Protein AF-A0A3M1R1E9-F1 (afdb_monomer)

Sequence (583 aa):
MGTKLLGGFIVMILFMGIIGLAGYQSTRYIQENLEDIFAIRLPSIDLVLQIDRDLQQMVVAERSMIFANAKSELFQKLVRDYETHWTQAEERWQRYKALAKTPQEQALIARYEQAKQEWQSLSRQVVDGRKADTRAGRRLALDLSVGPELEKFETMRSYLGQLEEINQEMARKAHATAEKRYRQAVYSLLGIVSLGLLVGISLAYLIGKGISKPLGSMAMAATQIAHGNIDQQITYRARDEIGVLAEAFRQLIAYVKDMAGAAEALSRGDLSVQIVSRSAQDLLSQNFTRMQETLHAVVAEIKTLIAAARAGQLEKRGHAESFAGVYRTLVQDINELLNAIVVPIGEAATVLERVATRDLSARMQGEYQGDFAKIKTALNRAVENLDQGFTQVAVAATQVAAAAREISSSSQAVAQGASEQASTLQEVSSSLQEMSSMSRQNAANAQEARALADGARMTTEQGRESMQRLSAAIDQIKASADETTQIVKTIDEIAFQTNLLALNAAVEAARAGDAGKGFAVVAEEVRNLAMRSAEAAKNTAHLLEESVQSAEASLKGSLLAQLIEGDAGREAVLTDQALRYGV

Solvent-accessible surface area (backbone atoms only — not comparable to full-atom values): 30405 Å² total; per-residue (Å²): 100,67,70,70,53,50,54,55,52,52,53,51,52,50,52,53,51,53,52,51,51,56,50,51,55,46,55,53,53,39,50,55,40,50,44,46,32,66,72,34,27,51,55,39,37,53,32,44,55,49,26,54,50,25,49,50,52,18,52,52,26,54,56,50,42,74,78,39,55,73,88,38,69,68,28,55,48,28,54,49,47,25,55,50,22,49,50,51,25,50,56,35,48,56,56,35,58,73,58,52,76,47,74,69,47,48,59,42,50,56,53,29,53,53,32,43,54,61,23,48,59,43,51,50,48,29,52,50,18,35,73,68,66,38,75,67,25,45,49,50,18,52,58,35,63,78,38,69,31,44,57,32,44,54,55,24,48,50,39,48,53,52,52,34,50,50,32,52,52,49,38,51,52,38,51,55,51,38,53,52,49,51,53,53,46,53,53,53,50,52,53,52,52,54,51,50,51,54,52,48,54,52,49,52,52,51,46,44,64,74,45,53,47,58,52,49,52,51,52,50,42,53,52,36,40,76,73,69,47,58,91,60,82,79,83,66,78,53,98,46,64,65,21,53,50,39,49,54,49,49,54,49,43,51,49,54,46,53,52,49,51,51,53,52,38,46,74,74,67,44,78,78,75,83,72,78,60,88,47,101,80,37,59,66,42,48,51,51,48,52,49,44,52,50,52,51,51,52,54,50,49,52,51,51,50,51,52,30,46,75,70,68,44,57,83,68,72,64,72,30,85,84,45,63,70,69,60,16,50,53,34,46,52,52,40,51,54,42,48,69,52,42,54,60,52,51,46,49,50,52,32,52,54,34,42,74,74,68,39,57,84,52,58,66,77,77,94,55,63,73,70,56,30,50,51,39,54,52,52,38,48,53,35,49,54,50,45,52,50,54,50,51,51,53,52,52,53,52,50,52,56,49,51,54,52,51,52,52,52,51,50,51,52,49,54,51,50,51,53,51,50,53,53,52,52,52,50,51,52,51,53,50,52,52,50,52,51,50,53,53,51,51,52,50,53,52,51,49,53,48,52,52,52,54,52,50,52,54,53,51,52,54,49,52,53,53,51,52,55,50,51,56,51,49,55,51,51,41,56,53,42,53,54,49,41,54,52,34,52,52,47,26,52,50,16,52,53,41,27,53,53,16,49,55,44,24,54,55,16,63,72,50,47,94,83,12,62,73,50,24,57,56,16,52,50,47,22,53,52,14,54,55,42,28,54,52,25,55,54,50,42,54,55,44,55,54,51,45,53,54,52,51,51,55,50,52,61,51,52,55,52,52,57,57,52,55,53,56,54,53,55,53,56,54,51,56,54,50,68,74,66,71,124

Secondary structure (DSSP, 8-state):
-HHHHHHHHHHHHHHHHHHHHHHHHHHHHHHHHHHIIIIIIHHHHHHHHHHHHHHHHHHHHHHHHHHS-TTSHHHHHHHHHHHHHHHHHHHHHHHHHHH--SHHHHHHHHHHHHHHHHHHHHHHHHHHHHHT--HHHHHHHHHHHTTHHHHHHHHHHHHHHHHHHHHHHHHHHHHHHHHHHHHHHHHHHHHHHHHHHHHHHHHHHHHIIIIIHHHHHHHHHHHHHHTT----------SSHHHHHHHHHHHHHHHHHHHHHHHHHHHTT--------SSTT-HHHHHHHHHHHHHHHHHHHHHHHHHHHHTT-TT----GGGS-THHHHHHHHHHHHHHHHHHHHHHHHHHHHHHHTT-TT----S---HHHHHHHHHHHHHHHHHHHHHHHHHHHHHHHHHHHHHHHHHHHHHHHHHHHHHHHHHHHHHHHHHHHHHHHHHHHHHHHHHHHHHHHHHHHHHHHHHHHHHHHHHHHHHHHHHHHHHHHHHHHHHHHHHHHHHHHHHHHHHHTGGGTHHHHHHHHHHHHHHHHHHHHHHHHHHHHHHHHHHHHHHHHHHHHHHHHHHHHHHHHHHHHHHHHS--

Radius of gyration: 118.18 Å; Cα contacts (8 Å, |Δi|>4): 381; chains: 1; bounding box: 239×54×313 Å

Foldseek 3Di:
DCVLVVVLVVVVVVLVVVLVVLVVVLVVLLVVLVCCLPVFLVLLLVLLVLLLVLVVQLLVLLVVLLVDDLPDPSNVVSVVSNVVSVVSSVVSLVVNVVRDDDPVLVVLNVVLVVLCVVLVVLSVLLSVLSNVVDPVSSVSNVCSSVPVNVVSSVSSSVSSVVSSVVSVVSNVVSVVVSVVSVVVSVVVSVVSVVVSVVVVVVSVVCCCVPPVVLVVLLVVQVVCVVVVNLPRDRPDADPDPSNVVSVVSVVVSVLVVLLVVLVVCVVVVNLPDDQDQPDPPRVSSVVSVVVSVQVVVLVVQVVVCVVCVVVVVLVDAGDLVVDDDPSSVVSVVVNVVSVLVCVLVVLLVVLVVCVVVVNLVRARDDDDDDVSVVSRVVSNVVSVVVVVVVVVVVVVVVVVVVVVVVVVVVVVVVVVVVVVVVVVVVVVVVVVVVVVVVVVVVVVVVVVVVVVVVVVVVVVVVVVVVLVVLVVVLVVLLVVLVVVLVVLVVQLVVLVVQLVVLVVQLVVLVVVPPVRPVRNVVSVVSNVVSVVSNVVSVVSNVVSVVVSVVSVVVSVVVVVVVVVVVVVVVVVVVVVVVVVPDD

Structure (mmCIF, N/CA/C/O backbone):
data_AF-A0A3M1R1E9-F1
#
_entry.id   AF-A0A3M1R1E9-F1
#
loop_
_atom_site.group_PDB
_atom_site.id
_atom_site.type_symbol
_atom_site.label_atom_id
_atom_site.label_alt_id
_atom_site.label_comp_id
_atom_site.label_asym_id
_atom_site.label_entity_id
_atom_site.label_seq_id
_atom_site.pdbx_PDB_ins_code
_atom_site.Cartn_x
_atom_site.Cartn_y
_atom_site.Cartn_z
_atom_site.occupancy
_atom_site.B_iso_or_equiv
_atom_site.auth_seq_id
_atom_site.auth_comp_id
_atom_site.auth_asym_id
_atom_site.auth_atom_id
_atom_site.pdbx_PDB_model_num
ATOM 1 N N . MET A 1 1 ? 24.003 -3.789 -43.294 1.00 57.56 1 MET A N 1
ATOM 2 C CA . MET A 1 1 ? 24.626 -2.449 -43.436 1.00 57.56 1 MET A CA 1
ATOM 3 C C . MET A 1 1 ? 25.898 -2.516 -44.280 1.00 57.56 1 MET A C 1
ATOM 5 O O . MET A 1 1 ? 26.066 -1.677 -45.160 1.00 57.56 1 MET A O 1
ATOM 9 N N . GLY A 1 2 ? 26.752 -3.527 -44.070 1.00 61.28 2 GLY A N 1
ATOM 10 C CA . GLY A 1 2 ? 28.030 -3.665 -44.779 1.00 61.28 2 GLY A CA 1
ATOM 11 C C . GLY A 1 2 ? 27.904 -3.832 -46.296 1.00 61.28 2 GLY A C 1
ATOM 12 O O . GLY A 1 2 ? 28.615 -3.165 -47.033 1.00 61.28 2 GLY A O 1
ATOM 13 N N . THR A 1 3 ? 26.956 -4.633 -46.788 1.00 67.31 3 THR A N 1
ATOM 14 C CA . THR A 1 3 ? 26.836 -4.943 -48.229 1.00 67.31 3 THR A CA 1
ATOM 15 C C . THR A 1 3 ? 26.457 -3.735 -49.093 1.00 67.31 3 THR A C 1
ATOM 17 O O . THR A 1 3 ? 27.027 -3.537 -50.163 1.00 67.31 3 THR A O 1
ATOM 20 N N . LYS A 1 4 ? 25.539 -2.881 -48.617 1.00 70.06 4 LYS A N 1
ATOM 21 C CA . LYS A 1 4 ? 25.091 -1.675 -49.340 1.00 70.06 4 LYS A CA 1
ATOM 22 C C . LYS A 1 4 ? 26.161 -0.570 -49.361 1.00 70.06 4 LYS A C 1
ATOM 24 O O . LYS A 1 4 ? 26.324 0.086 -50.384 1.00 70.06 4 LYS A O 1
ATOM 29 N N . LEU A 1 5 ? 26.899 -0.379 -48.261 1.00 71.81 5 LEU A N 1
ATOM 30 C CA . LEU A 1 5 ? 27.998 0.597 -48.190 1.00 71.81 5 LEU A CA 1
ATOM 31 C C . LEU A 1 5 ? 29.223 0.131 -48.986 1.00 71.81 5 LEU A C 1
ATOM 33 O O . LEU A 1 5 ? 29.784 0.910 -49.753 1.00 71.81 5 LEU A O 1
ATOM 37 N N . LEU A 1 6 ? 29.590 -1.149 -48.870 1.00 75.81 6 LEU A N 1
ATOM 38 C CA . LEU A 1 6 ? 30.700 -1.745 -49.615 1.00 75.81 6 LEU A CA 1
ATOM 39 C C . LEU A 1 6 ? 30.491 -1.630 -51.132 1.00 75.81 6 LEU A C 1
ATOM 41 O O . LEU A 1 6 ? 31.422 -1.271 -51.848 1.00 75.81 6 LEU A O 1
ATOM 45 N N . GLY A 1 7 ? 29.261 -1.846 -51.615 1.00 75.44 7 GLY A N 1
ATOM 46 C CA . GLY A 1 7 ? 28.917 -1.653 -53.026 1.00 75.44 7 GLY A CA 1
ATOM 47 C C . GLY A 1 7 ? 29.195 -0.230 -53.530 1.00 75.44 7 GLY A C 1
ATOM 48 O O . GLY A 1 7 ? 29.751 -0.066 -54.613 1.00 75.44 7 GLY A O 1
ATOM 49 N N . GLY A 1 8 ? 28.888 0.799 -52.731 1.00 76.88 8 GLY A N 1
ATOM 50 C CA . GLY A 1 8 ? 29.193 2.194 -53.074 1.00 76.88 8 GLY A CA 1
ATOM 51 C C . GLY A 1 8 ? 30.695 2.486 -53.146 1.00 76.88 8 GLY A C 1
ATOM 52 O O . GLY A 1 8 ? 31.154 3.137 -54.086 1.00 76.88 8 GLY A O 1
ATOM 53 N N . PHE A 1 9 ? 31.476 1.956 -52.199 1.00 79.31 9 PHE A N 1
ATOM 54 C CA . PHE A 1 9 ? 32.935 2.115 -52.200 1.00 79.31 9 PHE A CA 1
ATOM 55 C C . PHE A 1 9 ? 33.609 1.412 -53.386 1.00 79.31 9 PHE A C 1
ATOM 57 O O . PHE A 1 9 ? 34.499 1.996 -54.002 1.00 79.31 9 PHE A O 1
ATOM 64 N N . ILE A 1 10 ? 33.161 0.207 -53.758 1.00 82.06 10 ILE A N 1
ATOM 65 C CA . ILE A 1 10 ? 33.689 -0.526 -54.923 1.00 82.06 10 ILE A CA 1
ATOM 66 C C . ILE A 1 10 ? 33.498 0.283 -56.212 1.00 82.06 10 ILE A C 1
ATOM 68 O O . ILE A 1 10 ? 34.422 0.394 -57.019 1.00 82.06 10 ILE A O 1
ATOM 72 N N . VAL A 1 11 ? 32.324 0.895 -56.389 1.00 81.06 11 VAL A N 1
ATOM 73 C CA . VAL A 1 11 ? 32.026 1.723 -57.565 1.00 81.06 11 VAL A CA 1
ATOM 74 C C . VAL A 1 11 ? 32.940 2.950 -57.626 1.00 81.06 11 VAL A C 1
ATOM 76 O O . VAL A 1 11 ? 33.501 3.227 -58.684 1.00 81.06 11 VAL A O 1
ATOM 79 N N . MET A 1 12 ? 33.170 3.650 -56.509 1.00 78.94 12 MET A N 1
ATOM 80 C CA . MET A 1 12 ? 34.103 4.789 -56.488 1.00 78.94 12 MET A CA 1
ATOM 81 C C . MET A 1 12 ? 35.537 4.387 -56.854 1.00 78.94 12 MET A C 1
ATOM 83 O O . MET A 1 12 ? 36.179 5.075 -57.647 1.00 78.94 12 MET A O 1
ATOM 87 N N . ILE A 1 13 ? 36.033 3.270 -56.313 1.00 83.00 13 ILE A N 1
ATOM 88 C CA . ILE A 1 13 ? 37.389 2.775 -56.601 1.00 83.00 13 ILE A CA 1
ATOM 89 C C . ILE A 1 13 ? 37.535 2.436 -58.092 1.00 83.00 13 ILE A C 1
ATOM 91 O O . ILE A 1 13 ? 38.541 2.797 -58.705 1.00 83.00 13 ILE A O 1
ATOM 95 N N . LEU A 1 14 ? 36.518 1.812 -58.695 1.00 82.56 14 LEU A N 1
ATOM 96 C CA . LEU A 1 14 ? 36.476 1.534 -60.135 1.00 82.56 14 LEU A CA 1
ATOM 97 C C . LEU A 1 14 ? 36.590 2.814 -60.973 1.00 82.56 14 LEU A C 1
ATOM 99 O O . LEU A 1 14 ? 37.424 2.878 -61.875 1.00 82.56 14 LEU A O 1
ATOM 103 N N . PHE A 1 15 ? 35.808 3.850 -60.653 1.00 82.56 15 PHE A N 1
ATOM 104 C CA . PHE A 1 15 ? 35.890 5.141 -61.345 1.00 82.56 15 PHE A CA 1
ATOM 105 C C . PHE A 1 15 ? 37.278 5.779 -61.211 1.00 82.56 15 PHE A C 1
ATOM 107 O O . PHE A 1 15 ? 37.831 6.259 -62.201 1.00 82.56 15 PHE A O 1
ATOM 114 N N . MET A 1 16 ? 37.874 5.729 -60.017 1.00 80.75 16 MET A N 1
ATOM 115 C CA . MET A 1 16 ? 39.203 6.291 -59.769 1.00 80.75 16 MET A CA 1
ATOM 116 C C . MET A 1 16 ? 40.294 5.558 -60.568 1.00 80.75 16 MET A C 1
ATOM 118 O O . MET A 1 16 ? 41.173 6.199 -61.146 1.00 80.75 16 MET A O 1
ATOM 122 N N . GLY A 1 17 ? 40.192 4.229 -60.685 1.00 83.38 17 GLY A N 1
ATOM 123 C CA . GLY A 1 17 ? 41.086 3.416 -61.513 1.00 83.38 17 GLY A CA 1
ATOM 124 C C . GLY A 1 17 ? 40.969 3.714 -63.012 1.00 83.38 17 GLY A C 1
ATOM 125 O O . GLY A 1 17 ? 41.987 3.858 -63.689 1.00 83.38 17 GLY A O 1
ATOM 126 N N . ILE A 1 18 ? 39.745 3.869 -63.531 1.00 83.06 18 ILE A N 1
ATOM 127 C CA . ILE A 1 18 ? 39.505 4.184 -64.951 1.00 83.06 18 ILE A CA 1
ATOM 128 C C . ILE A 1 18 ? 40.058 5.571 -65.306 1.00 83.06 18 ILE A C 1
ATOM 130 O O . ILE A 1 18 ? 40.729 5.716 -66.330 1.00 83.06 18 ILE A O 1
ATOM 134 N N . ILE A 1 19 ? 39.827 6.577 -64.452 1.00 82.31 19 ILE A N 1
ATOM 135 C CA . ILE A 1 19 ? 40.360 7.936 -64.643 1.00 82.31 19 ILE A CA 1
ATOM 136 C C . ILE A 1 19 ? 41.893 7.911 -64.668 1.00 82.31 19 ILE A C 1
ATOM 138 O O . ILE A 1 19 ? 42.501 8.475 -65.580 1.00 82.31 19 ILE A O 1
ATOM 142 N N . GLY A 1 20 ? 42.514 7.224 -63.703 1.00 82.06 20 GLY A N 1
ATOM 143 C CA . GLY A 1 20 ? 43.970 7.100 -63.627 1.00 82.06 20 GLY A CA 1
ATOM 144 C C . GLY A 1 20 ? 44.571 6.439 -64.869 1.00 82.06 20 GLY A C 1
ATOM 145 O O . GLY A 1 20 ? 45.536 6.953 -65.437 1.00 82.06 20 GLY A O 1
ATOM 146 N N . LEU A 1 21 ? 43.970 5.342 -65.342 1.00 84.69 21 LEU A N 1
ATOM 147 C CA . LEU A 1 21 ? 44.443 4.618 -66.523 1.00 84.69 21 LEU A CA 1
ATOM 148 C C . LEU A 1 21 ? 44.311 5.450 -67.809 1.00 84.69 21 LEU A C 1
ATOM 150 O O . LEU A 1 21 ? 45.258 5.515 -68.594 1.00 84.69 21 LEU A O 1
ATOM 154 N N . ALA A 1 22 ? 43.166 6.107 -68.020 1.00 81.56 22 ALA A N 1
ATOM 155 C CA . ALA A 1 22 ? 42.930 6.943 -69.198 1.00 81.56 22 ALA A CA 1
ATOM 156 C C . ALA A 1 22 ? 43.878 8.154 -69.243 1.00 81.56 22 ALA A C 1
ATOM 158 O O . ALA A 1 22 ? 44.444 8.461 -70.297 1.00 81.56 22 ALA A O 1
ATOM 159 N N . GLY A 1 23 ? 44.097 8.801 -68.092 1.00 82.25 23 GLY A N 1
ATOM 160 C CA . GLY A 1 23 ? 45.061 9.891 -67.956 1.00 82.25 23 GLY A CA 1
ATOM 161 C C . GLY A 1 23 ? 46.483 9.436 -68.280 1.00 82.25 23 GLY A C 1
ATOM 162 O O . GLY A 1 23 ? 47.145 10.039 -69.124 1.00 82.25 23 GLY A O 1
ATOM 163 N N . TYR A 1 24 ? 46.927 8.324 -67.687 1.00 85.94 24 TYR A N 1
ATOM 164 C CA . TYR A 1 24 ? 48.263 7.775 -67.925 1.00 85.94 24 TYR A CA 1
ATOM 165 C C . TYR A 1 24 ? 48.506 7.427 -69.402 1.00 85.94 24 TYR A C 1
ATOM 167 O O . TYR A 1 24 ? 49.527 7.816 -69.971 1.00 85.94 24 TYR A O 1
ATOM 175 N N . GLN A 1 25 ? 47.551 6.752 -70.054 1.00 83.81 25 GLN A N 1
ATOM 176 C CA . GLN A 1 25 ? 47.657 6.400 -71.474 1.00 83.81 25 GLN A CA 1
ATOM 177 C C . GLN A 1 25 ? 47.738 7.632 -72.382 1.00 83.81 25 GLN A C 1
ATOM 179 O O . GLN A 1 25 ? 48.517 7.641 -73.335 1.00 83.81 25 GLN A O 1
ATOM 184 N N . SER A 1 26 ? 46.950 8.675 -72.104 1.00 83.56 26 SER A N 1
ATOM 185 C CA . SER A 1 26 ? 46.994 9.906 -72.896 1.00 83.56 26 SER A CA 1
ATOM 186 C C . SER A 1 26 ? 48.322 10.638 -72.734 1.00 83.56 26 SER A C 1
ATOM 188 O O . SER A 1 26 ? 48.913 11.046 -73.731 1.00 83.56 26 SER A O 1
ATOM 190 N N . THR A 1 27 ? 48.800 10.794 -71.497 1.00 84.69 27 THR A N 1
ATOM 191 C CA . THR A 1 27 ? 50.065 11.487 -71.219 1.00 84.69 27 THR A CA 1
ATOM 192 C C . THR A 1 27 ? 51.241 10.763 -71.861 1.00 84.69 27 THR A C 1
ATOM 194 O O . THR A 1 27 ? 52.061 11.403 -72.511 1.00 84.69 27 THR A O 1
ATOM 197 N N . ARG A 1 28 ? 51.290 9.428 -71.764 1.00 85.81 28 ARG A N 1
ATOM 198 C CA . ARG A 1 28 ? 52.329 8.624 -72.418 1.00 85.81 28 ARG A CA 1
ATOM 199 C C . ARG A 1 28 ? 52.326 8.804 -73.940 1.00 85.81 28 ARG A C 1
ATOM 201 O O . ARG A 1 28 ? 53.380 9.010 -74.526 1.00 85.81 28 ARG A O 1
ATOM 208 N N . TYR A 1 29 ? 51.152 8.791 -74.568 1.00 84.06 29 TYR A N 1
ATOM 209 C CA . TYR A 1 29 ? 51.033 8.973 -76.017 1.00 84.06 29 TYR A CA 1
ATOM 210 C C . TYR A 1 29 ? 51.476 10.371 -76.480 1.00 84.06 29 TYR A C 1
ATOM 212 O O . TYR A 1 29 ? 52.120 10.514 -77.519 1.00 84.06 29 TYR A O 1
ATOM 220 N N . ILE A 1 30 ? 51.137 11.413 -75.713 1.00 85.12 30 ILE A N 1
ATOM 221 C CA . ILE A 1 30 ? 51.592 12.785 -75.984 1.00 85.12 30 ILE A CA 1
ATOM 222 C C . ILE A 1 30 ? 53.116 12.869 -75.845 1.00 85.12 30 ILE A C 1
ATOM 224 O O . ILE A 1 30 ? 53.765 13.439 -76.718 1.00 85.12 30 ILE A O 1
ATOM 228 N N . GLN A 1 31 ? 53.684 12.260 -74.799 1.00 86.12 31 GLN A N 1
ATOM 229 C CA . GLN A 1 31 ? 55.128 12.229 -74.570 1.00 86.12 31 GLN A CA 1
ATOM 230 C C . GLN A 1 31 ? 55.883 11.569 -75.734 1.00 86.12 31 GLN A C 1
ATOM 232 O O . GLN A 1 31 ? 56.845 12.151 -76.224 1.00 86.12 31 GLN A O 1
ATOM 237 N N . GLU A 1 32 ? 55.421 10.413 -76.224 1.00 85.94 32 GLU A N 1
ATOM 238 C CA . GLU A 1 32 ? 56.043 9.698 -77.354 1.00 85.94 32 GLU A CA 1
ATOM 239 C C . GLU A 1 32 ? 56.034 10.539 -78.653 1.00 85.94 32 GLU A C 1
ATOM 241 O O . GLU A 1 32 ? 57.019 10.563 -79.389 1.00 85.94 32 GLU A O 1
ATOM 246 N N . ASN A 1 33 ? 54.957 11.290 -78.927 1.00 86.31 33 ASN A N 1
ATOM 247 C CA . ASN A 1 33 ? 54.887 12.172 -80.104 1.00 86.31 33 ASN A CA 1
ATOM 248 C C . ASN A 1 33 ? 55.745 13.438 -79.951 1.00 86.31 33 ASN A C 1
ATOM 250 O O . ASN A 1 33 ? 56.321 13.912 -80.929 1.00 86.31 33 ASN A O 1
ATOM 254 N N . LEU A 1 34 ? 55.834 13.999 -78.740 1.00 85.06 34 LEU A N 1
ATOM 255 C CA . LEU A 1 34 ? 56.731 15.122 -78.460 1.00 85.06 34 LEU A CA 1
ATOM 256 C C . LEU A 1 34 ? 58.197 14.708 -78.617 1.00 85.06 34 LEU A C 1
ATOM 258 O O . LEU A 1 34 ? 58.991 15.479 -79.153 1.00 85.06 34 LEU A O 1
ATOM 262 N N . GLU A 1 35 ? 58.545 13.491 -78.200 1.00 87.62 35 GLU A N 1
ATOM 263 C CA . GLU A 1 35 ? 59.887 12.939 -78.373 1.00 87.62 35 GLU A CA 1
ATOM 264 C C . GLU A 1 35 ? 60.251 12.781 -79.859 1.00 87.62 35 GLU A C 1
ATOM 266 O O . GLU A 1 35 ? 61.328 13.224 -80.253 1.00 87.62 35 GLU A O 1
ATOM 271 N N . ASP A 1 36 ? 59.348 12.281 -80.717 1.00 86.31 36 ASP A N 1
ATOM 272 C CA . ASP A 1 36 ? 59.590 12.229 -82.174 1.00 86.31 36 ASP A CA 1
ATOM 273 C C . ASP A 1 36 ? 59.855 13.632 -82.754 1.00 86.31 36 ASP A C 1
ATOM 275 O O . ASP A 1 36 ? 60.828 13.831 -83.483 1.00 86.31 36 ASP A O 1
ATOM 279 N N . ILE A 1 37 ? 59.063 14.643 -82.376 1.00 87.94 37 ILE A N 1
ATOM 280 C CA . ILE A 1 37 ? 59.237 16.019 -82.874 1.00 87.94 37 ILE A CA 1
ATOM 281 C C . ILE A 1 37 ? 60.585 16.610 -82.437 1.00 87.94 37 ILE A C 1
ATOM 283 O O . ILE A 1 37 ? 61.335 17.112 -83.278 1.00 87.94 37 ILE A O 1
ATOM 287 N N . PHE A 1 38 ? 60.890 16.581 -81.137 1.00 88.50 38 PHE A N 1
ATOM 288 C CA . PHE A 1 38 ? 62.040 17.297 -80.578 1.00 88.50 38 PHE A CA 1
ATOM 289 C C . PHE A 1 38 ? 63.363 16.538 -80.698 1.00 88.50 38 PHE A C 1
ATOM 291 O O . PHE A 1 38 ? 64.397 17.176 -80.879 1.00 88.50 38 PHE A O 1
ATOM 298 N N . ALA A 1 39 ? 63.354 15.206 -80.610 1.00 89.62 39 ALA A N 1
ATOM 299 C CA . ALA A 1 39 ? 64.576 14.404 -80.658 1.00 89.62 39 ALA A CA 1
ATOM 300 C C . ALA A 1 39 ? 64.925 13.925 -82.074 1.00 89.62 39 ALA A C 1
ATOM 302 O O . ALA A 1 39 ? 66.094 13.655 -82.347 1.00 89.62 39 ALA A O 1
ATOM 303 N N . ILE A 1 40 ? 63.938 13.822 -82.975 1.00 89.88 40 ILE A N 1
ATOM 304 C CA . ILE A 1 40 ? 64.140 13.279 -84.326 1.00 89.88 40 ILE A CA 1
ATOM 305 C C . ILE A 1 40 ? 63.882 14.346 -85.390 1.00 89.88 40 ILE A C 1
ATOM 307 O O . ILE A 1 40 ? 64.810 14.703 -86.115 1.00 89.88 40 ILE A O 1
ATOM 311 N N . ARG A 1 41 ? 62.661 14.886 -85.498 1.00 90.44 41 ARG A N 1
ATOM 312 C CA . ARG A 1 41 ? 62.266 15.726 -86.649 1.00 90.44 41 ARG A CA 1
ATOM 313 C C . ARG A 1 41 ? 62.952 17.086 -86.685 1.00 90.44 41 ARG A C 1
ATOM 315 O O . ARG A 1 41 ? 63.489 17.453 -87.725 1.00 90.44 41 ARG A O 1
ATOM 322 N N . LEU A 1 42 ? 62.967 17.825 -85.575 1.00 89.50 42 LEU A N 1
ATOM 323 C CA . LEU A 1 42 ? 63.606 19.146 -85.518 1.00 89.50 42 LEU A CA 1
ATOM 324 C C . LEU A 1 42 ? 65.122 19.079 -85.786 1.00 89.50 42 LEU A C 1
ATOM 326 O O . LEU A 1 42 ? 65.581 19.813 -86.663 1.00 89.50 42 LEU A O 1
ATOM 330 N N . PRO A 1 43 ? 65.896 18.178 -85.143 1.00 93.75 43 PRO A N 1
ATOM 331 C CA . PRO A 1 43 ? 67.303 17.988 -85.491 1.00 93.75 43 PRO A CA 1
ATOM 332 C C . PRO A 1 43 ? 67.508 17.529 -86.940 1.00 93.75 43 PRO A C 1
ATOM 334 O O . PRO A 1 43 ? 68.470 17.943 -87.576 1.00 93.75 43 PRO A O 1
ATOM 337 N N . SER A 1 44 ? 66.605 16.707 -87.485 1.00 92.94 44 SER A N 1
ATOM 338 C CA . SER A 1 44 ? 66.680 16.253 -88.881 1.00 92.94 44 SER A CA 1
ATOM 339 C C . SER A 1 44 ? 66.530 17.407 -89.876 1.00 92.94 44 SER A C 1
ATOM 341 O O . SER A 1 44 ? 67.315 17.496 -90.816 1.00 92.94 44 SER A O 1
ATOM 343 N N . ILE A 1 45 ? 65.576 18.317 -89.649 1.00 92.94 45 ILE A N 1
ATOM 344 C CA . ILE A 1 45 ? 65.389 19.529 -90.467 1.00 92.94 45 ILE A CA 1
ATOM 345 C C . ILE A 1 45 ? 66.630 20.424 -90.385 1.00 92.94 45 ILE A C 1
ATOM 347 O O . ILE A 1 45 ? 67.162 20.833 -91.415 1.00 92.94 45 ILE A O 1
ATOM 351 N N . ASP A 1 46 ? 67.114 20.694 -89.170 1.00 94.31 46 ASP A N 1
ATOM 352 C CA . ASP A 1 46 ? 68.305 21.522 -88.947 1.00 94.31 46 ASP A CA 1
ATOM 353 C C . ASP A 1 46 ? 69.547 20.938 -89.642 1.00 94.31 46 ASP A C 1
ATOM 355 O O . ASP A 1 46 ? 70.275 21.656 -90.327 1.00 94.31 46 ASP A O 1
ATOM 359 N N . LEU A 1 47 ? 69.758 19.621 -89.554 1.00 95.06 47 LEU A N 1
ATOM 360 C CA . LEU A 1 47 ? 70.865 18.944 -90.231 1.00 95.06 47 LEU A CA 1
ATOM 361 C C . LEU A 1 47 ? 70.772 19.064 -91.754 1.00 95.06 47 LEU A C 1
ATOM 363 O O . LEU A 1 47 ? 71.772 19.409 -92.378 1.00 95.06 47 LEU A O 1
ATOM 367 N N . VAL A 1 48 ? 69.602 18.821 -92.354 1.00 95.00 48 VAL A N 1
ATOM 368 C CA . VAL A 1 48 ? 69.413 18.940 -93.813 1.00 95.00 48 VAL A CA 1
ATOM 369 C C . VAL A 1 48 ? 69.691 20.364 -94.295 1.00 95.00 48 VAL A C 1
ATOM 371 O O . VAL A 1 48 ? 70.422 20.542 -95.269 1.00 95.00 48 VAL A O 1
ATOM 374 N N . LEU A 1 49 ? 69.190 21.377 -93.581 1.00 94.12 49 LEU A N 1
ATOM 375 C CA . LEU A 1 49 ? 69.444 22.786 -93.898 1.00 94.12 49 LEU A CA 1
ATOM 376 C C . LEU A 1 49 ? 70.930 23.151 -93.786 1.00 94.12 49 LEU A C 1
ATOM 378 O O . LEU A 1 49 ? 71.459 23.888 -94.621 1.00 94.12 49 LEU A O 1
ATOM 382 N N . GLN A 1 50 ? 71.626 22.639 -92.767 1.00 95.06 50 GLN A N 1
ATOM 383 C CA . GLN A 1 50 ? 73.063 22.870 -92.623 1.00 95.06 50 GLN A CA 1
ATOM 384 C C . GLN A 1 50 ? 73.868 22.187 -93.732 1.00 95.06 50 GLN A C 1
ATOM 386 O O . GLN A 1 50 ? 74.805 22.799 -94.236 1.00 95.06 50 GLN A O 1
ATOM 391 N N . ILE A 1 51 ? 73.484 20.974 -94.144 1.00 96.75 51 ILE A N 1
ATOM 392 C CA . ILE A 1 51 ? 74.112 20.261 -95.265 1.00 96.75 51 ILE A CA 1
ATOM 393 C C . ILE A 1 51 ? 73.934 21.053 -96.558 1.00 96.75 51 ILE A C 1
ATOM 395 O O . ILE A 1 51 ? 74.923 21.310 -97.236 1.00 96.75 51 ILE A O 1
ATOM 399 N N . ASP A 1 52 ? 72.710 21.491 -96.879 1.00 95.31 52 ASP A N 1
ATOM 400 C CA . ASP A 1 52 ? 72.462 22.321 -98.067 1.00 95.31 52 ASP A CA 1
ATOM 401 C C . ASP A 1 52 ? 73.349 23.572 -98.062 1.00 95.31 52 ASP A C 1
ATOM 403 O O . ASP A 1 52 ? 74.021 23.879 -99.048 1.00 95.31 52 ASP A O 1
ATOM 407 N N . ARG A 1 53 ? 73.427 24.258 -96.914 1.00 95.62 53 ARG A N 1
ATOM 408 C CA . ARG A 1 53 ? 74.272 25.444 -96.742 1.00 95.62 53 ARG A CA 1
ATOM 409 C C . ARG A 1 53 ? 75.755 25.143 -96.967 1.00 95.62 53 ARG A C 1
ATOM 411 O O . ARG A 1 53 ? 76.414 25.917 -97.658 1.00 95.62 53 ARG A O 1
ATOM 418 N N . ASP A 1 54 ? 76.287 24.071 -96.384 1.00 96.19 54 ASP A N 1
ATOM 419 C CA . ASP A 1 54 ? 77.701 23.713 -96.537 1.00 96.19 54 ASP A CA 1
ATOM 420 C C . ASP A 1 54 ? 78.019 23.360 -97.992 1.00 96.19 54 ASP A C 1
ATOM 422 O O . ASP A 1 54 ? 79.010 23.832 -98.540 1.00 96.19 54 ASP A O 1
ATOM 426 N N . LEU A 1 55 ? 77.149 22.594 -98.652 1.00 95.12 55 LEU A N 1
ATOM 427 C CA . LEU A 1 55 ? 77.319 22.221 -100.054 1.00 95.12 55 LEU A CA 1
ATOM 428 C C . LEU A 1 55 ? 77.258 23.444 -100.979 1.00 95.12 55 LEU A C 1
ATOM 430 O O . LEU A 1 55 ? 78.072 23.569 -101.891 1.00 95.12 55 LEU A O 1
ATOM 434 N N . GLN A 1 56 ? 76.363 24.396 -100.711 1.00 94.25 56 GLN A N 1
ATOM 435 C CA . GLN A 1 56 ? 76.337 25.682 -101.413 1.00 94.25 56 GLN A CA 1
ATOM 436 C C . GLN A 1 56 ? 77.635 26.472 -101.203 1.00 94.25 56 GLN A C 1
ATOM 438 O O . GLN A 1 56 ? 78.216 26.969 -102.167 1.00 94.25 56 GLN A O 1
ATOM 443 N N . GLN A 1 57 ? 78.131 26.568 -99.964 1.00 94.75 57 GLN A N 1
ATOM 444 C CA . GLN A 1 57 ? 79.404 27.239 -99.671 1.00 94.75 57 GLN A CA 1
ATOM 445 C C . GLN A 1 57 ? 80.589 26.550 -100.358 1.00 94.75 57 GLN A C 1
ATOM 447 O O . GLN A 1 57 ? 81.487 27.226 -100.864 1.00 94.75 57 GLN A O 1
ATOM 452 N N . MET A 1 58 ? 80.555 25.221 -100.448 1.00 94.50 58 MET A N 1
ATOM 453 C CA . MET A 1 58 ? 81.534 24.427 -101.179 1.00 94.50 58 MET A CA 1
ATOM 454 C C . MET A 1 58 ? 81.525 24.753 -102.678 1.00 94.50 58 MET A C 1
ATOM 456 O O . MET A 1 58 ? 82.580 25.059 -103.231 1.00 94.50 58 MET A O 1
ATOM 460 N N . VAL A 1 59 ? 80.354 24.763 -103.325 1.00 93.50 59 VAL A N 1
ATOM 461 C CA . VAL A 1 59 ? 80.217 25.117 -104.753 1.00 93.50 59 VAL A CA 1
ATOM 462 C C . VAL A 1 59 ? 80.621 26.570 -105.009 1.00 93.50 59 VAL A C 1
ATOM 464 O O . VAL A 1 59 ? 81.244 26.879 -106.025 1.00 93.50 59 VAL A O 1
ATOM 467 N N . VAL A 1 60 ? 80.327 27.488 -104.083 1.00 94.25 60 VAL A N 1
ATOM 468 C CA . VAL A 1 60 ? 80.804 28.878 -104.164 1.00 94.25 60 VAL A CA 1
ATOM 469 C C . VAL A 1 60 ? 82.332 28.933 -104.123 1.00 94.25 60 VAL A C 1
ATOM 471 O O . VAL A 1 60 ? 82.934 29.657 -104.925 1.00 94.25 60 VAL A O 1
ATOM 474 N N . ALA A 1 61 ? 82.973 28.163 -103.239 1.00 93.81 61 ALA A N 1
ATOM 475 C CA . ALA A 1 61 ? 84.429 28.065 -103.190 1.00 93.81 61 ALA A CA 1
ATOM 476 C C . ALA A 1 61 ? 84.993 27.468 -104.492 1.00 93.81 61 ALA A C 1
ATOM 478 O O . ALA A 1 61 ? 85.917 28.036 -105.076 1.00 93.81 61 ALA A O 1
ATOM 479 N N . GLU A 1 62 ? 84.378 26.394 -104.993 1.00 92.94 62 GLU A N 1
ATOM 480 C CA . GLU A 1 62 ? 84.712 25.736 -106.259 1.00 92.94 62 GLU A CA 1
ATOM 481 C C . GLU A 1 62 ? 84.668 26.692 -107.450 1.00 92.94 62 GLU A C 1
ATOM 483 O O . GLU A 1 62 ? 85.655 26.862 -108.168 1.00 92.94 62 GLU A O 1
ATOM 488 N N . ARG A 1 63 ? 83.554 27.399 -107.629 1.00 91.44 63 ARG A N 1
ATOM 489 C CA . ARG A 1 63 ? 83.388 28.348 -108.735 1.00 91.44 63 ARG A CA 1
ATOM 490 C C . ARG A 1 63 ? 84.313 29.548 -108.608 1.00 91.44 63 ARG A C 1
ATOM 492 O O . ARG A 1 63 ? 84.834 30.035 -109.609 1.00 91.44 63 ARG A O 1
ATOM 499 N N . SER A 1 64 ? 84.592 29.997 -107.387 1.00 93.69 64 SER A N 1
ATOM 500 C CA . SER A 1 64 ? 85.560 31.073 -107.148 1.00 93.69 64 SER A CA 1
ATOM 501 C C . SER A 1 64 ? 86.984 30.674 -107.571 1.00 93.69 64 SER A C 1
ATOM 503 O O . SER A 1 64 ? 87.753 31.527 -108.024 1.00 93.69 64 SER A O 1
ATOM 505 N N . MET A 1 65 ? 87.337 29.380 -107.516 1.00 92.31 65 MET A N 1
ATOM 506 C CA . MET A 1 65 ? 88.638 28.874 -107.986 1.00 92.31 65 MET A CA 1
ATOM 507 C C . MET A 1 65 ? 88.837 29.018 -109.501 1.00 92.31 65 MET A C 1
ATOM 509 O O . MET A 1 65 ? 89.977 29.065 -109.975 1.00 92.31 65 MET A O 1
ATOM 513 N N . ILE A 1 66 ? 87.757 29.122 -110.279 1.00 89.75 66 ILE A N 1
ATOM 514 C CA . ILE A 1 66 ? 87.820 29.342 -111.732 1.00 89.75 66 ILE A CA 1
ATOM 515 C C . ILE A 1 66 ? 88.471 30.692 -112.037 1.00 89.75 66 ILE A C 1
ATOM 517 O O . ILE A 1 66 ? 89.314 30.782 -112.930 1.00 89.75 66 ILE A O 1
ATOM 521 N N . PHE A 1 67 ? 88.129 31.717 -111.256 1.00 89.62 67 PHE A N 1
ATOM 522 C CA . PHE A 1 67 ? 88.586 33.092 -111.459 1.00 89.62 67 PHE A CA 1
ATOM 523 C C . PHE A 1 67 ? 89.871 33.429 -110.689 1.00 89.62 67 PHE A C 1
ATOM 525 O O . PHE A 1 67 ? 90.562 34.388 -111.029 1.00 89.62 67 PHE A O 1
ATOM 532 N N . ALA A 1 68 ? 90.221 32.646 -109.666 1.00 90.69 68 ALA A N 1
ATOM 533 C CA . ALA A 1 68 ? 91.433 32.855 -108.882 1.00 90.69 68 ALA A CA 1
ATOM 534 C C . ALA A 1 68 ? 92.696 32.326 -109.589 1.00 90.69 68 ALA A C 1
ATOM 536 O O . ALA A 1 68 ? 92.689 31.295 -110.268 1.00 90.69 68 ALA A O 1
ATOM 537 N N . ASN A 1 69 ? 93.825 33.009 -109.378 1.00 89.19 69 ASN A N 1
ATOM 538 C CA . ASN A 1 69 ? 95.134 32.540 -109.835 1.00 89.19 69 ASN A CA 1
ATOM 539 C C . ASN A 1 69 ? 95.568 31.314 -109.010 1.00 89.19 69 ASN A C 1
ATOM 541 O O . ASN A 1 69 ? 95.637 31.409 -107.786 1.00 89.19 69 ASN A O 1
ATOM 545 N N . ALA A 1 70 ? 95.915 30.198 -109.661 1.00 89.38 70 ALA A N 1
ATOM 546 C CA . ALA A 1 70 ? 96.217 28.918 -109.005 1.00 89.38 70 ALA A CA 1
ATOM 547 C C . ALA A 1 70 ? 97.393 28.971 -108.010 1.00 89.38 70 ALA A C 1
ATOM 549 O O . ALA A 1 70 ? 97.463 28.166 -107.084 1.00 89.38 70 ALA A O 1
ATOM 550 N N . LYS A 1 71 ? 98.311 29.933 -108.170 1.00 88.62 71 LYS A N 1
ATOM 551 C CA . LYS A 1 71 ? 99.455 30.132 -107.264 1.00 88.62 71 LYS A CA 1
ATOM 552 C C . LYS A 1 71 ? 99.173 31.119 -106.128 1.00 88.62 71 LYS A C 1
ATOM 554 O O . LYS A 1 71 ? 100.041 31.338 -105.291 1.00 88.62 71 LYS A O 1
ATOM 559 N N . SER A 1 72 ? 97.997 31.748 -106.112 1.00 93.06 72 SER A N 1
ATOM 560 C CA . SER A 1 72 ? 97.640 32.735 -105.092 1.00 93.06 72 SER A CA 1
ATOM 561 C C . SER A 1 72 ? 97.253 32.084 -103.764 1.00 93.06 72 SER A C 1
ATOM 563 O O . SER A 1 72 ? 96.710 30.979 -103.724 1.00 93.06 72 SER A O 1
ATOM 565 N N . GLU A 1 73 ? 97.464 32.814 -102.670 1.00 92.19 73 GLU A N 1
ATOM 566 C CA . GLU A 1 73 ? 96.980 32.422 -101.344 1.00 92.19 73 GLU A CA 1
ATOM 567 C C . GLU A 1 73 ? 95.449 32.286 -101.313 1.00 92.19 73 GLU A C 1
ATOM 569 O O . GLU A 1 73 ? 94.922 31.364 -100.689 1.00 92.19 73 GLU A O 1
ATOM 574 N N . LEU A 1 74 ? 94.740 33.141 -102.063 1.00 92.88 74 LEU A N 1
ATOM 575 C CA . LEU A 1 74 ? 93.289 33.062 -102.231 1.00 92.88 74 LEU A CA 1
ATOM 576 C C . LEU A 1 74 ? 92.862 31.703 -102.799 1.00 92.88 74 LEU A C 1
ATOM 578 O O . LEU A 1 74 ? 91.947 31.088 -102.265 1.00 92.88 74 LEU A O 1
ATOM 582 N N . PHE A 1 75 ? 93.540 31.201 -103.833 1.00 93.62 75 PHE A N 1
ATOM 583 C CA . PHE A 1 75 ? 93.229 29.889 -104.403 1.00 93.62 75 PHE A CA 1
ATOM 584 C C . PHE A 1 75 ? 93.452 28.760 -103.392 1.00 93.62 75 PHE A C 1
ATOM 586 O O . PHE A 1 75 ? 92.590 27.903 -103.231 1.00 93.62 75 PHE A O 1
ATOM 593 N N . GLN A 1 76 ? 94.559 28.792 -102.644 1.00 92.88 76 GLN A N 1
ATOM 594 C CA . GLN A 1 76 ? 94.824 27.802 -101.592 1.00 92.88 76 GLN A CA 1
ATOM 595 C C . GLN A 1 76 ? 93.784 27.851 -100.465 1.00 92.88 76 GLN A C 1
ATOM 597 O O . GLN A 1 76 ? 93.405 26.810 -99.930 1.00 92.88 76 GLN A O 1
ATOM 602 N N . LYS A 1 77 ? 93.295 29.047 -100.110 1.00 94.56 77 LYS A N 1
ATOM 603 C CA . LYS A 1 77 ? 92.179 29.205 -99.172 1.00 94.56 77 LYS A CA 1
ATOM 604 C C . LYS A 1 77 ? 90.900 28.579 -99.729 1.00 94.56 77 LYS A C 1
ATOM 606 O O . LYS A 1 77 ? 90.275 27.813 -99.015 1.00 94.56 77 LYS A O 1
ATOM 611 N N . LEU A 1 78 ? 90.553 28.839 -100.988 1.00 94.94 78 LEU A N 1
ATOM 612 C CA . LEU A 1 78 ? 89.351 28.281 -101.617 1.00 94.94 78 LEU A CA 1
ATOM 613 C C . LEU A 1 78 ? 89.391 26.748 -101.717 1.00 94.94 78 LEU A C 1
ATOM 615 O O . LEU A 1 78 ? 88.375 26.106 -101.478 1.00 94.94 78 LEU A O 1
ATOM 619 N N . VAL A 1 79 ? 90.561 26.155 -101.986 1.00 93.25 79 VAL A N 1
ATOM 620 C CA . VAL A 1 79 ? 90.743 24.693 -101.924 1.00 93.25 79 VAL A CA 1
ATOM 621 C C . VAL A 1 79 ? 90.485 24.173 -100.504 1.00 93.25 79 VAL A C 1
ATOM 623 O O . VAL A 1 79 ? 89.804 23.166 -100.337 1.00 93.25 79 VAL A O 1
ATOM 626 N N . ARG A 1 80 ? 90.994 24.852 -99.464 1.00 94.94 80 ARG A N 1
ATOM 627 C CA . ARG A 1 80 ? 90.727 24.467 -98.066 1.00 94.94 80 ARG A CA 1
ATOM 628 C C . ARG A 1 80 ? 89.260 24.633 -97.682 1.00 94.94 80 ARG A C 1
ATOM 630 O O . ARG A 1 80 ? 88.726 23.759 -97.007 1.00 94.94 80 ARG A O 1
ATOM 637 N N . ASP A 1 81 ? 88.628 25.730 -98.091 1.00 94.50 81 ASP A N 1
ATOM 638 C CA . ASP A 1 81 ? 87.214 26.005 -97.823 1.00 94.50 81 ASP A CA 1
ATOM 639 C C . ASP A 1 81 ? 86.341 24.926 -98.486 1.00 94.50 81 ASP A C 1
ATOM 641 O O . ASP A 1 81 ? 85.471 24.362 -97.830 1.00 94.50 81 ASP A O 1
ATOM 645 N N . TYR A 1 82 ? 86.644 24.552 -99.735 1.00 95.25 82 TYR A N 1
ATOM 646 C CA . TYR A 1 82 ? 86.005 23.436 -100.437 1.00 95.25 82 TYR A CA 1
ATOM 647 C C . TYR A 1 82 ? 86.093 22.123 -99.636 1.00 95.25 82 TYR A C 1
ATOM 649 O O . TYR A 1 82 ? 85.067 21.528 -99.311 1.00 95.25 82 TYR A O 1
ATOM 657 N N . GLU A 1 83 ? 87.297 21.700 -99.237 1.00 94.31 83 GLU A N 1
ATOM 658 C CA . GLU A 1 83 ? 87.481 20.451 -98.475 1.00 94.31 83 GLU A CA 1
ATOM 659 C C . GLU A 1 83 ? 86.813 20.510 -97.090 1.00 94.31 83 GLU A C 1
ATOM 661 O O . GLU A 1 83 ? 86.256 19.520 -96.605 1.00 94.31 83 GLU A O 1
ATOM 666 N N . THR A 1 84 ? 86.837 21.681 -96.450 1.00 95.50 84 THR A N 1
ATOM 667 C CA . THR A 1 84 ? 86.231 21.895 -95.130 1.00 95.50 84 THR A CA 1
ATOM 668 C C . THR A 1 84 ? 84.717 21.768 -95.205 1.00 95.50 84 THR A C 1
ATOM 670 O O . THR A 1 84 ? 84.126 21.026 -94.420 1.00 95.50 84 THR A O 1
ATOM 673 N N . HIS A 1 85 ? 84.086 22.459 -96.154 1.00 96.25 85 HIS A N 1
ATOM 674 C CA . HIS A 1 85 ? 82.640 22.406 -96.338 1.00 96.25 85 HIS A CA 1
ATOM 675 C C . HIS A 1 85 ? 82.176 21.025 -96.809 1.00 96.25 85 HIS A C 1
ATOM 677 O O . HIS A 1 85 ? 81.161 20.541 -96.316 1.00 96.25 85 HIS A O 1
ATOM 683 N N . TRP A 1 86 ? 82.954 20.340 -97.654 1.00 94.88 86 TRP A N 1
ATOM 684 C CA . TRP A 1 86 ? 82.697 18.941 -98.001 1.00 94.88 86 TRP A CA 1
ATOM 685 C C . TRP A 1 86 ? 82.691 18.035 -96.761 1.00 94.88 86 TRP A C 1
ATOM 687 O O . TRP A 1 86 ? 81.746 17.280 -96.535 1.00 94.88 86 TRP A O 1
ATOM 697 N N . THR A 1 87 ? 83.733 18.131 -95.932 1.00 95.38 87 THR A N 1
ATOM 698 C CA . THR A 1 87 ? 83.872 17.308 -94.719 1.00 95.38 87 THR A CA 1
ATOM 699 C C . THR A 1 87 ? 82.719 17.561 -93.750 1.00 95.38 87 THR A C 1
ATOM 701 O O . THR A 1 87 ? 82.113 16.624 -93.235 1.00 95.38 87 THR A O 1
ATOM 704 N N . GLN A 1 88 ? 82.369 18.829 -93.550 1.00 95.62 88 GLN A N 1
ATOM 705 C CA . GLN A 1 88 ? 81.258 19.237 -92.699 1.00 95.62 88 GLN A CA 1
ATOM 706 C C . GLN A 1 88 ? 79.896 18.741 -93.205 1.00 95.62 88 GLN A C 1
ATOM 708 O O . GLN A 1 88 ? 79.102 18.221 -92.414 1.00 95.62 88 GLN A O 1
ATOM 713 N N . ALA A 1 89 ? 79.642 18.854 -94.511 1.00 95.19 89 ALA A N 1
ATOM 714 C CA . ALA A 1 89 ? 78.430 18.335 -95.131 1.00 95.19 89 ALA A CA 1
ATOM 715 C C . ALA A 1 89 ? 78.329 16.812 -94.958 1.00 95.19 89 ALA A C 1
ATOM 717 O O . ALA A 1 89 ? 77.261 16.297 -94.628 1.00 95.19 89 ALA A O 1
ATOM 718 N N . GLU A 1 90 ? 79.439 16.083 -95.114 1.00 94.94 90 GLU A N 1
ATOM 719 C CA . GLU A 1 90 ? 79.464 14.629 -94.945 1.00 94.94 90 GLU A CA 1
ATOM 720 C C . GLU A 1 90 ? 79.219 14.211 -93.489 1.00 94.94 90 GLU A C 1
ATOM 722 O O . GLU A 1 90 ? 78.400 13.330 -93.230 1.00 94.94 90 GLU A O 1
ATOM 727 N N . GLU A 1 91 ? 79.860 14.864 -92.516 1.00 95.56 91 GLU A N 1
ATOM 728 C CA . GLU A 1 91 ? 79.628 14.583 -91.094 1.00 95.56 91 GLU A CA 1
ATOM 729 C C . GLU A 1 91 ? 78.163 14.805 -90.698 1.00 95.56 91 GLU A C 1
ATOM 731 O O . GLU A 1 91 ? 77.558 13.974 -90.011 1.00 95.56 91 GLU A O 1
ATOM 736 N N . ARG A 1 92 ? 77.570 15.918 -91.147 1.00 96.88 92 ARG A N 1
ATOM 737 C CA . ARG A 1 92 ? 76.157 16.229 -90.897 1.00 96.88 92 ARG A CA 1
ATOM 738 C C . ARG A 1 92 ? 75.234 15.250 -91.617 1.00 96.88 92 ARG A C 1
ATOM 740 O O . ARG A 1 92 ? 74.238 14.828 -91.029 1.00 96.88 92 ARG A O 1
ATOM 747 N N . TRP A 1 93 ? 75.589 14.819 -92.826 1.00 96.06 93 TRP A N 1
ATOM 748 C CA . TRP A 1 93 ? 74.853 13.794 -93.565 1.00 96.06 93 TRP A CA 1
ATOM 749 C C . TRP A 1 93 ? 74.808 12.460 -92.814 1.00 96.06 93 TRP A C 1
ATOM 751 O O . TRP A 1 93 ? 73.739 11.861 -92.689 1.00 96.06 93 TRP A O 1
ATOM 761 N N . GLN A 1 94 ? 75.925 12.019 -92.227 1.00 95.31 94 GLN A N 1
ATOM 762 C CA . GLN A 1 94 ? 75.939 10.797 -91.415 1.00 95.31 94 GLN A CA 1
ATOM 763 C C . GLN A 1 94 ? 75.059 10.921 -90.163 1.00 95.31 94 GLN A C 1
ATOM 765 O O . GLN A 1 94 ? 74.346 9.979 -89.810 1.00 95.31 94 GLN A O 1
ATOM 770 N N . ARG A 1 95 ? 75.044 12.095 -89.516 1.00 94.88 95 ARG A N 1
ATOM 771 C CA . ARG A 1 95 ? 74.142 12.360 -88.380 1.00 94.88 95 ARG A CA 1
ATOM 772 C C . ARG A 1 95 ? 72.676 12.346 -88.805 1.00 94.88 95 ARG A C 1
ATOM 774 O O . ARG A 1 95 ? 71.860 11.751 -88.107 1.00 94.88 95 ARG A O 1
ATOM 781 N N . TYR A 1 96 ? 72.351 12.930 -89.957 1.00 95.00 96 TYR A N 1
ATOM 782 C CA . TYR A 1 96 ? 70.996 12.902 -90.505 1.00 95.00 96 TYR A CA 1
ATOM 783 C C . TYR A 1 96 ? 70.529 11.464 -90.772 1.00 95.00 96 TYR A C 1
ATOM 785 O O . TYR A 1 96 ? 69.462 11.061 -90.308 1.00 95.00 96 TYR A O 1
ATOM 793 N N . LYS A 1 97 ? 71.363 10.645 -91.427 1.00 93.56 97 LYS A N 1
ATOM 794 C CA . LYS A 1 97 ? 71.058 9.229 -91.702 1.00 93.56 97 LYS A CA 1
ATOM 795 C C . LYS A 1 97 ? 70.762 8.409 -90.446 1.00 93.56 97 LYS A C 1
ATOM 797 O O . LYS A 1 97 ? 69.969 7.475 -90.512 1.00 93.56 97 LYS A O 1
ATOM 802 N N . ALA A 1 98 ? 71.382 8.736 -89.312 1.00 92.88 98 ALA A N 1
ATOM 803 C CA . ALA A 1 98 ? 71.124 8.046 -88.048 1.00 92.88 98 ALA A CA 1
ATOM 804 C C . ALA A 1 98 ? 69.720 8.339 -87.476 1.00 92.88 98 ALA A C 1
ATOM 806 O O . ALA A 1 98 ? 69.150 7.496 -86.774 1.00 92.88 98 ALA A O 1
ATOM 807 N N . LEU A 1 99 ? 69.161 9.515 -87.782 1.00 91.50 99 LEU A N 1
ATOM 808 C CA . LEU A 1 99 ? 67.833 9.952 -87.338 1.00 91.50 99 LEU A CA 1
ATOM 809 C C . LEU A 1 99 ? 66.723 9.529 -88.309 1.00 91.50 99 LEU A C 1
ATOM 811 O O . LEU A 1 99 ? 65.636 9.137 -87.881 1.00 91.50 99 LEU A O 1
ATOM 815 N N . ALA A 1 100 ? 67.007 9.571 -89.608 1.00 89.06 100 ALA A N 1
ATOM 816 C CA . ALA A 1 100 ? 66.053 9.315 -90.676 1.00 89.06 100 ALA A CA 1
ATOM 817 C C . ALA A 1 100 ? 65.741 7.815 -90.828 1.00 89.06 100 ALA A C 1
ATOM 819 O O . ALA A 1 100 ? 66.459 7.067 -91.490 1.00 89.06 100 ALA A O 1
ATOM 820 N N . LYS A 1 101 ? 64.659 7.345 -90.201 1.00 83.62 101 LYS A N 1
ATOM 821 C CA . LYS A 1 101 ? 64.301 5.912 -90.137 1.00 83.62 101 LYS A CA 1
ATOM 822 C C . LYS A 1 101 ? 63.066 5.530 -90.948 1.00 83.62 101 LYS A C 1
ATOM 824 O O . LYS A 1 101 ? 62.732 4.348 -91.010 1.00 83.62 101 LYS A O 1
ATOM 829 N N . THR A 1 102 ? 62.357 6.488 -91.542 1.00 89.44 102 THR A N 1
ATOM 830 C CA . THR A 1 102 ? 61.123 6.159 -92.263 1.00 89.44 102 THR A CA 1
ATOM 831 C C . THR A 1 102 ? 61.411 5.573 -93.649 1.00 89.44 102 THR A C 1
ATOM 833 O O . THR A 1 102 ? 62.413 5.927 -94.273 1.00 89.44 102 THR A O 1
ATOM 836 N N . PRO A 1 103 ? 60.526 4.709 -94.188 1.00 89.81 103 PRO A N 1
ATOM 837 C CA . PRO A 1 103 ? 60.702 4.151 -95.531 1.00 89.81 103 PRO A CA 1
ATOM 838 C C . PRO A 1 103 ? 60.817 5.221 -96.628 1.00 89.81 103 PRO A C 1
ATOM 840 O O . PRO A 1 103 ? 61.543 5.032 -97.600 1.00 89.81 103 PRO A O 1
ATOM 843 N N . GLN A 1 104 ? 60.117 6.350 -96.463 1.00 88.81 104 GLN A N 1
ATOM 844 C CA . GLN A 1 104 ? 60.145 7.470 -97.407 1.00 88.81 104 GLN A CA 1
ATOM 845 C C . GLN A 1 104 ? 61.489 8.206 -97.375 1.00 88.81 104 GLN A C 1
ATOM 847 O O . GLN A 1 104 ? 62.077 8.441 -98.429 1.00 88.81 104 GLN A O 1
ATOM 852 N N . GLU A 1 105 ? 62.013 8.501 -96.181 1.00 91.62 105 GLU A N 1
ATOM 853 C CA . GLU A 1 105 ? 63.346 9.094 -96.029 1.00 91.62 105 GLU A CA 1
ATOM 854 C C . GLU A 1 105 ? 64.430 8.169 -96.592 1.00 91.62 105 GLU A C 1
ATOM 856 O O . GLU A 1 105 ? 65.290 8.621 -97.337 1.00 91.62 105 GLU A O 1
ATOM 861 N N . GLN A 1 106 ? 64.361 6.865 -96.307 1.00 92.06 106 GLN A N 1
ATOM 862 C CA . GLN A 1 106 ? 65.347 5.885 -96.778 1.00 92.06 106 GLN A CA 1
ATOM 863 C C . GLN A 1 106 ? 65.400 5.786 -98.309 1.00 92.06 106 GLN A C 1
ATOM 865 O O . GLN A 1 106 ? 66.483 5.710 -98.893 1.00 92.06 106 GLN A O 1
ATOM 870 N N . ALA A 1 107 ? 64.246 5.856 -98.979 1.00 91.25 107 ALA A N 1
ATOM 871 C CA . ALA A 1 107 ? 64.191 5.882 -100.438 1.00 91.25 107 ALA A CA 1
ATOM 872 C C . ALA A 1 107 ? 64.867 7.135 -101.029 1.00 91.25 107 ALA A C 1
ATOM 874 O O . ALA A 1 107 ? 65.552 7.045 -102.050 1.00 9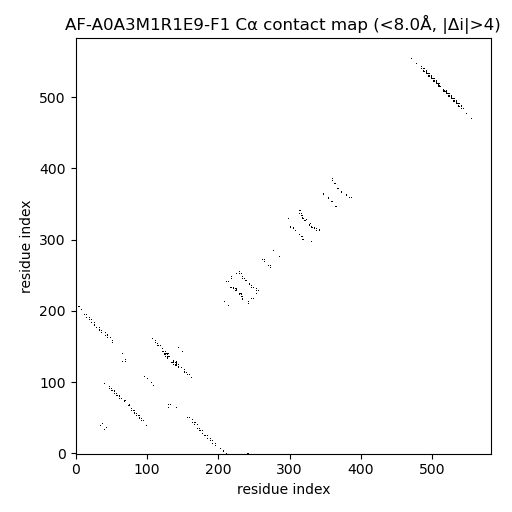1.25 107 ALA A O 1
ATOM 875 N N . LEU A 1 108 ? 64.701 8.297 -100.391 1.00 93.75 108 LEU A N 1
ATOM 876 C CA . LEU A 1 108 ? 65.327 9.551 -100.820 1.00 93.75 108 LEU A CA 1
ATOM 877 C C . LEU A 1 108 ? 66.812 9.630 -100.461 1.00 93.75 108 LEU A C 1
ATOM 879 O O . LEU A 1 108 ? 67.589 10.126 -101.269 1.00 93.75 108 LEU A O 1
ATOM 883 N N . ILE A 1 109 ? 67.221 9.087 -99.314 1.00 94.50 109 ILE A N 1
ATOM 884 C CA . ILE A 1 109 ? 68.627 8.946 -98.911 1.00 94.50 109 ILE A CA 1
ATOM 885 C C . ILE A 1 109 ? 69.405 8.191 -99.986 1.00 94.50 109 ILE A C 1
ATOM 887 O O . ILE A 1 109 ? 70.444 8.671 -100.427 1.00 94.50 109 ILE A O 1
ATOM 891 N N . ALA A 1 110 ? 68.880 7.060 -100.468 1.00 93.62 110 ALA A N 1
ATOM 892 C CA . ALA A 1 110 ? 69.534 6.284 -101.520 1.00 93.62 110 ALA A CA 1
ATOM 893 C C . ALA A 1 110 ? 69.708 7.093 -102.821 1.00 93.62 110 ALA A C 1
ATOM 895 O O . ALA A 1 110 ? 70.776 7.069 -103.434 1.00 93.62 110 ALA A O 1
ATOM 896 N N . ARG A 1 111 ? 68.680 7.858 -103.220 1.00 94.56 111 ARG A N 1
ATOM 897 C CA . ARG A 1 111 ? 68.729 8.723 -104.412 1.00 94.56 111 ARG A CA 1
ATOM 898 C C . ARG A 1 111 ? 69.703 9.886 -104.250 1.00 94.56 111 ARG A C 1
ATOM 900 O O . ARG A 1 111 ? 70.458 10.176 -105.175 1.00 94.56 111 ARG A O 1
ATOM 907 N N . TYR A 1 112 ? 69.707 10.524 -103.082 1.00 95.75 112 TYR A N 1
ATOM 908 C CA . TYR A 1 112 ? 70.654 11.579 -102.751 1.00 95.75 112 TYR A CA 1
ATOM 909 C C . TYR A 1 112 ? 72.088 11.056 -102.768 1.00 95.75 112 TYR A C 1
ATOM 911 O O . TYR A 1 112 ? 72.945 11.698 -103.357 1.00 95.75 112 TYR A O 1
ATOM 919 N N . GLU A 1 113 ? 72.372 9.893 -102.175 1.00 94.94 113 GLU A N 1
ATOM 920 C CA . GLU A 1 113 ? 73.733 9.345 -102.146 1.00 94.94 113 GLU A CA 1
ATOM 921 C C . GLU A 1 113 ? 74.252 9.015 -103.542 1.00 94.94 113 GLU A C 1
ATOM 923 O O . GLU A 1 113 ? 75.405 9.327 -103.843 1.00 94.94 113 GLU A O 1
ATOM 928 N N . GLN A 1 114 ? 73.400 8.462 -104.407 1.00 94.56 114 GLN A N 1
ATOM 929 C CA . GLN A 1 114 ? 73.746 8.247 -105.808 1.00 94.56 114 GLN A CA 1
ATOM 930 C C . GLN A 1 114 ? 74.030 9.580 -106.521 1.00 94.56 114 GLN A C 1
ATOM 932 O O . GLN A 1 114 ? 75.092 9.743 -107.121 1.00 94.56 114 GLN A O 1
ATOM 937 N N . ALA A 1 115 ? 73.122 10.555 -106.413 1.00 94.94 115 ALA A N 1
ATOM 938 C CA . ALA A 1 115 ? 73.292 11.867 -107.038 1.00 94.94 115 ALA A CA 1
ATOM 939 C C . ALA A 1 115 ? 74.530 12.608 -106.504 1.00 94.94 115 ALA A C 1
ATOM 941 O O . ALA A 1 115 ? 75.262 13.222 -107.277 1.00 94.94 115 ALA A O 1
ATOM 942 N N . LYS A 1 116 ? 74.809 12.488 -105.200 1.00 95.38 116 LYS A N 1
ATOM 943 C CA . LYS A 1 116 ? 75.992 13.035 -104.533 1.00 95.38 116 LYS A CA 1
ATOM 944 C C . LYS A 1 116 ? 77.272 12.430 -105.093 1.00 95.38 116 LYS A C 1
ATOM 946 O O . LYS A 1 116 ? 78.208 13.173 -105.345 1.00 95.38 116 LYS A O 1
ATOM 951 N N . GLN A 1 117 ? 77.333 11.114 -105.303 1.00 94.25 117 GLN A N 1
ATOM 952 C CA . GLN A 1 117 ? 78.514 10.461 -105.883 1.00 94.25 117 GLN A CA 1
ATOM 953 C C . GLN A 1 117 ? 78.763 10.903 -107.331 1.00 94.25 117 GLN A C 1
ATOM 955 O O . GLN A 1 117 ? 79.898 11.223 -107.689 1.00 94.25 117 GLN A O 1
ATOM 960 N N . GLU A 1 118 ? 77.706 10.951 -108.150 1.00 93.12 118 GLU A N 1
ATOM 961 C CA . GLU A 1 118 ? 77.783 11.422 -109.539 1.00 93.12 118 GLU A CA 1
ATOM 962 C C . GLU A 1 118 ? 78.277 12.873 -109.604 1.00 93.12 118 GLU A C 1
ATOM 964 O O . GLU A 1 118 ? 79.209 13.184 -110.346 1.00 93.12 118 GLU A O 1
ATOM 969 N N . TRP A 1 119 ? 77.696 13.747 -108.780 1.00 94.69 119 TRP A N 1
ATOM 970 C CA . TRP A 1 119 ? 78.090 15.147 -108.681 1.00 94.69 119 TRP A CA 1
ATOM 971 C C . TRP A 1 119 ? 79.517 15.323 -108.136 1.00 94.69 119 TRP A C 1
ATOM 973 O O . TRP A 1 119 ? 80.322 16.023 -108.747 1.00 94.69 119 TRP A O 1
ATOM 983 N N . GLN A 1 120 ? 79.874 14.639 -107.046 1.00 93.69 120 GLN A N 1
ATOM 984 C CA . GLN A 1 120 ? 81.198 14.725 -106.420 1.00 93.69 120 GLN A CA 1
ATOM 985 C C . GLN A 1 120 ? 82.316 14.349 -107.400 1.00 93.69 120 GLN A C 1
ATOM 987 O O . GLN A 1 120 ? 83.387 14.956 -107.384 1.00 93.69 120 GLN A O 1
ATOM 992 N N . SER A 1 121 ? 82.085 13.350 -108.258 1.00 93.19 121 SER A N 1
ATOM 993 C CA . SER A 1 121 ? 83.051 12.962 -109.289 1.00 93.19 121 SER A CA 1
ATOM 994 C C . SER A 1 121 ? 83.339 14.105 -110.269 1.00 93.19 121 SER A C 1
ATOM 996 O O . SER A 1 121 ? 84.496 14.311 -110.643 1.00 93.19 121 SER A O 1
ATOM 998 N N . LEU A 1 122 ? 82.313 14.867 -110.661 1.00 93.75 122 LEU A N 1
ATOM 999 C CA . LEU A 1 122 ? 82.457 16.026 -111.546 1.00 93.75 122 LEU A CA 1
ATOM 1000 C C . LEU A 1 122 ? 83.092 17.215 -110.819 1.00 93.75 122 LEU A C 1
ATOM 1002 O O . LEU A 1 122 ? 84.039 17.803 -111.337 1.00 93.75 122 LEU A O 1
ATOM 1006 N N . SER A 1 123 ? 82.638 17.510 -109.602 1.00 93.69 123 SER A N 1
ATOM 1007 C CA . SER A 1 123 ? 83.172 18.594 -108.768 1.00 93.69 123 SER A CA 1
ATOM 1008 C C . SER A 1 123 ? 84.670 18.399 -108.470 1.00 93.69 123 SER A C 1
ATOM 1010 O O . SER A 1 123 ? 85.488 19.301 -108.658 1.00 93.69 123 SER A O 1
ATOM 1012 N N . ARG A 1 124 ? 85.114 17.166 -108.177 1.00 92.44 124 ARG A N 1
ATOM 1013 C CA . ARG A 1 124 ? 86.553 16.858 -108.049 1.00 92.44 124 ARG A CA 1
ATOM 1014 C C . ARG A 1 124 ? 87.337 17.107 -109.337 1.00 92.44 124 ARG A C 1
ATOM 1016 O O . ARG A 1 124 ? 88.440 17.639 -109.266 1.00 92.44 124 ARG A O 1
ATOM 1023 N N . GLN A 1 125 ? 86.783 16.785 -110.508 1.00 92.12 125 GLN A N 1
ATOM 1024 C CA . GLN A 1 125 ? 87.444 17.070 -111.789 1.00 92.12 125 GLN A CA 1
ATOM 1025 C C . GLN A 1 125 ? 87.602 18.574 -112.041 1.00 92.12 125 GLN A C 1
ATOM 1027 O O . GLN A 1 125 ? 88.620 18.990 -112.600 1.00 92.12 125 GLN A O 1
ATOM 1032 N N . VAL A 1 126 ? 86.644 19.396 -111.602 1.00 91.12 126 VAL A N 1
ATOM 1033 C CA . VAL A 1 126 ? 86.758 20.861 -111.650 1.00 91.12 126 VAL A CA 1
ATOM 1034 C C . VAL A 1 126 ? 87.911 21.329 -110.763 1.00 91.12 126 VAL A C 1
ATOM 1036 O O . VAL A 1 126 ? 88.800 22.045 -111.235 1.00 91.12 126 VAL A O 1
ATOM 1039 N N . VAL A 1 127 ? 87.949 20.887 -109.502 1.00 92.56 127 VAL A N 1
ATOM 1040 C CA . VAL A 1 127 ? 88.996 21.270 -108.542 1.00 92.56 127 VAL A CA 1
ATOM 1041 C C . VAL A 1 127 ? 90.380 20.793 -108.995 1.00 92.56 127 VAL A C 1
ATOM 1043 O O . VAL A 1 127 ? 91.322 21.588 -109.032 1.00 92.56 127 VAL A O 1
ATOM 1046 N N . ASP A 1 128 ? 90.521 19.534 -109.405 1.00 91.69 128 ASP A N 1
ATOM 1047 C CA . ASP A 1 128 ? 91.792 18.961 -109.863 1.00 91.69 128 ASP A CA 1
ATOM 1048 C C . ASP A 1 128 ? 92.257 19.589 -111.182 1.00 91.69 128 ASP A C 1
ATOM 1050 O O . ASP A 1 128 ? 93.433 19.941 -111.331 1.00 91.69 128 ASP A O 1
ATOM 1054 N N . GLY A 1 129 ? 91.327 19.833 -112.112 1.00 89.69 129 GLY A N 1
ATOM 1055 C CA . GLY A 1 129 ? 91.584 20.570 -113.348 1.00 89.69 129 GLY A CA 1
ATOM 1056 C C . GLY A 1 129 ? 92.095 21.985 -113.077 1.00 89.69 129 GLY A C 1
ATOM 1057 O O . GLY A 1 129 ? 92.999 22.468 -113.770 1.00 89.69 129 GLY A O 1
ATOM 1058 N N . ARG A 1 130 ? 91.588 22.641 -112.023 1.00 92.62 130 ARG A N 1
ATOM 1059 C CA . ARG A 1 130 ? 92.108 23.936 -111.579 1.00 92.62 130 ARG A CA 1
ATOM 1060 C C . ARG A 1 130 ? 93.460 23.835 -110.877 1.00 92.62 130 ARG A C 1
ATOM 1062 O O . ARG A 1 130 ? 94.322 24.657 -111.186 1.00 92.62 130 ARG A O 1
ATOM 1069 N N . LYS A 1 131 ? 93.677 22.841 -110.011 1.00 89.69 131 LYS A N 1
ATOM 1070 C CA . LYS A 1 131 ? 94.946 22.621 -109.286 1.00 89.69 131 LYS A CA 1
ATOM 1071 C C . LYS A 1 131 ? 96.113 22.294 -110.217 1.00 89.69 131 LYS A C 1
ATOM 1073 O O . LYS A 1 131 ? 97.226 22.739 -109.959 1.00 89.69 131 LYS A O 1
ATOM 1078 N N . ALA A 1 132 ? 95.866 21.575 -111.314 1.00 88.19 132 ALA A N 1
ATOM 1079 C CA . ALA A 1 132 ? 96.885 21.267 -112.321 1.00 88.19 132 ALA A CA 1
ATOM 1080 C C . ALA A 1 132 ? 97.376 22.509 -113.098 1.00 88.19 132 ALA A C 1
ATOM 1082 O O . ALA A 1 132 ? 98.444 22.475 -113.703 1.00 88.19 132 ALA A O 1
ATOM 1083 N N . ASP A 1 133 ? 96.579 23.584 -113.116 1.00 86.38 133 ASP A N 1
ATOM 1084 C CA . ASP A 1 133 ? 96.841 24.868 -113.784 1.00 86.38 133 ASP A CA 1
ATOM 1085 C C . ASP A 1 133 ? 97.233 24.787 -115.280 1.00 86.38 133 ASP A C 1
ATOM 1087 O O . ASP A 1 133 ? 97.846 25.696 -115.846 1.00 86.38 133 ASP A O 1
ATOM 1091 N N . THR A 1 134 ? 96.833 23.711 -115.966 1.00 89.94 134 THR A N 1
ATOM 1092 C CA . THR A 1 134 ? 97.029 23.548 -117.415 1.00 89.94 134 THR A CA 1
ATOM 1093 C C . THR A 1 134 ? 95.903 24.217 -118.209 1.00 89.94 134 THR A C 1
ATOM 1095 O O . THR A 1 134 ? 94.789 24.409 -117.717 1.00 89.94 134 THR A O 1
ATOM 1098 N N . ARG A 1 135 ? 96.151 24.557 -119.484 1.00 87.44 135 ARG A N 1
ATOM 1099 C CA . ARG A 1 135 ? 95.110 25.121 -120.369 1.00 87.44 135 ARG A CA 1
ATOM 1100 C C . ARG A 1 135 ? 93.911 24.175 -120.519 1.00 87.44 135 ARG A C 1
ATOM 1102 O O . ARG A 1 135 ? 92.777 24.644 -120.489 1.00 87.44 135 ARG A O 1
ATOM 1109 N N . ALA A 1 136 ? 94.170 22.873 -120.655 1.00 88.56 136 ALA A N 1
ATOM 1110 C CA . ALA A 1 136 ? 93.133 21.848 -120.749 1.00 88.56 136 ALA A CA 1
ATOM 1111 C C . ALA A 1 136 ? 92.345 21.717 -119.434 1.00 88.56 136 ALA A C 1
ATOM 1113 O O . ALA A 1 136 ? 91.119 21.736 -119.467 1.00 88.56 136 ALA A O 1
ATOM 1114 N N . GLY A 1 137 ? 93.032 21.692 -118.285 1.00 88.31 137 GLY A N 1
ATOM 1115 C CA . GLY A 1 137 ? 92.395 21.621 -116.965 1.00 88.31 137 GLY A CA 1
ATOM 1116 C C . GLY A 1 137 ? 91.522 22.838 -116.645 1.00 88.31 137 GLY A C 1
ATOM 1117 O O . GLY A 1 137 ? 90.404 22.678 -116.167 1.00 88.31 137 GLY A O 1
ATOM 1118 N N . ARG A 1 138 ? 91.971 24.056 -116.992 1.00 88.50 138 ARG A N 1
ATOM 1119 C CA . ARG A 1 138 ? 91.167 25.285 -116.834 1.00 88.50 138 ARG A CA 1
ATOM 1120 C C . ARG A 1 138 ? 89.907 25.293 -117.696 1.00 88.50 138 ARG A C 1
ATOM 1122 O O . ARG A 1 138 ? 88.864 25.737 -117.228 1.00 88.50 138 ARG A O 1
ATOM 1129 N N . ARG A 1 139 ? 90.006 24.820 -118.942 1.00 88.75 139 ARG A N 1
ATOM 1130 C CA . ARG A 1 139 ? 88.861 24.722 -119.857 1.00 88.75 139 ARG A CA 1
ATOM 1131 C C . ARG A 1 139 ? 87.843 23.703 -119.347 1.00 88.75 139 ARG A C 1
ATOM 1133 O O . ARG A 1 139 ? 86.673 24.043 -119.248 1.00 88.75 139 ARG A O 1
ATOM 1140 N N . LEU A 1 140 ? 88.309 22.511 -118.969 1.00 89.06 140 LEU A N 1
ATOM 1141 C CA . LEU A 1 140 ? 87.467 21.453 -118.412 1.00 89.06 140 LEU A CA 1
ATOM 1142 C C . LEU A 1 140 ? 86.737 21.922 -117.148 1.00 89.06 140 LEU A C 1
ATOM 1144 O O . LEU A 1 140 ? 85.532 21.740 -117.042 1.00 89.06 140 LEU A O 1
ATOM 1148 N N . ALA A 1 141 ? 87.450 22.574 -116.226 1.00 89.94 141 ALA A N 1
ATOM 1149 C CA . ALA A 1 141 ? 86.860 23.113 -115.006 1.00 89.94 141 ALA A CA 1
ATOM 1150 C C . ALA A 1 141 ? 85.745 24.131 -115.289 1.00 89.94 141 ALA A C 1
ATOM 1152 O O . ALA A 1 141 ? 84.681 24.055 -114.681 1.00 89.94 141 ALA A O 1
ATOM 1153 N N . LEU A 1 142 ? 85.964 25.051 -116.236 1.00 88.19 142 LEU A N 1
ATOM 1154 C CA . LEU A 1 142 ? 84.941 26.014 -116.639 1.00 88.19 142 LEU A CA 1
ATOM 1155 C C . LEU A 1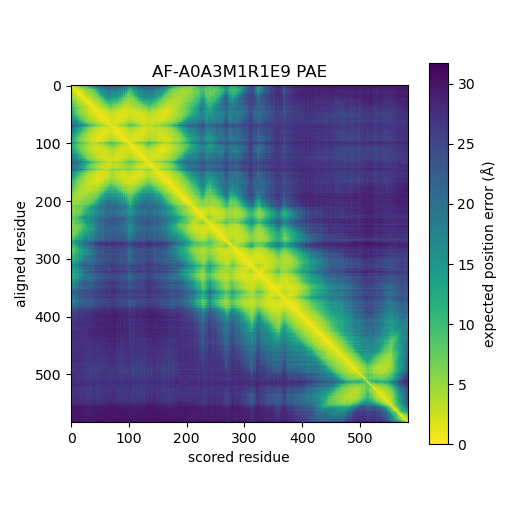 142 ? 83.730 25.303 -117.257 1.00 88.19 142 LEU A C 1
ATOM 1157 O O . LEU A 1 142 ? 82.621 25.499 -116.771 1.00 88.19 142 LEU A O 1
ATOM 1161 N N . ASP A 1 143 ? 83.949 24.458 -118.268 1.00 89.50 143 ASP A N 1
ATOM 1162 C CA . ASP A 1 143 ? 82.881 23.789 -119.021 1.00 89.50 143 ASP A CA 1
ATOM 1163 C C . ASP A 1 143 ? 82.031 22.870 -118.115 1.00 89.50 143 ASP A C 1
ATOM 1165 O O . ASP A 1 143 ? 80.809 22.832 -118.248 1.00 89.50 143 ASP A O 1
ATOM 1169 N N . LEU A 1 144 ? 82.653 22.179 -117.150 1.00 90.12 144 LEU A N 1
ATOM 1170 C CA . LEU A 1 144 ? 81.939 21.365 -116.162 1.00 90.12 144 LEU A CA 1
ATOM 1171 C C . LEU A 1 144 ? 81.118 22.227 -115.191 1.00 90.12 144 LEU A C 1
ATOM 1173 O O . LEU A 1 144 ? 79.925 21.973 -115.038 1.00 90.12 144 LEU A O 1
ATOM 1177 N N . SER A 1 145 ? 81.727 23.258 -114.592 1.00 86.25 145 SER A N 1
ATOM 1178 C CA . SER A 1 145 ? 81.120 24.079 -113.525 1.00 86.25 145 SER A CA 1
ATOM 1179 C C . SER A 1 145 ? 79.871 24.873 -113.929 1.00 86.25 145 SER A C 1
ATOM 1181 O O . SER A 1 145 ? 79.060 25.235 -113.075 1.00 86.25 145 SER A O 1
ATOM 1183 N N . VAL A 1 146 ? 79.734 25.185 -115.223 1.00 84.75 146 VAL A N 1
ATOM 1184 C CA . VAL A 1 146 ? 78.576 25.903 -115.786 1.00 84.75 146 VAL A CA 1
ATOM 1185 C C . VAL A 1 146 ? 77.640 24.982 -116.572 1.00 84.75 146 VAL A C 1
ATOM 1187 O O . VAL A 1 146 ? 76.652 25.455 -117.128 1.00 84.75 146 VAL A O 1
ATOM 1190 N N . GLY A 1 147 ? 77.953 23.685 -116.640 1.00 86.69 147 GLY A N 1
ATOM 1191 C CA . GLY A 1 147 ? 77.213 22.690 -117.407 1.00 86.69 147 GLY A CA 1
ATOM 1192 C C . GLY A 1 147 ? 76.816 21.487 -116.544 1.00 86.69 147 GLY A C 1
ATOM 1193 O O . GLY A 1 147 ? 75.998 21.638 -115.636 1.00 86.69 147 GLY A O 1
ATOM 1194 N N . PRO A 1 148 ? 77.354 20.283 -116.813 1.00 88.50 148 PRO A N 1
ATOM 1195 C CA . PRO A 1 148 ? 76.865 19.041 -116.212 1.00 88.50 148 PRO A CA 1
ATOM 1196 C C . PRO A 1 148 ? 77.062 18.949 -114.690 1.00 88.50 148 PRO A C 1
ATOM 1198 O O . PRO A 1 148 ? 76.300 18.241 -114.037 1.00 88.50 148 PRO A O 1
ATOM 1201 N N . GLU A 1 149 ? 78.045 19.643 -114.101 1.00 91.31 149 GLU A N 1
ATOM 1202 C CA . GLU A 1 149 ? 78.221 19.667 -112.639 1.00 91.31 149 GLU A CA 1
ATOM 1203 C C . GLU A 1 149 ? 77.054 20.391 -111.955 1.00 91.31 149 GLU A C 1
ATOM 1205 O O . GLU A 1 149 ? 76.461 19.833 -111.032 1.00 91.31 149 GLU A O 1
ATOM 1210 N N . LEU A 1 150 ? 76.656 21.564 -112.465 1.00 88.44 150 LEU A N 1
ATOM 1211 C CA . LEU A 1 150 ? 75.557 22.359 -111.911 1.00 88.44 150 LEU A CA 1
ATOM 1212 C C . LEU A 1 150 ? 74.221 21.605 -111.969 1.00 88.44 150 LEU A C 1
ATOM 1214 O O . LEU A 1 150 ? 73.465 21.616 -111.001 1.00 88.44 150 LEU A O 1
ATOM 1218 N N . GLU A 1 151 ? 73.929 20.929 -113.082 1.00 90.62 151 GLU A N 1
ATOM 1219 C CA . GLU A 1 151 ? 72.699 20.137 -113.225 1.00 90.62 151 GLU A CA 1
ATOM 1220 C C . GLU A 1 151 ? 72.641 18.993 -112.198 1.00 90.62 151 GLU A C 1
ATOM 1222 O O . GLU A 1 151 ? 71.609 18.753 -111.558 1.00 90.62 151 GLU A O 1
ATOM 1227 N N . LYS A 1 152 ? 73.769 18.302 -111.994 1.00 93.38 152 LYS A N 1
ATOM 1228 C CA . LYS A 1 152 ? 73.882 17.225 -111.002 1.00 93.38 152 LYS A CA 1
ATOM 1229 C C . LYS A 1 152 ? 73.806 17.755 -109.572 1.00 93.38 152 LYS A C 1
ATOM 1231 O O . LYS A 1 152 ? 73.158 17.119 -108.740 1.00 93.38 152 LYS A O 1
ATOM 1236 N N . PHE A 1 153 ? 74.381 18.927 -109.308 1.00 93.75 153 PHE A N 1
ATOM 1237 C CA . PHE A 1 153 ? 74.283 19.606 -108.021 1.00 93.75 153 PHE A CA 1
ATOM 1238 C C . PHE A 1 153 ? 72.836 19.956 -107.663 1.00 93.75 153 PHE A C 1
ATOM 1240 O O . PHE A 1 153 ? 72.367 19.584 -106.590 1.00 93.75 153 PHE A O 1
ATOM 1247 N N . GLU A 1 154 ? 72.095 20.598 -108.572 1.00 92.56 154 GLU A N 1
ATOM 1248 C CA . GLU A 1 154 ? 70.689 20.956 -108.336 1.00 92.56 154 GLU A CA 1
ATOM 1249 C C . GLU A 1 154 ? 69.797 19.714 -108.195 1.00 92.56 154 GLU A C 1
ATOM 1251 O O . GLU A 1 154 ? 68.893 19.680 -107.357 1.00 92.56 154 GLU A O 1
ATOM 1256 N N . THR A 1 155 ? 70.087 18.644 -108.944 1.00 93.38 155 THR A N 1
ATOM 1257 C CA . THR A 1 155 ? 69.388 17.357 -108.791 1.00 9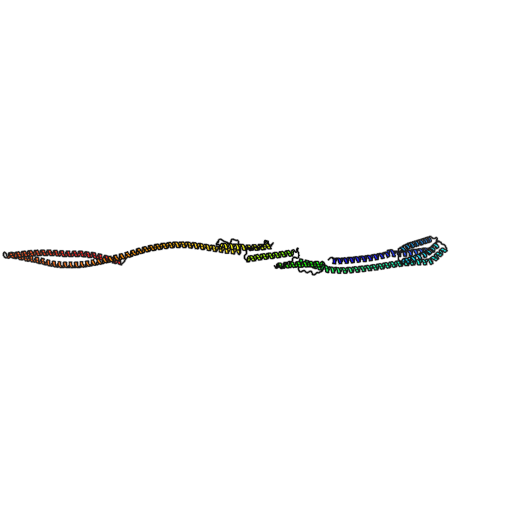3.38 155 THR A CA 1
ATOM 1258 C C . THR A 1 155 ? 69.617 16.759 -107.402 1.00 93.38 155 THR A C 1
ATOM 1260 O O . THR A 1 155 ? 68.665 16.365 -106.729 1.00 93.38 155 THR A O 1
ATOM 1263 N N . MET A 1 156 ? 70.870 16.709 -106.944 1.00 94.81 156 MET A N 1
ATOM 1264 C CA . MET A 1 156 ? 71.211 16.246 -105.599 1.00 94.81 156 MET A CA 1
ATOM 1265 C C . MET A 1 156 ? 70.530 17.118 -104.532 1.00 94.81 156 MET A C 1
ATOM 1267 O O . MET A 1 156 ? 69.914 16.597 -103.601 1.00 94.81 156 MET A O 1
ATOM 1271 N N . ARG A 1 157 ? 70.596 18.441 -104.689 1.00 95.38 157 ARG A N 1
ATOM 1272 C CA . ARG A 1 157 ? 69.992 19.418 -103.783 1.00 95.38 157 ARG A CA 1
ATOM 1273 C C . ARG A 1 157 ? 68.476 19.271 -103.678 1.00 95.38 157 ARG A C 1
ATOM 1275 O O . ARG A 1 157 ? 67.927 19.362 -102.583 1.00 95.38 157 ARG A O 1
ATOM 1282 N N . SER A 1 158 ? 67.795 18.982 -104.786 1.00 95.88 158 SER A N 1
ATOM 1283 C CA . SER A 1 158 ? 66.351 18.725 -104.785 1.00 95.88 158 SER A CA 1
ATOM 1284 C C . SER A 1 158 ? 65.967 17.582 -103.838 1.00 95.88 158 SER A C 1
ATOM 1286 O O . SER A 1 158 ? 64.936 17.663 -103.169 1.00 95.88 158 SER A O 1
ATOM 1288 N N . TYR A 1 159 ? 66.805 16.545 -103.710 1.00 95.38 159 TYR A N 1
ATOM 1289 C CA . TYR A 1 159 ? 66.554 15.470 -102.748 1.00 95.38 159 TYR A CA 1
ATOM 1290 C C . TYR A 1 159 ? 66.710 15.925 -101.292 1.00 95.38 159 TYR A C 1
ATOM 1292 O O . TYR A 1 159 ? 65.925 15.485 -100.456 1.00 95.38 159 TYR A O 1
ATOM 1300 N N . LEU A 1 160 ? 67.643 16.834 -100.979 1.00 94.56 160 LEU A N 1
ATOM 1301 C CA . LEU A 1 160 ? 67.717 17.452 -99.646 1.00 94.56 160 LEU A CA 1
ATOM 1302 C C . LEU A 1 160 ? 66.453 18.262 -99.341 1.00 94.56 160 LEU A C 1
ATOM 1304 O O . LEU A 1 160 ? 65.871 18.088 -98.275 1.00 94.56 160 LEU A O 1
ATOM 1308 N N . GLY A 1 161 ? 65.965 19.059 -100.296 1.00 93.88 161 GLY A N 1
ATOM 1309 C CA . GLY A 1 161 ? 64.704 19.794 -100.137 1.00 93.88 161 GLY A CA 1
ATOM 1310 C C . GLY A 1 161 ? 63.499 18.877 -99.878 1.00 93.88 161 GLY A C 1
ATOM 1311 O O . GLY A 1 161 ? 62.686 19.147 -98.998 1.00 93.88 161 GLY A O 1
ATOM 1312 N N . GLN A 1 162 ? 63.415 17.736 -100.572 1.00 94.62 162 GLN A N 1
ATOM 1313 C CA . GLN A 1 162 ? 62.361 16.738 -100.330 1.00 94.62 162 GLN A CA 1
ATOM 1314 C C . GLN A 1 162 ? 62.478 16.079 -98.942 1.00 94.62 162 GLN A C 1
ATOM 1316 O O . GLN A 1 162 ? 61.465 15.820 -98.290 1.00 94.62 162 GLN A O 1
ATOM 1321 N N . LEU A 1 163 ? 63.700 15.814 -98.467 1.00 93.88 163 LEU A N 1
ATOM 1322 C CA . LEU A 1 163 ? 63.946 15.274 -97.123 1.00 93.88 163 LEU A CA 1
ATOM 1323 C C . LEU A 1 163 ? 63.563 16.274 -96.018 1.00 93.88 163 LEU A C 1
ATOM 1325 O O . LEU A 1 163 ? 63.039 15.865 -94.974 1.00 93.88 163 LEU A O 1
ATOM 1329 N N . GLU A 1 164 ? 63.791 17.570 -96.249 1.00 93.06 164 GLU A N 1
ATOM 1330 C CA . GLU A 1 164 ? 63.329 18.651 -95.376 1.00 93.06 164 GLU A CA 1
ATOM 1331 C C . GLU A 1 164 ? 61.795 18.684 -95.311 1.00 93.06 164 GLU A C 1
ATOM 1333 O O . GLU A 1 164 ? 61.221 18.640 -94.220 1.00 93.06 164 GLU A O 1
ATOM 1338 N N . GLU A 1 165 ? 61.126 18.705 -96.468 1.00 93.50 165 GLU A N 1
ATOM 1339 C CA . GLU A 1 165 ? 59.665 18.782 -96.567 1.00 93.50 165 GLU A CA 1
ATOM 1340 C C . GLU A 1 165 ? 58.981 17.610 -95.851 1.00 93.50 165 GLU A C 1
ATOM 1342 O O . GLU A 1 165 ? 58.058 17.819 -95.058 1.00 93.50 165 GLU A O 1
ATOM 1347 N N . ILE A 1 166 ? 59.487 16.389 -96.041 1.00 92.62 166 ILE A N 1
ATOM 1348 C CA . ILE A 1 166 ? 58.987 15.188 -95.359 1.00 92.62 166 ILE A CA 1
ATOM 1349 C C . ILE A 1 166 ? 59.115 15.321 -93.839 1.00 92.62 166 ILE A C 1
ATOM 1351 O O . ILE A 1 166 ? 58.159 15.041 -93.109 1.00 92.62 166 ILE A O 1
ATOM 1355 N N . ASN A 1 167 ? 60.261 15.788 -93.336 1.00 91.88 167 ASN A N 1
ATOM 1356 C CA . ASN A 1 167 ? 60.449 15.968 -91.897 1.00 91.88 167 ASN A CA 1
ATOM 1357 C C . ASN A 1 167 ? 59.551 17.071 -91.321 1.00 91.88 167 ASN A C 1
ATOM 1359 O O . ASN A 1 167 ? 58.989 16.893 -90.235 1.00 91.88 167 ASN A O 1
ATOM 1363 N N . GLN A 1 168 ? 59.339 18.167 -92.055 1.00 91.12 168 GLN A N 1
ATOM 1364 C CA . GLN A 1 168 ? 58.383 19.203 -91.664 1.00 91.12 168 GLN A CA 1
ATOM 1365 C C . GLN A 1 168 ? 56.937 18.686 -91.649 1.00 91.12 168 GLN A C 1
ATOM 1367 O O . GLN A 1 168 ? 56.179 18.998 -90.726 1.00 91.12 168 GLN A O 1
ATOM 1372 N N . GLU A 1 169 ? 56.525 17.906 -92.651 1.00 91.88 169 GLU A N 1
ATOM 1373 C CA . GLU A 1 169 ? 55.174 17.345 -92.722 1.00 91.88 169 GLU A CA 1
ATOM 1374 C C . GLU A 1 169 ? 54.928 16.342 -91.586 1.00 91.88 169 GLU A C 1
ATOM 1376 O O . GLU A 1 169 ? 53.876 16.376 -90.940 1.00 91.88 169 GLU A O 1
ATOM 1381 N N . MET A 1 170 ? 55.911 15.489 -91.284 1.00 89.25 170 MET A N 1
ATOM 1382 C CA . MET A 1 170 ? 55.837 14.551 -90.162 1.00 89.25 170 MET A CA 1
ATOM 1383 C C . MET A 1 170 ? 55.742 15.270 -88.816 1.00 89.25 170 MET A C 1
ATOM 1385 O O . MET A 1 170 ? 54.874 14.920 -88.016 1.00 89.25 170 MET A O 1
ATOM 1389 N N . ALA A 1 171 ? 56.538 16.320 -88.587 1.00 88.75 171 ALA A N 1
ATOM 1390 C CA . ALA A 1 171 ? 56.437 17.127 -87.370 1.00 88.75 171 ALA A CA 1
ATOM 1391 C C . ALA A 1 171 ? 55.042 17.765 -87.216 1.00 88.75 171 ALA A C 1
ATOM 1393 O O . ALA A 1 171 ? 54.440 17.712 -86.139 1.00 88.75 171 ALA A O 1
ATOM 1394 N N . ARG A 1 172 ? 54.471 18.302 -88.307 1.00 89.31 172 ARG A N 1
ATOM 1395 C CA . ARG A 1 172 ? 53.100 18.849 -88.316 1.00 89.31 172 ARG A CA 1
ATOM 1396 C C . ARG A 1 172 ? 52.046 17.775 -88.022 1.00 89.31 172 ARG A C 1
ATOM 1398 O O . ARG A 1 172 ? 51.127 18.022 -87.238 1.00 89.31 172 ARG A O 1
ATOM 1405 N N . LYS A 1 173 ? 52.171 16.581 -88.614 1.00 88.56 173 LYS A N 1
ATOM 1406 C CA . LYS A 1 173 ? 51.266 15.443 -88.361 1.00 88.56 173 LYS A CA 1
ATOM 1407 C C . LYS A 1 173 ? 51.343 14.962 -86.913 1.00 88.56 173 LYS A C 1
ATOM 1409 O O . LYS A 1 173 ? 50.293 14.734 -86.308 1.00 88.56 173 LYS A O 1
ATOM 1414 N N . ALA A 1 174 ? 52.544 14.848 -86.350 1.00 87.00 174 ALA A N 1
ATOM 1415 C CA . ALA A 1 174 ? 52.752 14.463 -84.957 1.00 87.00 174 ALA A CA 1
ATOM 1416 C C . ALA A 1 174 ? 52.095 15.473 -83.999 1.00 87.00 174 ALA A C 1
ATOM 1418 O O . ALA A 1 174 ? 51.319 15.077 -83.128 1.00 87.00 174 ALA A O 1
ATOM 1419 N N . HIS A 1 175 ? 52.280 16.780 -84.232 1.00 87.38 175 HIS A N 1
ATOM 1420 C CA . HIS A 1 175 ? 51.628 17.830 -83.442 1.00 87.38 175 HIS A CA 1
ATOM 1421 C C . HIS A 1 175 ? 50.094 17.742 -83.513 1.00 87.38 175 HIS A C 1
ATOM 1423 O O . HIS A 1 175 ? 49.417 17.681 -82.486 1.00 87.38 175 HIS A O 1
ATOM 1429 N N . ALA A 1 176 ? 49.525 17.675 -84.722 1.00 87.69 176 ALA A N 1
ATOM 1430 C CA . ALA A 1 176 ? 48.073 17.596 -84.904 1.00 87.69 176 ALA A CA 1
ATOM 1431 C C . ALA A 1 176 ? 47.464 16.329 -84.271 1.00 87.69 176 ALA A C 1
ATOM 1433 O O . ALA A 1 176 ? 46.336 16.353 -83.767 1.00 87.69 176 ALA A O 1
ATOM 1434 N N . THR A 1 177 ? 48.203 15.217 -84.285 1.00 87.00 177 THR A N 1
ATOM 1435 C CA . THR A 1 177 ? 47.779 13.952 -83.669 1.00 87.00 177 THR A CA 1
ATOM 1436 C C . THR A 1 177 ? 47.816 14.042 -82.144 1.00 87.00 177 THR A C 1
ATOM 1438 O O . THR A 1 177 ? 46.841 13.656 -81.490 1.00 87.00 177 THR A O 1
ATOM 1441 N N . ALA A 1 178 ? 48.873 14.627 -81.574 1.00 85.81 178 ALA A N 1
ATOM 1442 C CA . ALA A 1 178 ? 48.977 14.887 -80.139 1.00 85.81 178 ALA A CA 1
ATOM 1443 C C . ALA A 1 178 ? 47.850 15.812 -79.640 1.00 85.81 178 ALA A C 1
ATOM 1445 O O . ALA A 1 178 ? 47.203 15.511 -78.636 1.00 85.81 178 ALA A O 1
ATOM 1446 N N . GLU A 1 179 ? 47.530 16.879 -80.378 1.00 86.38 179 GLU A N 1
ATOM 1447 C CA . GLU A 1 179 ? 46.464 17.824 -80.019 1.00 86.38 179 GLU A CA 1
ATOM 1448 C C . GLU A 1 179 ? 45.063 17.187 -80.071 1.00 86.38 179 GLU A C 1
ATOM 1450 O O . GLU A 1 179 ? 44.228 17.390 -79.181 1.00 86.38 179 GLU A O 1
ATOM 1455 N N . LYS A 1 180 ? 44.782 16.366 -81.096 1.00 86.69 180 LYS A N 1
ATOM 1456 C CA . LYS A 1 180 ? 43.539 15.578 -81.157 1.00 86.69 180 LYS A CA 1
ATOM 1457 C C . LYS A 1 180 ? 43.433 14.621 -79.973 1.00 86.69 180 LYS A C 1
ATOM 1459 O O . LYS A 1 180 ? 42.367 14.543 -79.358 1.00 86.69 180 LYS A O 1
ATOM 1464 N N . ARG A 1 181 ? 44.522 13.925 -79.630 1.00 85.88 181 ARG A N 1
ATOM 1465 C CA . ARG A 1 181 ? 44.535 12.983 -78.506 1.00 85.88 181 ARG A CA 1
ATOM 1466 C C . ARG A 1 181 ? 44.321 13.687 -77.170 1.00 85.88 181 ARG A C 1
ATOM 1468 O O . ARG A 1 181 ? 43.519 13.209 -76.371 1.00 85.88 181 ARG A O 1
ATOM 1475 N N . TYR A 1 182 ? 44.956 14.839 -76.968 1.00 85.12 182 TYR A N 1
ATOM 1476 C CA . TYR A 1 182 ? 44.754 15.675 -75.787 1.00 85.12 182 TYR A CA 1
ATOM 1477 C C . TYR A 1 182 ? 43.279 16.065 -75.612 1.00 85.12 182 TYR A C 1
ATOM 1479 O O . TYR A 1 182 ? 42.689 15.799 -74.565 1.00 85.12 182 TYR A O 1
ATOM 1487 N N . ARG A 1 183 ? 42.635 16.609 -76.656 1.00 86.62 183 ARG A N 1
ATOM 1488 C CA . ARG A 1 183 ? 41.204 16.964 -76.596 1.00 86.62 183 ARG A CA 1
ATOM 1489 C C . ARG A 1 183 ? 40.313 15.754 -76.321 1.00 86.62 183 ARG A C 1
ATOM 1491 O O . ARG A 1 183 ? 39.402 15.838 -75.501 1.00 86.62 183 ARG A O 1
ATOM 1498 N N . GLN A 1 184 ? 40.587 14.620 -76.967 1.00 83.88 184 GLN A N 1
ATOM 1499 C CA . GLN A 1 184 ? 39.848 13.380 -76.720 1.00 83.88 184 GLN A CA 1
ATOM 1500 C C . GLN A 1 184 ? 39.969 12.923 -75.256 1.00 83.88 184 GLN A C 1
ATOM 1502 O O . GLN A 1 184 ? 38.979 12.484 -74.668 1.00 83.88 184 GLN A O 1
ATOM 1507 N N . ALA A 1 185 ? 41.154 13.047 -74.654 1.00 84.56 185 ALA A N 1
ATOM 1508 C CA . ALA A 1 185 ? 41.373 12.708 -73.252 1.00 84.56 185 ALA A CA 1
ATOM 1509 C C . ALA A 1 185 ? 40.591 13.629 -72.306 1.00 84.56 185 ALA A C 1
ATOM 1511 O O . ALA A 1 185 ? 39.945 13.136 -71.382 1.00 84.56 185 ALA A O 1
ATOM 1512 N N . VAL A 1 186 ? 40.562 14.938 -72.579 1.00 85.75 186 VAL A N 1
ATOM 1513 C CA . VAL A 1 186 ? 39.770 15.906 -71.799 1.00 85.75 186 VAL A CA 1
ATOM 1514 C C . VAL A 1 186 ? 38.271 15.588 -71.861 1.00 85.75 186 VAL A C 1
ATOM 1516 O O . VAL A 1 186 ? 37.618 15.541 -70.819 1.00 85.75 186 VAL A O 1
ATOM 1519 N N . TYR A 1 187 ? 37.711 15.302 -73.042 1.00 86.12 187 TYR A N 1
ATOM 1520 C CA . TYR A 1 187 ? 36.292 14.930 -73.148 1.00 86.12 187 TYR A CA 1
ATOM 1521 C C . TYR A 1 187 ? 35.970 13.601 -72.461 1.00 86.12 187 TYR A C 1
ATOM 1523 O O . TYR A 1 187 ? 34.933 13.482 -71.809 1.00 86.12 187 TYR A O 1
ATOM 1531 N N . SER A 1 188 ? 36.870 12.621 -72.560 1.00 83.50 188 SER A N 1
ATOM 1532 C CA . SER A 1 188 ? 36.716 11.342 -71.859 1.00 83.50 188 SER A CA 1
ATOM 1533 C C . SER A 1 188 ? 36.713 11.546 -70.340 1.00 83.50 188 SER A C 1
ATOM 1535 O O . SER A 1 188 ? 35.866 10.984 -69.650 1.00 83.50 188 SER A O 1
ATOM 1537 N N . LEU A 1 189 ? 37.597 12.408 -69.822 1.00 84.38 189 LEU A N 1
ATOM 1538 C CA . LEU A 1 189 ? 37.657 12.759 -68.403 1.00 84.38 189 LEU A CA 1
ATOM 1539 C C . LEU A 1 189 ? 36.352 13.411 -67.925 1.00 84.38 189 LEU A C 1
ATOM 1541 O O . LEU A 1 189 ? 35.776 12.957 -66.938 1.00 84.38 189 LEU A O 1
ATOM 1545 N N . LEU A 1 190 ? 35.858 14.428 -68.640 1.00 86.00 190 LEU A N 1
ATOM 1546 C CA . LEU A 1 190 ? 34.601 15.104 -68.300 1.00 86.00 190 LEU A CA 1
ATOM 1547 C C . LEU A 1 190 ? 33.416 14.129 -68.276 1.00 86.00 190 LEU A C 1
ATOM 1549 O O . LEU A 1 190 ? 32.634 14.146 -67.327 1.00 86.00 190 LEU A O 1
ATOM 1553 N N . GLY A 1 191 ? 33.318 13.233 -69.264 1.00 85.25 191 GLY A N 1
ATOM 1554 C CA . GLY A 1 191 ? 32.260 12.221 -69.314 1.00 85.25 191 GLY A CA 1
ATOM 1555 C C . GLY A 1 191 ? 32.281 11.270 -68.113 1.00 85.25 191 GLY A C 1
ATOM 1556 O O . GLY A 1 191 ? 31.236 11.009 -67.512 1.00 85.25 191 GLY A O 1
ATOM 1557 N N . ILE A 1 192 ? 33.467 10.795 -67.718 1.00 86.12 192 ILE A N 1
ATOM 1558 C CA . ILE A 1 192 ? 33.622 9.900 -66.562 1.00 86.12 192 ILE A CA 1
ATOM 1559 C C . ILE A 1 192 ? 33.258 10.623 -65.256 1.00 86.12 192 ILE A C 1
ATOM 1561 O O . ILE A 1 192 ? 32.547 10.054 -64.426 1.00 86.12 192 ILE A O 1
ATOM 1565 N N . VAL A 1 193 ? 33.686 11.880 -65.080 1.00 84.06 193 VAL A N 1
ATOM 1566 C CA . VAL A 1 193 ? 33.354 12.678 -63.886 1.00 84.06 193 VAL A CA 1
ATOM 1567 C C . VAL A 1 193 ? 31.847 12.926 -63.776 1.00 84.06 193 VAL A C 1
ATOM 1569 O O . VAL A 1 193 ? 31.272 12.712 -62.708 1.00 84.06 193 VAL A O 1
ATOM 1572 N N . SER A 1 194 ? 31.181 13.326 -64.864 1.00 85.44 194 SER A N 1
ATOM 1573 C CA . SER A 1 194 ? 29.728 13.546 -64.860 1.00 85.44 194 SER A CA 1
ATOM 1574 C C . SER A 1 194 ? 28.947 12.270 -64.532 1.00 85.44 194 SER A C 1
ATOM 1576 O O . SER A 1 194 ? 27.998 12.316 -63.748 1.00 85.44 194 SER A O 1
ATOM 1578 N N . LEU A 1 195 ? 29.364 11.122 -65.076 1.00 86.75 195 LEU A N 1
ATOM 1579 C CA . LEU A 1 195 ? 28.748 9.833 -64.762 1.00 86.75 195 LEU A CA 1
ATOM 1580 C C . LEU A 1 195 ? 28.961 9.446 -63.291 1.00 86.75 195 LEU A C 1
ATOM 1582 O O . LEU A 1 195 ? 28.015 9.020 -62.627 1.00 86.75 195 LEU A O 1
ATOM 1586 N N . GLY A 1 196 ? 30.171 9.648 -62.763 1.00 84.19 196 GLY A N 1
ATOM 1587 C CA . GLY A 1 196 ? 30.483 9.412 -61.354 1.00 84.19 196 GLY A CA 1
ATOM 1588 C C . GLY A 1 196 ? 29.611 10.246 -60.410 1.00 84.19 196 GLY A C 1
ATOM 1589 O O . GLY A 1 196 ? 29.103 9.720 -59.419 1.00 84.19 196 GLY A O 1
ATOM 1590 N N . LEU A 1 197 ? 29.360 11.517 -60.746 1.00 85.81 197 LEU A N 1
ATOM 1591 C CA . LEU A 1 197 ? 28.497 12.402 -59.958 1.00 85.81 197 LEU A CA 1
ATOM 1592 C C . LEU A 1 197 ? 27.041 11.909 -59.923 1.00 85.81 197 LEU A C 1
ATOM 1594 O O . LEU A 1 197 ? 26.438 11.843 -58.851 1.00 85.81 197 LEU A O 1
ATOM 1598 N N . LEU A 1 198 ? 26.486 11.522 -61.076 1.00 86.31 198 LEU A N 1
ATOM 1599 C CA . LEU A 1 198 ? 25.122 10.985 -61.168 1.00 86.31 198 LEU A CA 1
ATOM 1600 C C . LEU A 1 198 ? 24.963 9.705 -60.342 1.00 86.31 198 LEU A C 1
ATOM 1602 O O . LEU A 1 198 ? 24.019 9.576 -59.560 1.00 86.31 198 LEU A O 1
ATOM 1606 N N . VAL A 1 199 ? 25.920 8.784 -60.471 1.00 86.38 199 VAL A N 1
ATOM 1607 C CA . VAL A 1 199 ? 25.946 7.536 -59.703 1.00 86.38 199 VAL A CA 1
ATOM 1608 C C . VAL A 1 199 ? 26.056 7.824 -58.203 1.00 86.38 199 VAL A C 1
ATOM 1610 O O . VAL A 1 199 ? 25.323 7.223 -57.415 1.00 86.38 199 VAL A O 1
ATOM 1613 N N . GLY A 1 200 ? 26.888 8.790 -57.804 1.00 83.56 200 GLY A N 1
ATOM 1614 C CA . GLY A 1 200 ? 27.020 9.238 -56.416 1.00 83.56 200 GLY A CA 1
ATOM 1615 C C . GLY A 1 200 ? 25.712 9.776 -55.825 1.00 83.56 200 GLY A C 1
ATOM 1616 O O . GLY A 1 200 ? 25.320 9.364 -54.733 1.00 83.56 200 GLY A O 1
ATOM 1617 N N . ILE A 1 201 ? 24.990 10.631 -56.559 1.00 86.56 201 ILE A N 1
ATOM 1618 C CA . ILE A 1 201 ? 23.686 11.169 -56.132 1.00 86.56 201 ILE A CA 1
ATOM 1619 C C . ILE A 1 201 ? 22.651 10.042 -55.981 1.00 86.56 201 ILE A C 1
ATOM 1621 O O . ILE A 1 201 ? 21.943 9.982 -54.971 1.00 86.56 201 ILE A O 1
ATOM 1625 N N . SER A 1 202 ? 22.579 9.110 -56.939 1.00 82.88 202 SER A N 1
ATOM 1626 C CA . SER A 1 202 ? 21.684 7.949 -56.841 1.00 82.88 202 SER A CA 1
ATOM 1627 C C . SER A 1 202 ? 22.014 7.051 -55.646 1.00 82.88 202 SER A C 1
ATOM 1629 O O . SER A 1 202 ? 21.104 6.647 -54.919 1.00 82.88 202 SER A O 1
ATOM 1631 N N . LEU A 1 203 ? 23.296 6.765 -55.395 1.00 82.69 203 LEU A N 1
ATOM 1632 C CA . LEU A 1 203 ? 23.743 5.999 -54.227 1.00 82.69 203 LEU A CA 1
ATOM 1633 C C . LEU A 1 203 ? 23.374 6.698 -52.914 1.00 82.69 203 LEU A C 1
ATOM 1635 O O . LEU A 1 203 ? 22.838 6.048 -52.016 1.00 82.69 203 LEU A O 1
ATOM 1639 N N . ALA A 1 204 ? 23.585 8.013 -52.817 1.00 80.75 204 ALA A N 1
ATOM 1640 C CA . ALA A 1 204 ? 23.212 8.798 -51.641 1.00 80.75 204 ALA A CA 1
ATOM 1641 C C . ALA A 1 204 ? 21.701 8.717 -51.355 1.00 80.75 204 ALA A C 1
ATOM 1643 O O . ALA A 1 204 ? 21.292 8.485 -50.214 1.00 80.75 204 ALA A O 1
ATOM 1644 N N . TYR A 1 205 ? 20.863 8.818 -52.392 1.00 84.12 205 TYR A N 1
ATOM 1645 C CA . TYR A 1 205 ? 19.412 8.665 -52.263 1.00 84.12 205 TYR A CA 1
ATOM 1646 C C . TYR A 1 205 ? 19.006 7.256 -51.794 1.00 84.12 205 TYR A C 1
ATOM 1648 O O . TYR A 1 205 ? 18.188 7.108 -50.879 1.00 84.12 205 TYR A O 1
ATOM 1656 N N . LEU A 1 206 ? 19.596 6.209 -52.383 1.00 81.19 206 LEU A N 1
ATOM 1657 C CA . LEU A 1 206 ? 19.312 4.815 -52.026 1.00 81.19 206 LEU A CA 1
ATOM 1658 C C . LEU A 1 206 ? 19.748 4.482 -50.592 1.00 81.19 206 LEU A C 1
ATOM 1660 O O . LEU A 1 206 ? 18.997 3.828 -49.865 1.00 81.19 206 LEU A O 1
ATOM 1664 N N . ILE A 1 207 ? 20.915 4.967 -50.159 1.00 81.25 207 ILE A N 1
ATOM 1665 C CA . ILE A 1 207 ? 21.406 4.809 -48.782 1.00 81.25 207 ILE A CA 1
ATOM 1666 C C . ILE A 1 207 ? 20.493 5.558 -47.801 1.00 81.25 207 ILE A C 1
ATOM 1668 O O . ILE A 1 207 ? 20.068 4.979 -46.799 1.00 81.25 207 ILE A O 1
ATOM 1672 N N . GLY A 1 208 ? 20.113 6.802 -48.110 1.00 80.31 208 GLY A N 1
ATOM 1673 C CA . GLY A 1 208 ? 19.217 7.593 -47.265 1.00 80.31 208 GLY A CA 1
ATOM 1674 C C . GLY A 1 208 ? 17.848 6.935 -47.060 1.00 80.31 208 GLY A C 1
ATOM 1675 O O . GLY A 1 208 ? 17.347 6.865 -45.935 1.00 80.31 208 GLY A O 1
ATOM 1676 N N . LYS A 1 209 ? 17.252 6.393 -48.131 1.00 82.75 209 LYS A N 1
ATOM 1677 C CA . LYS A 1 209 ? 15.954 5.701 -48.069 1.00 82.75 209 LYS A CA 1
ATOM 1678 C C . LYS A 1 209 ? 16.048 4.314 -47.423 1.00 82.75 209 LYS A C 1
ATOM 1680 O O . LYS A 1 209 ? 15.128 3.925 -46.710 1.00 82.75 209 LYS A O 1
ATOM 1685 N N . GLY A 1 210 ? 17.124 3.570 -47.680 1.00 80.25 210 GLY A N 1
ATOM 1686 C CA . GLY A 1 210 ? 17.260 2.166 -47.282 1.00 80.25 210 GLY A CA 1
ATOM 1687 C C . GLY A 1 210 ? 17.947 1.916 -45.939 1.00 80.25 210 GLY A C 1
ATOM 1688 O O . GLY A 1 210 ? 17.868 0.796 -45.441 1.00 80.25 210 GLY A O 1
ATOM 1689 N N . ILE A 1 211 ? 18.642 2.906 -45.372 1.00 83.50 211 ILE A N 1
ATOM 1690 C CA . ILE A 1 211 ? 19.364 2.775 -44.096 1.00 83.50 211 ILE A CA 1
ATOM 1691 C C . ILE A 1 211 ? 18.975 3.912 -43.151 1.00 83.50 211 ILE A C 1
ATOM 1693 O O . ILE A 1 211 ? 18.420 3.647 -42.086 1.00 83.50 211 ILE A O 1
ATOM 1697 N N . SER A 1 212 ? 19.215 5.169 -43.538 1.00 82.50 212 SER A N 1
ATOM 1698 C CA . SER A 1 212 ? 19.100 6.303 -42.609 1.00 82.50 212 SER A CA 1
ATOM 1699 C C . SER A 1 212 ? 17.675 6.520 -42.095 1.00 82.50 212 SER A C 1
ATOM 1701 O O . SER A 1 212 ? 17.487 6.719 -40.897 1.00 82.50 212 SER A O 1
ATOM 1703 N N . LYS A 1 213 ? 16.657 6.437 -42.966 1.00 85.56 213 LYS A N 1
ATOM 1704 C CA . LYS A 1 213 ? 15.251 6.602 -42.554 1.00 85.56 213 LYS A CA 1
ATOM 1705 C C . LYS A 1 213 ? 14.777 5.520 -41.566 1.00 85.56 213 LYS A C 1
ATOM 1707 O O . LYS A 1 213 ? 14.333 5.902 -40.486 1.00 85.56 213 LYS A O 1
ATOM 1712 N N . PRO A 1 214 ? 14.882 4.207 -41.865 1.00 86.25 214 PRO A N 1
ATOM 1713 C CA . PRO A 1 214 ? 14.471 3.170 -40.917 1.00 86.25 214 PRO A CA 1
ATOM 1714 C C . PRO A 1 214 ? 15.204 3.241 -39.575 1.00 86.25 214 PRO A C 1
ATOM 1716 O O . PRO A 1 214 ? 14.573 3.082 -38.533 1.00 86.25 214 PRO A O 1
ATOM 1719 N N . LEU A 1 215 ? 16.515 3.511 -39.590 1.00 87.50 215 LEU A N 1
ATOM 1720 C CA . LEU A 1 215 ? 17.305 3.628 -38.363 1.00 87.50 215 LEU A CA 1
ATOM 1721 C C . LEU A 1 215 ? 16.857 4.836 -37.525 1.00 87.50 215 LEU A C 1
ATOM 1723 O O . LEU A 1 215 ? 16.705 4.719 -36.312 1.00 87.50 215 LEU A O 1
ATOM 1727 N N . GLY A 1 216 ? 16.557 5.964 -38.178 1.00 87.19 216 GLY A N 1
ATOM 1728 C CA . GLY A 1 216 ? 15.973 7.140 -37.533 1.00 87.19 216 GLY A CA 1
ATOM 1729 C C . GLY A 1 216 ? 14.605 6.857 -36.905 1.00 87.19 216 GLY A C 1
ATOM 1730 O O . GLY A 1 216 ? 14.371 7.243 -35.765 1.00 87.19 216 GLY A O 1
ATOM 1731 N N . SER A 1 217 ? 13.723 6.123 -37.593 1.00 87.44 217 SER A N 1
ATOM 1732 C CA . SER A 1 217 ? 12.424 5.719 -37.033 1.00 87.44 217 SER A CA 1
ATOM 1733 C C . SER A 1 217 ? 12.565 4.812 -35.806 1.00 87.44 217 SER A C 1
ATOM 1735 O O . SER A 1 217 ? 11.818 4.980 -34.847 1.00 87.44 217 SER A O 1
ATOM 1737 N N . MET A 1 218 ? 13.526 3.882 -35.802 1.00 90.19 218 MET A N 1
ATOM 1738 C CA . MET A 1 218 ? 13.803 3.037 -34.631 1.00 90.19 218 MET A CA 1
ATOM 1739 C C . MET A 1 218 ? 14.368 3.848 -33.464 1.00 90.19 218 MET A C 1
ATOM 1741 O O . MET A 1 218 ? 13.930 3.665 -32.332 1.00 90.19 218 MET A O 1
ATOM 1745 N N . ALA A 1 219 ? 15.285 4.780 -33.735 1.00 88.75 219 ALA A N 1
ATOM 1746 C CA . ALA A 1 219 ? 15.805 5.689 -32.718 1.00 88.75 219 ALA A CA 1
ATOM 1747 C C . ALA A 1 219 ? 14.689 6.558 -32.116 1.00 88.75 219 ALA A C 1
ATOM 1749 O O . ALA A 1 219 ? 14.592 6.678 -30.900 1.00 88.75 219 ALA A O 1
ATOM 1750 N N . MET A 1 220 ? 13.795 7.103 -32.948 1.00 89.12 220 MET A N 1
ATOM 1751 C CA . MET A 1 220 ? 12.625 7.844 -32.471 1.00 89.12 220 MET A CA 1
ATOM 1752 C C . MET A 1 220 ? 11.697 6.974 -31.621 1.00 89.12 220 MET A C 1
ATOM 1754 O O . MET A 1 220 ? 11.270 7.424 -30.562 1.00 89.12 220 MET A O 1
ATOM 1758 N N . ALA A 1 221 ? 11.413 5.739 -32.045 1.00 89.75 221 ALA A N 1
ATOM 1759 C CA . ALA A 1 221 ? 10.600 4.809 -31.266 1.00 89.75 221 ALA A CA 1
ATOM 1760 C C . ALA A 1 221 ? 11.243 4.513 -29.901 1.00 89.75 221 ALA A C 1
ATOM 1762 O O . ALA A 1 221 ? 10.560 4.580 -28.884 1.00 89.75 221 ALA A O 1
ATOM 1763 N N . ALA A 1 222 ? 12.557 4.270 -29.858 1.00 89.75 222 ALA A N 1
ATOM 1764 C CA . ALA A 1 222 ? 13.301 4.085 -28.613 1.00 89.75 222 ALA A CA 1
ATOM 1765 C C . ALA A 1 222 ? 13.170 5.302 -27.683 1.00 89.75 222 ALA A C 1
ATOM 1767 O O . ALA A 1 222 ? 12.860 5.149 -26.503 1.00 89.75 222 ALA A O 1
ATOM 1768 N N . THR A 1 223 ? 13.339 6.512 -28.226 1.00 90.44 223 THR A N 1
ATOM 1769 C CA . THR A 1 223 ? 13.175 7.760 -27.472 1.00 90.44 223 THR A CA 1
ATOM 1770 C C . THR A 1 223 ? 11.753 7.911 -26.939 1.00 90.44 223 THR A C 1
ATOM 1772 O O . THR A 1 223 ? 11.580 8.280 -25.784 1.00 90.44 223 THR A O 1
ATOM 1775 N N . GLN A 1 224 ? 10.725 7.620 -27.737 1.00 91.31 224 GLN A N 1
ATOM 1776 C CA . GLN A 1 224 ? 9.330 7.712 -27.290 1.00 91.31 224 GLN A CA 1
ATOM 1777 C C . GLN A 1 224 ? 9.014 6.708 -26.174 1.00 91.31 224 GLN A C 1
ATOM 1779 O O . GLN A 1 224 ? 8.410 7.091 -25.174 1.00 91.31 224 GLN A O 1
ATOM 1784 N N . ILE A 1 225 ? 9.505 5.469 -26.286 1.00 90.62 225 ILE A N 1
ATOM 1785 C CA . ILE A 1 225 ? 9.375 4.447 -25.235 1.00 90.62 225 ILE A CA 1
ATOM 1786 C C . ILE A 1 225 ? 10.064 4.909 -23.947 1.00 90.62 225 ILE A C 1
ATOM 1788 O O . ILE A 1 225 ? 9.498 4.761 -22.868 1.00 90.62 225 ILE A O 1
ATOM 1792 N N . ALA A 1 226 ? 11.247 5.523 -24.045 1.00 88.44 226 ALA A N 1
ATOM 1793 C CA . ALA A 1 226 ? 11.956 6.070 -22.887 1.00 88.44 226 ALA A CA 1
ATOM 1794 C C . ALA A 1 226 ? 11.189 7.212 -22.189 1.00 88.44 226 ALA A C 1
ATOM 1796 O O . ALA A 1 226 ? 11.338 7.394 -20.985 1.00 88.44 226 ALA A O 1
ATOM 1797 N N . HIS A 1 227 ? 10.337 7.943 -22.915 1.00 90.75 227 HIS A N 1
ATOM 1798 C CA . HIS A 1 227 ? 9.425 8.949 -22.352 1.00 90.75 227 HIS A CA 1
ATOM 1799 C C . HIS A 1 227 ? 8.075 8.362 -21.892 1.00 90.75 227 HIS A C 1
ATOM 1801 O O . HIS A 1 227 ? 7.178 9.113 -21.520 1.00 90.75 227 HIS A O 1
ATO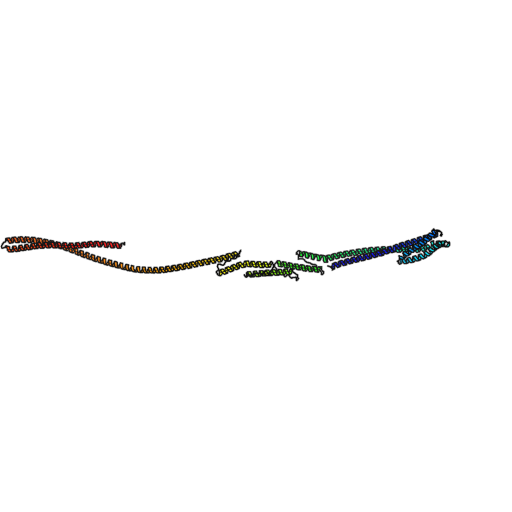M 1807 N N . GLY A 1 228 ? 7.904 7.036 -21.925 1.00 86.38 228 GLY A N 1
ATOM 1808 C CA . GLY A 1 228 ? 6.681 6.349 -21.500 1.00 86.38 228 GLY A CA 1
ATOM 1809 C C . GLY A 1 228 ? 5.608 6.198 -22.584 1.00 86.38 228 GLY A C 1
ATOM 1810 O O . GLY A 1 228 ? 4.586 5.563 -22.339 1.00 86.38 228 GLY A O 1
ATOM 1811 N N . ASN A 1 229 ? 5.826 6.714 -23.798 1.00 90.25 229 ASN A N 1
ATOM 1812 C CA . ASN A 1 229 ? 4.917 6.497 -24.921 1.00 90.25 229 ASN A CA 1
ATOM 1813 C C . ASN A 1 229 ? 5.238 5.169 -25.616 1.00 90.25 229 ASN A C 1
ATOM 1815 O O . ASN A 1 229 ? 6.079 5.096 -26.516 1.00 90.25 229 ASN A O 1
ATOM 1819 N N . ILE A 1 230 ? 4.542 4.114 -25.201 1.00 89.44 230 ILE A N 1
ATOM 1820 C CA . ILE A 1 230 ? 4.761 2.746 -25.683 1.00 89.44 230 ILE A CA 1
ATOM 1821 C C . ILE A 1 230 ? 3.962 2.406 -26.949 1.00 89.44 230 ILE A C 1
ATOM 1823 O O . ILE A 1 230 ? 4.168 1.342 -27.531 1.00 89.44 230 ILE A O 1
ATOM 1827 N N . ASP A 1 231 ? 3.099 3.305 -27.434 1.00 90.06 231 ASP A N 1
ATOM 1828 C CA . ASP A 1 231 ? 2.296 3.133 -28.653 1.00 90.06 231 ASP A CA 1
ATOM 1829 C C . ASP A 1 231 ? 3.078 3.413 -29.942 1.00 90.06 231 ASP A C 1
ATOM 1831 O O . ASP A 1 231 ? 2.620 4.069 -30.876 1.00 90.06 231 ASP A O 1
ATOM 1835 N N . GLN A 1 232 ? 4.288 2.867 -30.012 1.00 90.44 232 GLN A N 1
ATOM 1836 C CA . GLN A 1 232 ? 5.158 2.991 -31.173 1.00 90.44 232 GLN A CA 1
ATOM 1837 C C . GLN A 1 232 ? 4.959 1.823 -32.137 1.00 90.44 232 GLN A C 1
ATOM 1839 O O . GLN A 1 232 ? 4.751 0.679 -31.734 1.00 90.44 232 GLN A O 1
ATOM 1844 N N . GLN A 1 233 ? 5.058 2.099 -33.437 1.00 87.56 233 GLN A N 1
ATOM 1845 C CA . GLN A 1 233 ? 4.987 1.077 -34.478 1.00 87.56 233 GLN A CA 1
ATOM 1846 C C . GLN A 1 233 ? 6.146 1.226 -35.458 1.00 87.56 233 GLN A C 1
ATOM 1848 O O . GLN A 1 233 ? 6.359 2.285 -36.045 1.00 87.56 233 GLN A O 1
ATOM 1853 N N . ILE A 1 234 ? 6.876 0.132 -35.678 1.00 89.31 234 ILE A N 1
ATOM 1854 C CA . ILE A 1 234 ? 7.956 0.074 -36.666 1.00 89.31 234 ILE A CA 1
ATOM 1855 C C . ILE A 1 234 ? 7.456 -0.681 -37.894 1.00 89.31 234 ILE A C 1
ATOM 1857 O O . ILE A 1 234 ? 7.349 -1.912 -37.897 1.00 89.31 234 ILE A O 1
ATOM 1861 N N . THR A 1 235 ? 7.169 0.078 -38.951 1.00 86.75 235 THR A N 1
ATOM 1862 C CA . THR A 1 235 ? 6.601 -0.418 -40.214 1.00 86.75 235 THR A CA 1
ATOM 1863 C C . THR A 1 235 ? 7.641 -1.011 -41.163 1.00 86.75 235 THR A C 1
ATOM 1865 O O . THR A 1 235 ? 7.285 -1.777 -42.057 1.00 86.75 235 THR A O 1
ATOM 1868 N N . TYR A 1 236 ? 8.930 -0.706 -40.977 1.00 88.50 236 TYR A N 1
ATOM 1869 C CA . TYR A 1 236 ? 9.988 -1.222 -41.844 1.00 88.50 236 TYR A CA 1
ATOM 1870 C C . TYR A 1 236 ? 10.106 -2.749 -41.733 1.00 88.50 236 TYR A C 1
ATOM 1872 O O . TYR A 1 236 ? 10.312 -3.307 -40.648 1.00 88.50 236 TYR A O 1
ATOM 1880 N N . ARG A 1 237 ? 9.987 -3.428 -42.879 1.00 87.00 237 ARG A N 1
ATOM 1881 C CA . ARG A 1 237 ? 10.160 -4.875 -43.025 1.00 87.00 237 ARG A CA 1
ATOM 1882 C C . ARG A 1 237 ? 11.058 -5.149 -44.221 1.00 87.00 237 ARG A C 1
ATOM 1884 O O . ARG A 1 237 ? 10.713 -4.826 -45.353 1.00 87.00 237 ARG A O 1
ATOM 1891 N N . ALA A 1 238 ? 12.199 -5.763 -43.957 1.00 86.38 238 ALA A N 1
ATOM 1892 C CA . ALA A 1 238 ? 13.145 -6.208 -44.966 1.00 86.38 238 ALA A CA 1
ATOM 1893 C C . ALA A 1 238 ? 13.866 -7.461 -44.456 1.00 86.38 238 ALA A C 1
ATOM 1895 O O . ALA A 1 238 ? 13.865 -7.734 -43.259 1.00 86.38 238 ALA A O 1
ATOM 1896 N N . ARG A 1 239 ? 14.488 -8.223 -45.358 1.00 85.25 239 ARG A N 1
ATOM 1897 C CA . ARG A 1 239 ? 15.346 -9.372 -45.008 1.00 85.25 239 ARG A CA 1
ATOM 1898 C C . ARG A 1 239 ? 16.823 -8.973 -44.891 1.00 85.25 239 ARG A C 1
ATOM 1900 O O . ARG A 1 239 ? 17.703 -9.758 -45.215 1.00 85.25 239 ARG A O 1
ATOM 1907 N N . ASP A 1 240 ? 17.081 -7.730 -44.498 1.00 85.19 240 ASP A N 1
ATOM 1908 C CA . ASP A 1 240 ? 18.424 -7.209 -44.246 1.00 85.19 240 ASP A CA 1
ATOM 1909 C C . A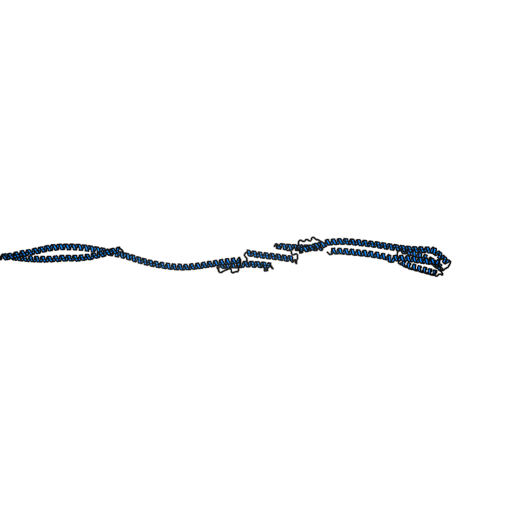SP A 1 240 ? 18.656 -6.997 -42.745 1.00 85.19 240 ASP A C 1
ATOM 1911 O O . ASP A 1 240 ? 17.766 -7.210 -41.920 1.00 85.19 240 ASP A O 1
ATOM 1915 N N . GLU A 1 241 ? 19.864 -6.581 -42.372 1.00 83.50 241 GLU A N 1
ATOM 1916 C CA . GLU A 1 241 ? 20.247 -6.417 -40.965 1.00 83.50 241 GLU A CA 1
ATOM 1917 C C . GLU A 1 241 ? 19.417 -5.326 -40.271 1.00 83.50 241 GLU A C 1
ATOM 1919 O O . GLU A 1 241 ? 19.162 -5.400 -39.071 1.00 83.50 241 GLU A O 1
ATOM 1924 N N . ILE A 1 242 ? 18.935 -4.340 -41.037 1.00 88.19 242 ILE A N 1
ATOM 1925 C CA . ILE A 1 242 ? 18.029 -3.298 -40.543 1.00 88.19 242 ILE A CA 1
ATOM 1926 C C . ILE A 1 242 ? 16.636 -3.886 -40.285 1.00 88.19 242 ILE A C 1
ATOM 1928 O O . ILE A 1 242 ? 15.985 -3.532 -39.309 1.00 88.19 242 ILE A O 1
ATOM 1932 N N . GLY A 1 243 ? 16.180 -4.814 -41.126 1.00 87.38 243 GLY A N 1
ATOM 1933 C CA . GLY A 1 243 ? 14.938 -5.551 -40.921 1.00 87.38 243 GLY A CA 1
ATOM 1934 C C . GLY A 1 243 ? 14.968 -6.479 -39.704 1.00 87.38 243 GLY A C 1
ATOM 1935 O O . GLY A 1 243 ? 13.981 -6.530 -38.971 1.00 87.38 243 GLY A O 1
ATOM 1936 N N . VAL A 1 244 ? 16.100 -7.146 -39.445 1.00 88.94 244 VAL A N 1
ATOM 1937 C CA . VAL A 1 244 ? 16.320 -7.934 -38.215 1.00 88.94 244 VAL A CA 1
ATOM 1938 C C . VAL A 1 244 ? 16.265 -7.032 -36.982 1.00 88.94 244 VAL A C 1
ATOM 1940 O O . VAL A 1 244 ? 15.562 -7.346 -36.024 1.00 88.94 244 VAL A O 1
ATOM 1943 N N . LEU A 1 245 ? 16.933 -5.874 -37.024 1.00 89.50 245 LEU A N 1
ATOM 1944 C CA . LEU A 1 245 ? 16.873 -4.891 -35.940 1.00 89.50 245 LEU A CA 1
ATOM 1945 C C . LEU A 1 245 ? 15.447 -4.357 -35.722 1.00 89.50 245 LEU A C 1
ATOM 1947 O O . LEU A 1 245 ? 14.999 -4.246 -34.583 1.00 89.50 245 LEU A O 1
ATOM 1951 N N . ALA A 1 246 ? 14.710 -4.077 -36.801 1.00 90.75 246 ALA A N 1
ATOM 1952 C CA . ALA A 1 246 ? 13.315 -3.650 -36.729 1.00 90.75 246 ALA A CA 1
ATOM 1953 C C . ALA A 1 246 ? 12.413 -4.713 -36.077 1.00 90.75 246 ALA A C 1
ATOM 1955 O O . ALA A 1 246 ? 11.495 -4.363 -35.339 1.00 90.75 246 ALA A O 1
ATOM 1956 N N . GLU A 1 247 ? 12.663 -6.000 -36.335 1.00 91.12 247 GLU A N 1
ATOM 1957 C CA . GLU A 1 247 ? 11.945 -7.104 -35.688 1.00 91.12 247 GLU A CA 1
ATOM 1958 C C . GLU A 1 247 ? 12.286 -7.213 -34.200 1.00 91.12 247 GLU A C 1
ATOM 1960 O O . GLU A 1 247 ? 11.375 -7.284 -33.377 1.00 91.12 247 GLU A O 1
ATOM 1965 N N . ALA A 1 248 ? 13.568 -7.129 -33.837 1.00 90.06 248 ALA A N 1
ATOM 1966 C CA . ALA A 1 248 ? 13.989 -7.117 -32.436 1.00 90.06 248 ALA A CA 1
ATOM 1967 C C . ALA A 1 248 ? 13.335 -5.959 -31.658 1.00 90.06 248 ALA A C 1
ATOM 1969 O O . ALA A 1 248 ? 12.806 -6.155 -30.564 1.00 90.06 248 ALA A O 1
ATOM 1970 N N . PHE A 1 249 ? 13.279 -4.764 -32.254 1.00 90.56 249 PHE A N 1
ATOM 1971 C CA . PHE A 1 249 ? 12.568 -3.632 -31.664 1.00 90.56 249 PHE A CA 1
ATOM 1972 C C . PHE A 1 249 ? 11.051 -3.852 -31.571 1.00 90.56 249 PHE A C 1
ATOM 1974 O O . PHE A 1 249 ? 10.451 -3.438 -30.583 1.00 90.56 249 PHE A O 1
ATOM 1981 N N . ARG A 1 250 ? 10.404 -4.501 -32.552 1.00 91.00 250 ARG A N 1
ATOM 1982 C CA . ARG A 1 250 ? 8.973 -4.853 -32.450 1.00 91.00 250 ARG A CA 1
ATOM 1983 C C . ARG A 1 250 ? 8.709 -5.791 -31.278 1.00 91.00 250 ARG A C 1
ATOM 1985 O O . ARG A 1 250 ? 7.755 -5.571 -30.536 1.00 91.00 250 ARG A O 1
ATOM 1992 N N . GLN A 1 251 ? 9.557 -6.800 -31.090 1.00 90.19 251 GLN A N 1
ATOM 1993 C CA . GLN A 1 251 ? 9.450 -7.724 -29.960 1.00 90.19 251 GLN A CA 1
ATOM 1994 C C . GLN A 1 251 ? 9.654 -7.008 -28.622 1.00 90.19 251 GLN A C 1
ATOM 1996 O O . GLN A 1 251 ? 8.914 -7.290 -27.678 1.00 90.19 251 GLN A O 1
ATOM 2001 N N . LEU A 1 252 ? 10.592 -6.054 -28.561 1.00 89.88 252 LEU A N 1
ATOM 2002 C CA . LEU A 1 252 ? 10.803 -5.190 -27.398 1.00 89.88 252 LEU A CA 1
ATOM 2003 C C . LEU A 1 252 ? 9.585 -4.297 -27.116 1.00 89.88 252 LEU A C 1
ATOM 2005 O O . LEU A 1 252 ? 9.134 -4.241 -25.980 1.00 89.88 252 LEU A O 1
ATOM 2009 N N . ILE A 1 253 ? 9.016 -3.638 -28.131 1.00 90.56 253 ILE A N 1
ATOM 2010 C CA . ILE A 1 253 ? 7.801 -2.819 -27.973 1.00 90.56 253 ILE A CA 1
ATOM 2011 C C . ILE A 1 253 ? 6.648 -3.676 -27.449 1.00 90.56 253 ILE A C 1
ATOM 2013 O O . ILE A 1 253 ? 5.994 -3.290 -26.487 1.00 90.56 253 ILE A O 1
ATOM 2017 N N . ALA A 1 254 ? 6.418 -4.847 -28.051 1.00 90.00 254 ALA A N 1
ATOM 2018 C CA . ALA A 1 254 ? 5.383 -5.772 -27.598 1.00 90.00 254 ALA A CA 1
ATOM 2019 C C . ALA A 1 254 ? 5.610 -6.196 -26.141 1.00 90.00 254 ALA A C 1
ATOM 2021 O O . ALA A 1 254 ? 4.675 -6.206 -25.357 1.00 90.00 254 ALA A O 1
ATOM 2022 N N . TYR A 1 255 ? 6.858 -6.484 -25.763 1.00 90.19 255 TYR A N 1
ATOM 2023 C CA . TYR A 1 255 ? 7.209 -6.837 -24.387 1.00 90.19 255 TYR A CA 1
ATOM 2024 C C . TYR A 1 255 ? 6.879 -5.722 -23.396 1.00 90.19 255 TYR A C 1
ATOM 2026 O O . TYR A 1 255 ? 6.212 -5.960 -22.394 1.00 90.19 255 TYR A O 1
ATOM 2034 N N . VAL A 1 256 ? 7.301 -4.491 -23.691 1.00 90.00 256 VAL A N 1
ATOM 2035 C CA . VAL A 1 256 ? 7.014 -3.342 -22.825 1.00 90.00 256 VAL A CA 1
ATOM 2036 C C . VAL A 1 256 ? 5.504 -3.084 -22.746 1.00 90.00 256 VAL A C 1
ATOM 2038 O O . VAL A 1 256 ? 5.006 -2.770 -21.669 1.00 90.00 256 VAL A O 1
ATOM 2041 N N . LYS A 1 257 ? 4.762 -3.266 -23.847 1.00 89.50 257 LYS A N 1
ATOM 2042 C CA . LYS A 1 257 ? 3.294 -3.170 -23.861 1.00 89.50 257 LYS A CA 1
ATOM 2043 C C . LYS A 1 257 ? 2.617 -4.224 -22.989 1.00 89.50 257 LYS A C 1
ATOM 2045 O O . LYS A 1 257 ? 1.741 -3.859 -22.212 1.00 89.50 257 LYS A O 1
ATOM 2050 N N . ASP A 1 258 ? 3.029 -5.487 -23.083 1.00 89.25 258 ASP A N 1
ATOM 2051 C CA . ASP A 1 258 ? 2.481 -6.567 -22.252 1.00 89.25 258 ASP A CA 1
ATOM 2052 C C . ASP A 1 258 ? 2.689 -6.255 -20.762 1.00 89.25 258 ASP A C 1
ATOM 2054 O O . ASP A 1 258 ? 1.762 -6.358 -19.959 1.00 89.25 258 ASP A O 1
ATOM 2058 N N . MET A 1 259 ? 3.886 -5.782 -20.398 1.00 89.62 259 MET A N 1
ATOM 2059 C CA . MET A 1 259 ? 4.204 -5.407 -19.018 1.00 89.62 259 MET A CA 1
ATOM 2060 C C . MET A 1 259 ? 3.431 -4.175 -18.538 1.00 89.62 259 MET A C 1
ATOM 2062 O O . MET A 1 259 ? 2.989 -4.137 -17.390 1.00 89.62 259 MET A O 1
ATOM 2066 N N . ALA A 1 260 ? 3.235 -3.177 -19.403 1.00 89.75 260 ALA A N 1
ATOM 2067 C CA . ALA A 1 260 ? 2.407 -2.018 -19.086 1.00 89.75 260 ALA A CA 1
ATOM 2068 C C . ALA A 1 260 ? 0.936 -2.412 -18.881 1.00 89.75 260 ALA A C 1
ATOM 2070 O O . ALA A 1 260 ? 0.316 -1.957 -17.924 1.00 89.75 260 ALA A O 1
ATOM 2071 N N . GLY A 1 261 ? 0.404 -3.310 -19.717 1.00 89.44 261 GLY A N 1
ATOM 2072 C CA . GLY A 1 261 ? -0.942 -3.862 -19.554 1.00 89.44 261 GLY A CA 1
ATOM 2073 C C . GLY A 1 261 ? -1.093 -4.669 -18.261 1.00 89.44 261 GLY A C 1
ATOM 2074 O O . GLY A 1 261 ? -2.093 -4.528 -17.560 1.00 89.44 261 GLY A O 1
ATOM 2075 N N . ALA A 1 262 ? -0.080 -5.455 -17.887 1.00 88.75 262 ALA A N 1
ATOM 2076 C CA . ALA A 1 262 ? -0.061 -6.165 -16.609 1.00 88.75 262 ALA A CA 1
ATOM 2077 C C . ALA A 1 262 ? -0.054 -5.203 -15.409 1.00 88.75 262 ALA A C 1
ATOM 2079 O O . ALA A 1 262 ? -0.797 -5.403 -14.448 1.00 88.75 262 ALA A O 1
ATOM 2080 N N . ALA A 1 263 ? 0.736 -4.127 -15.473 1.00 89.62 263 ALA A N 1
ATOM 2081 C CA . ALA A 1 263 ? 0.742 -3.085 -14.449 1.00 89.62 263 ALA A CA 1
ATOM 2082 C C . ALA A 1 263 ? -0.605 -2.353 -14.358 1.00 89.62 263 ALA A C 1
ATOM 2084 O O . ALA A 1 263 ? -1.088 -2.075 -13.260 1.00 89.62 263 ALA A O 1
ATOM 2085 N N . GLU A 1 264 ? -1.237 -2.075 -15.497 1.00 90.50 264 GLU A N 1
ATOM 2086 C CA . GLU A 1 264 ? -2.559 -1.461 -15.550 1.00 90.50 264 GLU A CA 1
ATOM 2087 C C . GLU A 1 264 ? -3.628 -2.366 -14.924 1.00 90.50 264 GLU A C 1
ATOM 2089 O O . GLU A 1 264 ? -4.399 -1.901 -14.082 1.00 90.50 264 GLU A O 1
ATOM 2094 N N . ALA A 1 265 ? -3.651 -3.655 -15.264 1.00 89.12 265 ALA A N 1
ATOM 2095 C CA . ALA A 1 265 ? -4.572 -4.615 -14.662 1.00 89.12 265 ALA A CA 1
ATOM 2096 C C . ALA A 1 265 ? -4.376 -4.714 -13.144 1.00 89.12 265 ALA A C 1
ATOM 2098 O O . ALA A 1 265 ? -5.339 -4.608 -12.379 1.00 89.12 265 ALA A O 1
ATOM 2099 N N . LEU A 1 266 ? -3.117 -4.785 -12.704 1.00 89.12 266 LEU A N 1
ATOM 2100 C CA . LEU A 1 266 ? -2.767 -4.797 -11.291 1.00 89.12 266 LEU A CA 1
ATOM 2101 C C . LEU A 1 266 ? -3.252 -3.538 -10.563 1.00 89.12 266 LEU A C 1
ATOM 2103 O O . LEU A 1 266 ? -3.795 -3.636 -9.464 1.00 89.12 266 LEU A O 1
ATOM 2107 N N . SER A 1 267 ? -3.115 -2.363 -11.186 1.00 89.88 267 SER A N 1
ATOM 2108 C CA . SER A 1 267 ? -3.586 -1.092 -10.614 1.00 89.88 267 SER A CA 1
ATOM 2109 C C . SER A 1 267 ? -5.103 -1.059 -10.390 1.00 89.88 267 SER A C 1
ATOM 2111 O O . SER A 1 267 ? -5.581 -0.397 -9.472 1.00 89.88 267 SER A O 1
ATOM 2113 N N . ARG A 1 268 ? -5.861 -1.819 -11.189 1.00 91.31 268 ARG A N 1
ATOM 2114 C CA . ARG A 1 268 ? -7.317 -1.978 -11.059 1.00 91.31 268 ARG A CA 1
ATOM 2115 C C . ARG A 1 268 ? -7.710 -3.106 -10.097 1.00 91.31 268 ARG A C 1
ATOM 2117 O O . ARG A 1 268 ? -8.899 -3.359 -9.919 1.00 91.31 268 ARG A O 1
ATOM 2124 N N . GLY A 1 269 ? -6.734 -3.782 -9.487 1.00 87.31 269 GLY A N 1
ATOM 2125 C CA . GLY A 1 269 ? -6.940 -4.923 -8.595 1.00 87.31 269 GLY A CA 1
ATOM 2126 C C . GLY A 1 269 ? -7.229 -6.244 -9.315 1.00 87.31 269 GLY A C 1
ATOM 2127 O O . GLY A 1 269 ? -7.643 -7.205 -8.665 1.00 87.31 269 GLY A O 1
ATOM 2128 N N . ASP A 1 270 ? -7.020 -6.318 -10.632 1.00 89.56 270 ASP A N 1
ATOM 2129 C CA . ASP A 1 270 ? -7.163 -7.561 -11.386 1.00 89.56 270 ASP A CA 1
ATOM 2130 C C . ASP A 1 270 ? -5.885 -8.405 -11.274 1.00 89.56 270 ASP A C 1
ATOM 2132 O O . ASP A 1 270 ? -4.886 -8.174 -11.954 1.00 89.56 270 ASP A O 1
ATOM 2136 N N . LEU A 1 271 ? -5.934 -9.406 -10.394 1.00 88.00 271 LEU A N 1
ATOM 2137 C CA . LEU A 1 271 ? -4.857 -10.376 -10.175 1.00 88.00 271 LEU A CA 1
ATOM 2138 C C . LEU A 1 271 ? -4.995 -11.633 -11.053 1.00 88.00 271 LEU A C 1
ATOM 2140 O O . LEU A 1 271 ? -4.355 -12.641 -10.754 1.00 88.00 271 LEU A O 1
ATOM 2144 N N . SER A 1 272 ? -5.854 -11.627 -12.080 1.00 86.81 272 SER A N 1
ATOM 2145 C CA . SER A 1 272 ? -6.075 -12.783 -12.966 1.00 86.81 272 SER A CA 1
ATOM 2146 C C . SER A 1 272 ? -5.231 -12.761 -14.243 1.00 86.81 272 SER A C 1
ATOM 2148 O O . SER A 1 272 ? -5.143 -13.774 -14.940 1.00 86.81 272 SER A O 1
ATOM 2150 N N . VAL A 1 273 ? -4.580 -11.632 -14.541 1.00 86.12 273 VAL A N 1
ATOM 2151 C CA . VAL A 1 273 ? -3.734 -11.487 -15.729 1.00 86.12 273 VAL A CA 1
ATOM 2152 C C . VAL A 1 273 ? -2.569 -12.472 -15.690 1.00 86.12 273 VAL A C 1
ATOM 2154 O O . VAL A 1 273 ? -1.883 -12.610 -14.681 1.00 86.12 273 VAL A O 1
ATOM 2157 N N . GLN A 1 274 ? -2.345 -13.166 -16.806 1.00 81.00 274 GLN A N 1
ATOM 2158 C CA . GLN A 1 274 ? -1.215 -14.076 -16.964 1.00 81.00 274 GLN A CA 1
ATOM 2159 C C . GLN A 1 274 ? -0.030 -13.339 -17.578 1.00 81.00 274 GLN A C 1
ATOM 2161 O O . GLN A 1 274 ? -0.097 -12.865 -18.712 1.00 81.00 274 GLN A O 1
ATOM 2166 N N . ILE A 1 275 ? 1.070 -13.278 -16.833 1.00 84.75 275 ILE A N 1
ATOM 2167 C CA . ILE A 1 275 ? 2.319 -12.666 -17.279 1.00 84.75 275 ILE A CA 1
ATOM 2168 C C . ILE A 1 275 ? 3.229 -13.785 -17.775 1.00 84.75 275 ILE A C 1
ATOM 2170 O O . ILE A 1 275 ? 3.754 -14.582 -16.999 1.00 84.75 275 ILE A O 1
ATOM 2174 N N . VAL A 1 276 ? 3.376 -13.887 -19.096 1.00 83.31 276 VAL A N 1
ATOM 2175 C CA . VAL A 1 276 ? 4.175 -14.948 -19.717 1.00 83.31 276 VAL A CA 1
ATOM 2176 C C . VAL A 1 276 ? 5.642 -14.534 -19.732 1.00 83.31 276 VAL A C 1
ATOM 2178 O O . VAL A 1 276 ? 6.040 -13.642 -20.479 1.00 83.31 276 VAL A O 1
ATOM 2181 N N . SER A 1 277 ? 6.456 -15.224 -18.935 1.00 86.62 277 SER A N 1
ATOM 2182 C CA . SER A 1 277 ? 7.910 -15.059 -18.959 1.00 86.62 277 SER A CA 1
ATOM 2183 C C . SER A 1 277 ? 8.476 -15.441 -20.327 1.00 86.62 277 SER A C 1
ATOM 2185 O O . SER A 1 277 ? 8.257 -16.553 -20.813 1.00 86.62 277 SER A O 1
ATOM 2187 N N . ARG A 1 278 ? 9.228 -14.527 -20.953 1.00 85.50 278 ARG A N 1
ATOM 2188 C CA . ARG A 1 278 ? 9.806 -14.761 -22.289 1.00 85.50 278 ARG A CA 1
ATOM 2189 C C . ARG A 1 278 ? 11.127 -15.532 -22.250 1.00 85.50 278 ARG A C 1
ATOM 2191 O O . ARG A 1 278 ? 11.550 -16.064 -23.273 1.00 85.50 278 ARG A O 1
ATOM 2198 N N . SER A 1 279 ? 11.798 -15.581 -21.098 1.00 87.75 279 SER A N 1
ATOM 2199 C CA . SER A 1 279 ? 13.044 -16.332 -20.900 1.00 87.75 279 SER A CA 1
ATOM 2200 C C . SER A 1 279 ? 13.332 -16.576 -19.415 1.00 87.75 279 SER A C 1
ATOM 2202 O O . SER A 1 279 ? 12.789 -15.897 -18.546 1.00 87.75 279 SER A O 1
ATOM 2204 N N . ALA A 1 280 ? 14.259 -17.485 -19.103 1.00 85.12 280 ALA A N 1
ATOM 2205 C CA . ALA A 1 280 ? 14.711 -17.700 -17.724 1.00 85.12 280 ALA A CA 1
ATOM 2206 C C . ALA A 1 280 ? 15.361 -16.448 -17.092 1.00 85.12 280 ALA A C 1
ATOM 2208 O O . ALA A 1 280 ? 15.415 -16.332 -15.871 1.00 85.12 280 ALA A O 1
ATOM 2209 N N . GLN A 1 281 ? 15.832 -15.500 -17.907 1.00 88.69 281 GLN A N 1
ATOM 2210 C CA . GLN A 1 281 ? 16.452 -14.245 -17.472 1.00 88.69 281 GLN A CA 1
ATOM 2211 C C . GLN A 1 281 ? 15.466 -13.067 -17.430 1.00 88.69 281 GLN A C 1
ATOM 2213 O O . GLN A 1 281 ? 15.869 -11.939 -17.146 1.00 88.69 281 GLN A O 1
ATOM 2218 N N . ASP A 1 282 ? 14.184 -13.300 -17.716 1.00 90.81 282 ASP A N 1
ATOM 2219 C CA . ASP A 1 282 ? 13.147 -12.273 -17.686 1.00 90.81 282 ASP A CA 1
ATOM 2220 C C . ASP A 1 282 ? 12.774 -11.909 -16.238 1.00 90.81 282 ASP A C 1
ATOM 2222 O O . ASP A 1 282 ? 11.787 -12.378 -15.668 1.00 90.81 282 ASP A O 1
ATOM 2226 N N . LEU A 1 283 ? 13.618 -11.079 -15.622 1.00 88.88 283 LEU A N 1
ATOM 2227 C CA . LEU A 1 283 ? 13.456 -10.641 -14.238 1.00 88.88 283 LEU A CA 1
ATOM 2228 C C . LEU A 1 283 ? 12.188 -9.811 -14.030 1.00 88.88 283 LEU A C 1
ATOM 2230 O O . LEU A 1 283 ? 11.607 -9.854 -12.949 1.00 88.88 283 LEU A O 1
ATOM 2234 N N . LEU A 1 284 ? 11.760 -9.039 -15.030 1.00 89.94 284 LEU A N 1
ATOM 2235 C CA . LEU A 1 284 ? 10.614 -8.148 -14.881 1.00 89.94 284 LEU A CA 1
ATOM 2236 C C . LEU A 1 284 ? 9.313 -8.956 -14.834 1.00 89.94 284 LEU A C 1
ATOM 2238 O O . LEU A 1 284 ? 8.546 -8.780 -13.888 1.00 89.94 284 LEU A O 1
ATOM 2242 N N . SER A 1 285 ? 9.111 -9.894 -15.767 1.00 91.12 285 SER A N 1
ATOM 2243 C CA . SER A 1 285 ? 7.959 -10.803 -15.736 1.00 91.12 285 SER A CA 1
ATOM 2244 C C . SER A 1 285 ? 7.940 -11.644 -14.457 1.00 91.12 285 SER A C 1
ATOM 2246 O O . SER A 1 285 ? 6.893 -11.783 -13.824 1.00 91.12 285 SER A O 1
ATOM 2248 N N . GLN A 1 286 ? 9.099 -12.156 -14.021 1.00 90.62 286 GLN A N 1
ATOM 2249 C CA . GLN A 1 286 ? 9.220 -12.925 -12.774 1.00 90.62 286 GLN A CA 1
ATOM 2250 C C . GLN A 1 286 ? 8.861 -12.095 -11.535 1.00 90.62 286 GLN A C 1
ATOM 2252 O O . GLN A 1 286 ? 8.117 -12.564 -10.674 1.00 90.62 286 GLN A O 1
ATOM 2257 N N . ASN A 1 287 ? 9.352 -10.857 -11.442 1.00 90.62 287 ASN A N 1
ATOM 2258 C CA . ASN A 1 287 ? 9.059 -9.974 -10.313 1.00 90.62 287 ASN A CA 1
ATOM 2259 C C . ASN A 1 287 ? 7.582 -9.571 -10.271 1.00 90.62 287 ASN A C 1
ATOM 2261 O O . ASN A 1 287 ? 6.987 -9.568 -9.195 1.00 90.62 287 ASN A O 1
ATOM 2265 N N . PHE A 1 288 ? 6.976 -9.279 -11.424 1.00 90.56 288 PHE A N 1
ATOM 2266 C CA . PHE A 1 288 ? 5.542 -9.009 -11.502 1.00 90.56 288 PHE A CA 1
ATOM 2267 C C . PHE A 1 288 ? 4.701 -10.231 -11.117 1.00 90.56 288 PHE A C 1
ATOM 2269 O O . PHE A 1 288 ? 3.752 -10.088 -10.351 1.00 90.56 288 PHE A O 1
ATOM 2276 N N . THR A 1 289 ? 5.084 -11.426 -11.576 1.00 89.69 289 THR A N 1
ATOM 2277 C CA . THR A 1 289 ? 4.411 -12.682 -11.203 1.00 89.69 289 THR A CA 1
ATOM 2278 C C . THR A 1 289 ? 4.485 -12.904 -9.693 1.00 89.69 289 THR A C 1
ATOM 2280 O O . THR A 1 289 ? 3.461 -13.091 -9.046 1.00 89.69 289 THR A O 1
ATOM 2283 N N . ARG A 1 290 ? 5.674 -12.766 -9.091 1.00 90.00 290 ARG A N 1
ATOM 2284 C CA . ARG A 1 290 ? 5.853 -12.887 -7.636 1.00 90.00 290 ARG A CA 1
ATOM 2285 C C . ARG A 1 290 ? 5.044 -11.843 -6.863 1.00 90.00 290 ARG A C 1
ATOM 2287 O O . ARG A 1 290 ? 4.483 -12.149 -5.812 1.00 90.00 290 ARG A O 1
ATOM 2294 N N . MET A 1 291 ? 4.984 -10.607 -7.357 1.00 90.19 291 MET A N 1
ATOM 2295 C CA . MET A 1 291 ? 4.165 -9.548 -6.765 1.00 90.19 291 MET A CA 1
ATOM 2296 C C . MET A 1 291 ? 2.673 -9.909 -6.815 1.00 90.19 291 MET A C 1
ATOM 2298 O O . MET A 1 291 ? 1.989 -9.786 -5.801 1.00 90.19 291 MET A O 1
ATOM 2302 N N . GLN A 1 292 ? 2.182 -10.400 -7.954 1.00 90.50 292 GLN A N 1
ATOM 2303 C CA . GLN A 1 292 ? 0.804 -10.863 -8.124 1.00 90.50 292 GLN A CA 1
ATOM 2304 C C . GLN A 1 292 ? 0.477 -12.041 -7.197 1.00 90.50 292 GLN A C 1
ATOM 2306 O O . GLN A 1 292 ? -0.544 -12.003 -6.512 1.00 90.50 292 GLN A O 1
ATOM 2311 N N . GLU A 1 293 ? 1.350 -13.047 -7.116 1.00 91.00 293 GLU A N 1
ATOM 2312 C CA . GLU A 1 293 ? 1.216 -14.189 -6.200 1.00 91.00 293 GLU A CA 1
ATOM 2313 C C . GLU A 1 293 ? 1.159 -13.732 -4.739 1.00 91.00 293 GLU A C 1
ATOM 2315 O O . GLU A 1 293 ? 0.288 -14.164 -3.983 1.00 91.00 293 GLU A O 1
ATOM 2320 N N . THR A 1 294 ? 2.042 -12.807 -4.351 1.00 92.62 294 THR A N 1
ATOM 2321 C CA . THR A 1 294 ? 2.084 -12.257 -2.989 1.00 92.62 294 THR A CA 1
ATOM 2322 C C . THR A 1 294 ? 0.796 -11.505 -2.666 1.00 92.62 294 THR A C 1
ATOM 2324 O O . THR A 1 294 ? 0.200 -11.731 -1.617 1.00 92.62 294 THR A O 1
ATOM 2327 N N . LEU A 1 295 ? 0.319 -10.648 -3.575 1.00 92.06 295 LEU A N 1
ATOM 2328 C CA . LEU A 1 295 ? -0.946 -9.930 -3.404 1.00 92.06 295 LEU A CA 1
ATOM 2329 C C . LEU A 1 295 ? -2.134 -10.890 -3.309 1.00 92.06 295 LEU A C 1
ATOM 2331 O O . LEU A 1 295 ? -2.998 -10.709 -2.452 1.00 92.06 295 LEU A O 1
ATOM 2335 N N . HIS A 1 296 ? -2.157 -11.937 -4.135 1.00 92.56 296 HIS A N 1
ATOM 2336 C CA . HIS A 1 296 ? -3.199 -12.958 -4.090 1.00 92.56 296 HIS A CA 1
ATOM 2337 C C . HIS A 1 296 ? -3.199 -13.695 -2.744 1.00 92.56 296 HIS A C 1
ATOM 2339 O O . HIS A 1 296 ? -4.256 -13.864 -2.134 1.00 92.56 296 HIS A O 1
ATOM 2345 N N . ALA A 1 297 ? -2.017 -14.070 -2.251 1.00 93.94 297 ALA A N 1
ATOM 2346 C CA . ALA A 1 297 ? -1.846 -14.732 -0.964 1.00 93.94 297 ALA A CA 1
ATOM 2347 C C . ALA A 1 297 ? -2.260 -13.832 0.214 1.00 93.94 297 ALA A C 1
ATOM 2349 O O . ALA A 1 297 ? -3.004 -14.285 1.078 1.00 93.94 297 ALA A O 1
ATOM 2350 N N . VAL A 1 298 ? -1.875 -12.549 0.224 1.00 94.50 298 VAL A N 1
ATOM 2351 C CA . VAL A 1 298 ? -2.295 -11.591 1.268 1.00 94.50 298 VAL A CA 1
ATOM 2352 C C . VAL A 1 298 ? -3.813 -11.425 1.273 1.00 94.50 298 VAL A C 1
ATOM 2354 O O . VAL A 1 298 ? -4.445 -11.495 2.324 1.00 94.50 298 VAL A O 1
ATOM 2357 N N . VAL A 1 299 ? -4.430 -11.243 0.102 1.00 93.19 299 VAL A N 1
ATOM 2358 C CA . VAL A 1 299 ? -5.891 -11.118 -0.001 1.00 93.19 299 VAL A CA 1
ATOM 2359 C C . VAL A 1 299 ? -6.588 -12.396 0.477 1.00 93.19 299 VAL A C 1
ATOM 2361 O O . VAL A 1 299 ? -7.612 -12.313 1.159 1.00 93.19 299 VAL A O 1
ATOM 2364 N N . ALA A 1 300 ? -6.055 -13.574 0.148 1.00 94.06 300 ALA A N 1
ATOM 2365 C CA . ALA A 1 300 ? -6.585 -14.853 0.619 1.00 94.06 300 ALA A CA 1
ATOM 2366 C C . ALA A 1 300 ? -6.453 -15.016 2.145 1.00 94.06 300 ALA A C 1
ATOM 2368 O O . ALA A 1 300 ? -7.402 -15.459 2.798 1.00 94.06 300 ALA A O 1
ATOM 2369 N N . GLU A 1 301 ? -5.325 -14.597 2.719 1.00 94.88 301 GLU A N 1
ATOM 2370 C CA . GLU A 1 301 ? -5.084 -14.601 4.164 1.00 94.88 301 GLU A CA 1
ATOM 2371 C C . GLU A 1 301 ? -6.094 -13.701 4.886 1.00 94.88 301 GLU A C 1
ATOM 2373 O O . GLU A 1 301 ? -6.800 -14.138 5.796 1.00 94.88 301 GLU A O 1
ATOM 2378 N N . ILE A 1 302 ? -6.265 -12.467 4.400 1.00 94.19 302 ILE A N 1
ATOM 2379 C CA . ILE A 1 302 ? -7.242 -11.511 4.934 1.00 94.19 302 ILE A CA 1
ATOM 2380 C C . ILE A 1 302 ? -8.663 -12.079 4.835 1.00 94.19 302 ILE A C 1
ATOM 2382 O O . ILE A 1 302 ? -9.414 -12.034 5.809 1.00 94.19 302 ILE A O 1
ATOM 2386 N N . LYS A 1 303 ? -9.045 -12.671 3.694 1.00 95.38 303 LYS A N 1
ATOM 2387 C CA . LYS A 1 303 ? -10.357 -13.326 3.536 1.00 95.38 303 LYS A CA 1
ATOM 2388 C C . LYS A 1 303 ? -10.564 -14.452 4.546 1.00 95.38 303 LYS A C 1
ATOM 2390 O O . LYS A 1 303 ? -11.665 -14.593 5.077 1.00 95.38 303 LYS A O 1
ATOM 2395 N N . THR A 1 304 ? -9.522 -15.228 4.828 1.00 95.12 304 THR A N 1
ATOM 2396 C CA . THR A 1 304 ? -9.565 -16.316 5.810 1.00 95.12 304 THR A CA 1
ATOM 2397 C C . THR A 1 304 ? -9.786 -15.784 7.226 1.00 95.12 304 THR A C 1
ATOM 2399 O O . THR A 1 304 ? -10.612 -16.334 7.957 1.00 95.12 304 THR A O 1
ATOM 2402 N N . LEU A 1 305 ? -9.109 -14.697 7.605 1.00 95.12 305 LEU A N 1
ATOM 2403 C CA . LEU A 1 305 ? -9.307 -14.044 8.904 1.00 95.12 305 LEU A CA 1
ATOM 2404 C C . LEU A 1 305 ? -10.691 -13.409 9.026 1.00 95.12 305 LEU A C 1
ATOM 2406 O O . LEU A 1 305 ? -11.350 -13.582 10.046 1.00 95.12 305 LEU A O 1
ATOM 2410 N N . ILE A 1 306 ? -11.178 -12.750 7.971 1.00 94.69 306 ILE A N 1
ATOM 2411 C CA . ILE A 1 306 ? -12.541 -12.202 7.932 1.00 94.69 306 ILE A CA 1
ATOM 2412 C C . ILE A 1 306 ? -13.575 -13.321 8.102 1.00 94.69 306 ILE A C 1
ATOM 2414 O O . ILE A 1 306 ? -14.530 -13.168 8.862 1.00 94.69 306 ILE A O 1
ATOM 2418 N N . ALA A 1 307 ? -13.401 -14.453 7.413 1.00 95.12 307 ALA A N 1
ATOM 2419 C CA . ALA A 1 307 ? -14.297 -15.598 7.542 1.00 95.12 307 ALA A CA 1
ATOM 2420 C C . ALA A 1 307 ?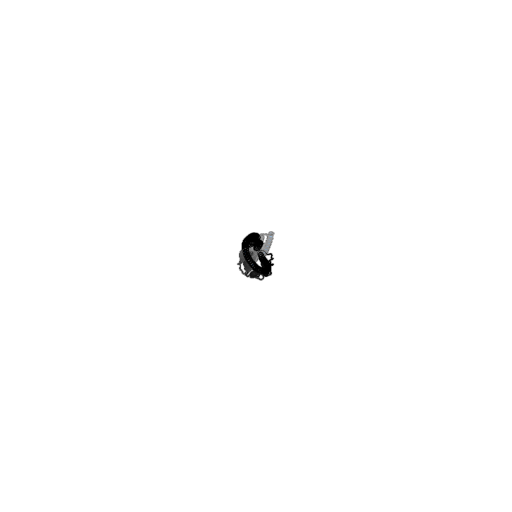 -14.284 -16.178 8.966 1.00 95.12 307 ALA A C 1
ATOM 2422 O O . ALA A 1 307 ? -15.349 -16.441 9.521 1.00 95.12 307 ALA A O 1
ATOM 2423 N N . ALA A 1 308 ? -13.102 -16.312 9.576 1.00 94.56 308 ALA A N 1
ATOM 2424 C CA . ALA A 1 308 ? -12.961 -16.764 10.958 1.00 94.56 308 ALA A CA 1
ATOM 2425 C C . ALA A 1 308 ? -13.620 -15.794 11.950 1.00 94.56 308 ALA A C 1
ATOM 2427 O O . ALA A 1 308 ? -14.396 -16.224 12.802 1.00 94.56 308 ALA A O 1
ATOM 2428 N N . ALA A 1 309 ? -13.405 -14.486 11.786 1.00 92.94 309 ALA A N 1
ATOM 2429 C CA . ALA A 1 309 ? -14.033 -13.464 12.616 1.00 92.94 309 ALA A CA 1
ATOM 2430 C C . ALA A 1 309 ? -15.565 -13.479 12.492 1.00 92.94 309 ALA A C 1
ATOM 2432 O O . ALA A 1 309 ? -16.263 -13.442 13.504 1.00 92.94 309 ALA A O 1
ATOM 2433 N N . ARG A 1 310 ? -16.106 -13.630 11.272 1.00 93.06 310 ARG A N 1
ATOM 2434 C CA . ARG A 1 310 ? -17.556 -13.801 11.045 1.00 93.06 310 ARG A CA 1
ATOM 2435 C C . ARG A 1 310 ? -18.119 -15.067 11.692 1.00 93.06 310 ARG A C 1
ATOM 2437 O O . ARG A 1 310 ? -19.284 -15.071 12.071 1.00 93.06 310 ARG A O 1
ATOM 2444 N N . ALA A 1 311 ? -17.315 -16.121 11.807 1.00 94.56 311 ALA A N 1
ATOM 2445 C CA . ALA A 1 311 ? -17.679 -17.361 12.488 1.00 94.56 311 ALA A CA 1
ATOM 2446 C C . ALA A 1 311 ? -17.469 -17.305 14.017 1.00 94.56 311 ALA A C 1
ATOM 2448 O O . ALA A 1 311 ? -17.663 -18.316 14.687 1.00 94.56 311 ALA A O 1
ATOM 2449 N N . GLY A 1 312 ? -17.048 -16.162 14.576 1.00 91.38 312 GLY A N 1
ATOM 2450 C CA . GLY A 1 312 ? -16.756 -16.004 16.005 1.00 91.38 312 GLY A CA 1
ATOM 2451 C C . GLY A 1 312 ? -15.428 -16.623 16.457 1.00 91.38 312 GLY A C 1
ATOM 2452 O O . GLY A 1 312 ? -15.123 -16.626 17.645 1.00 91.38 312 GLY A O 1
ATOM 2453 N N . GLN A 1 313 ? -14.604 -17.120 15.531 1.00 93.06 313 GLN A N 1
ATOM 2454 C CA . GLN A 1 313 ? -13.289 -17.706 15.808 1.00 93.06 313 GLN A CA 1
ATOM 2455 C C . GLN A 1 313 ? -12.225 -16.610 15.933 1.00 93.06 313 GLN A C 1
ATOM 2457 O O . GLN A 1 313 ? -11.279 -16.538 15.145 1.00 93.06 313 GLN A O 1
ATOM 2462 N N . LEU A 1 314 ? -12.398 -15.729 16.918 1.00 90.06 314 LEU A N 1
ATOM 2463 C CA . LEU A 1 314 ? -11.566 -14.537 17.074 1.00 90.06 314 LEU A CA 1
ATOM 2464 C C . LEU A 1 314 ? -10.141 -14.834 17.550 1.00 90.06 314 LEU A C 1
ATOM 2466 O O . LEU A 1 314 ? -9.326 -13.930 17.509 1.00 90.06 314 LEU A O 1
ATOM 2470 N N . GLU A 1 315 ? -9.809 -16.064 17.953 1.00 91.38 315 GLU A N 1
ATOM 2471 C CA . GLU A 1 315 ? -8.440 -16.492 18.304 1.00 91.38 315 GLU A CA 1
ATOM 2472 C C . GLU A 1 315 ? -7.568 -16.815 17.081 1.00 91.38 315 GLU A C 1
ATOM 2474 O O . GLU A 1 315 ? -6.345 -16.909 17.183 1.00 91.38 315 GLU A O 1
ATOM 2479 N N . LYS A 1 316 ? -8.165 -16.961 15.891 1.00 93.75 316 LYS A N 1
ATOM 2480 C CA . LYS A 1 316 ? -7.386 -17.213 14.678 1.00 93.75 316 LYS A CA 1
ATOM 2481 C C . LYS A 1 316 ? -6.542 -15.982 14.330 1.00 93.75 316 LYS A C 1
ATOM 2483 O O . LYS A 1 316 ? -7.031 -14.853 14.370 1.00 93.75 316 LYS A O 1
ATOM 2488 N N . ARG A 1 317 ? -5.273 -16.196 13.984 1.00 94.56 317 ARG A N 1
ATOM 2489 C CA . ARG A 1 317 ? -4.324 -15.151 13.570 1.00 94.56 317 ARG A CA 1
ATOM 2490 C C . ARG A 1 317 ? -3.771 -15.456 12.188 1.00 94.56 317 ARG A C 1
ATOM 2492 O O . ARG A 1 317 ? -3.746 -16.615 11.779 1.00 94.56 317 ARG A O 1
ATOM 2499 N N . GLY A 1 318 ? -3.381 -14.402 11.480 1.00 93.81 318 GLY A N 1
ATOM 2500 C CA . GLY A 1 318 ? -2.743 -14.515 10.178 1.00 93.81 318 GLY A CA 1
ATOM 2501 C C . GLY A 1 318 ? -1.261 -14.841 10.301 1.00 93.81 318 GLY A C 1
ATOM 2502 O O . GLY A 1 318 ? -0.597 -14.372 11.231 1.00 93.81 318 GLY A O 1
ATOM 2503 N N . HIS A 1 319 ? -0.745 -15.592 9.336 1.00 95.00 319 HIS A N 1
ATOM 2504 C CA . HIS A 1 319 ? 0.648 -16.026 9.251 1.00 95.00 319 HIS A CA 1
ATOM 2505 C C . HIS A 1 319 ? 1.550 -14.937 8.662 1.00 95.00 319 HIS A C 1
ATOM 2507 O O . HIS A 1 319 ? 1.971 -15.003 7.504 1.00 95.00 319 HIS A O 1
ATOM 2513 N N . ALA A 1 320 ? 1.855 -13.909 9.457 1.00 94.00 320 ALA A N 1
ATOM 2514 C CA . ALA A 1 320 ? 2.654 -12.761 9.025 1.00 94.00 320 ALA A CA 1
ATOM 2515 C C . ALA A 1 320 ? 4.059 -13.147 8.517 1.00 94.00 320 ALA A C 1
ATOM 2517 O O . ALA A 1 320 ? 4.605 -12.499 7.626 1.00 94.00 320 ALA A O 1
ATOM 2518 N N . GLU A 1 321 ? 4.637 -14.219 9.056 1.00 93.69 321 GLU A N 1
ATOM 2519 C CA . GLU A 1 321 ? 5.923 -14.798 8.662 1.00 93.69 321 GLU A CA 1
ATOM 2520 C C . GLU A 1 321 ? 5.966 -15.314 7.216 1.00 93.69 321 GLU A C 1
ATOM 2522 O O . GLU A 1 321 ? 7.054 -15.412 6.651 1.00 93.69 321 GLU A O 1
ATOM 2527 N N . SER A 1 322 ? 4.808 -15.583 6.604 1.00 93.69 322 SER A N 1
ATOM 2528 C CA . SER A 1 322 ? 4.704 -16.000 5.197 1.00 93.69 322 SER A CA 1
ATOM 2529 C C . SER A 1 322 ? 4.907 -14.843 4.215 1.00 93.69 322 SER A C 1
ATOM 2531 O O . SER A 1 322 ? 5.033 -15.061 3.011 1.00 93.69 322 SER A O 1
ATOM 2533 N N . PHE A 1 323 ? 4.943 -13.607 4.717 1.00 95.19 323 PHE A N 1
ATOM 2534 C CA . PHE A 1 323 ? 5.039 -12.391 3.922 1.00 95.19 323 PHE A CA 1
ATOM 2535 C C . PHE A 1 323 ? 6.295 -11.589 4.288 1.00 95.19 323 PHE A C 1
ATOM 2537 O O . PHE A 1 323 ? 6.909 -11.770 5.342 1.00 95.19 323 PHE A O 1
ATOM 2544 N N . ALA A 1 324 ? 6.683 -10.665 3.411 1.00 91.44 324 ALA A N 1
ATOM 2545 C CA . ALA A 1 324 ? 7.835 -9.790 3.606 1.00 91.44 324 ALA A CA 1
ATOM 2546 C C . ALA A 1 324 ? 7.455 -8.313 3.436 1.00 91.44 324 ALA A C 1
ATOM 2548 O O . ALA A 1 324 ? 6.488 -7.977 2.748 1.00 91.44 324 ALA A O 1
ATOM 2549 N N . GLY A 1 325 ? 8.240 -7.426 4.054 1.00 93.94 325 GLY A N 1
ATOM 2550 C CA . GLY A 1 325 ? 8.053 -5.977 3.961 1.00 93.94 325 GLY A CA 1
ATOM 2551 C C . GLY A 1 325 ? 6.668 -5.525 4.429 1.00 93.94 325 GLY A C 1
ATOM 2552 O O . GLY A 1 325 ? 6.147 -6.026 5.422 1.00 93.94 325 GLY A O 1
ATOM 2553 N N . VAL A 1 326 ? 6.060 -4.601 3.682 1.00 93.88 326 VAL A N 1
ATOM 2554 C CA . VAL A 1 326 ? 4.762 -3.991 4.024 1.00 93.88 326 VAL A CA 1
ATOM 2555 C C . VAL A 1 326 ? 3.641 -5.027 4.146 1.00 93.88 326 VAL A C 1
ATOM 2557 O O . VAL A 1 326 ? 2.770 -4.883 4.995 1.00 93.88 326 VAL A O 1
ATOM 2560 N N . TYR A 1 327 ? 3.672 -6.103 3.355 1.00 94.69 327 TYR A N 1
ATOM 2561 C CA . TYR A 1 327 ? 2.661 -7.161 3.431 1.00 94.69 327 TYR A CA 1
ATOM 2562 C C . TYR A 1 327 ? 2.685 -7.898 4.775 1.00 94.69 327 TYR A C 1
ATOM 2564 O O . TYR A 1 327 ? 1.632 -8.223 5.316 1.00 94.69 327 TYR A O 1
ATOM 2572 N N . ARG A 1 328 ? 3.878 -8.116 5.344 1.00 94.94 328 ARG A N 1
ATOM 2573 C CA . ARG A 1 328 ? 4.032 -8.688 6.688 1.00 94.94 328 ARG A CA 1
ATOM 2574 C C . ARG A 1 328 ? 3.477 -7.753 7.749 1.00 94.94 328 ARG A C 1
ATOM 2576 O O . ARG A 1 328 ? 2.704 -8.203 8.587 1.00 94.94 328 ARG A O 1
ATOM 2583 N N . THR A 1 329 ? 3.855 -6.477 7.686 1.00 96.00 329 THR A N 1
ATOM 2584 C CA . THR A 1 329 ? 3.362 -5.452 8.614 1.00 96.00 329 THR A CA 1
ATOM 2585 C C . THR A 1 329 ? 1.840 -5.377 8.575 1.00 96.00 329 THR A C 1
ATOM 2587 O O . THR A 1 329 ? 1.217 -5.458 9.619 1.00 96.00 329 THR A O 1
ATOM 2590 N N . LEU A 1 330 ? 1.225 -5.391 7.388 1.00 95.12 330 LEU A N 1
ATOM 2591 C CA . LEU A 1 330 ? -0.233 -5.393 7.254 1.00 95.12 330 LEU A CA 1
ATOM 2592 C C . LEU A 1 330 ? -0.898 -6.574 7.982 1.00 95.12 330 LEU A C 1
ATOM 2594 O O . LEU A 1 330 ? -1.903 -6.393 8.664 1.00 95.12 330 LEU A O 1
ATOM 2598 N N . VAL A 1 331 ? -0.355 -7.790 7.856 1.00 95.25 331 VAL A N 1
ATOM 2599 C CA . VAL A 1 331 ? -0.898 -8.962 8.566 1.00 95.25 331 VAL A CA 1
ATOM 2600 C C . VAL A 1 331 ? -0.670 -8.853 10.081 1.00 95.25 331 VAL A C 1
ATOM 2602 O O . VAL A 1 331 ? -1.538 -9.255 10.855 1.00 95.25 331 VAL A O 1
ATOM 2605 N N . GLN A 1 332 ? 0.455 -8.278 10.521 1.00 95.75 332 GLN A N 1
ATOM 2606 C CA . GLN A 1 332 ? 0.713 -7.997 11.940 1.00 95.75 332 GLN A CA 1
ATOM 2607 C C . GLN A 1 332 ? -0.273 -6.971 12.502 1.00 95.75 332 GLN A C 1
ATOM 2609 O O . GLN A 1 332 ? -0.884 -7.244 13.529 1.00 95.75 332 GLN A O 1
ATOM 2614 N N . ASP A 1 333 ? -0.510 -5.869 11.795 1.00 95.75 333 ASP A N 1
ATOM 2615 C CA . ASP A 1 333 ? -1.457 -4.827 12.197 1.00 95.75 333 ASP A CA 1
ATOM 2616 C C . ASP A 1 333 ? -2.884 -5.390 12.311 1.00 95.75 333 ASP A C 1
ATOM 2618 O O . ASP A 1 333 ? -3.616 -5.078 13.249 1.00 95.75 333 ASP A O 1
ATOM 2622 N N . ILE A 1 334 ? -3.283 -6.287 11.398 1.00 95.38 334 ILE A N 1
ATOM 2623 C CA . ILE A 1 334 ? -4.569 -6.999 11.492 1.00 95.38 334 ILE A CA 1
ATOM 2624 C C . ILE A 1 334 ? -4.608 -7.903 12.732 1.00 95.38 334 ILE A C 1
ATOM 2626 O O . ILE A 1 334 ? -5.627 -7.957 13.421 1.00 95.38 334 ILE A O 1
ATOM 2630 N N . ASN A 1 335 ? -3.519 -8.605 13.047 1.00 94.69 335 ASN A N 1
ATOM 2631 C CA . ASN A 1 335 ? -3.433 -9.427 14.255 1.00 94.69 335 ASN A CA 1
ATOM 2632 C C . ASN A 1 335 ? -3.493 -8.582 15.538 1.00 94.69 335 ASN A C 1
ATOM 2634 O O . ASN A 1 335 ? -4.139 -8.988 16.504 1.00 94.69 335 ASN A O 1
ATOM 2638 N N . GLU A 1 336 ? -2.858 -7.410 15.554 1.00 95.12 336 GLU A N 1
ATOM 2639 C CA . GLU A 1 336 ? -2.924 -6.454 16.663 1.00 95.12 336 GLU A CA 1
ATOM 2640 C C . GLU A 1 336 ? -4.332 -5.879 16.829 1.00 95.12 336 GLU A C 1
ATOM 2642 O O . GLU A 1 336 ? -4.847 -5.838 17.947 1.00 95.12 336 GLU A O 1
ATOM 2647 N N . LEU A 1 337 ? -5.001 -5.536 15.723 1.00 93.56 337 LEU A N 1
ATOM 2648 C CA . LEU A 1 337 ? -6.409 -5.140 15.724 1.00 93.56 337 LEU A CA 1
ATOM 2649 C C . LEU A 1 337 ? -7.299 -6.243 16.313 1.00 93.56 337 LEU A C 1
ATOM 2651 O O . LEU A 1 337 ? -8.146 -5.962 17.161 1.00 93.56 337 LEU A O 1
ATOM 2655 N N . LEU A 1 338 ? -7.102 -7.500 15.899 1.00 93.81 338 LEU A N 1
ATOM 2656 C CA . LEU A 1 338 ? -7.834 -8.636 16.465 1.00 93.81 338 LEU A CA 1
ATOM 2657 C C . LEU A 1 338 ? -7.557 -8.780 17.965 1.00 93.81 338 LEU A C 1
ATOM 2659 O O . LEU A 1 338 ? -8.504 -8.930 18.730 1.00 93.81 338 LEU A O 1
ATOM 2663 N N . ASN A 1 339 ? -6.304 -8.665 18.413 1.00 92.44 339 ASN A N 1
ATOM 2664 C CA . ASN A 1 339 ? -5.960 -8.710 19.839 1.00 92.44 339 ASN A CA 1
ATOM 2665 C C . ASN A 1 339 ? -6.645 -7.594 20.641 1.00 92.44 339 ASN A C 1
ATOM 2667 O O . ASN A 1 339 ? -7.180 -7.860 21.719 1.00 92.44 339 ASN A O 1
ATOM 2671 N N . ALA A 1 340 ? -6.680 -6.371 20.106 1.00 92.12 340 ALA A N 1
ATOM 2672 C CA . ALA A 1 340 ? -7.340 -5.233 20.741 1.00 92.12 340 ALA A CA 1
ATOM 2673 C C . ALA A 1 340 ? -8.851 -5.455 20.939 1.00 92.12 340 ALA A C 1
ATOM 2675 O O . ALA A 1 340 ? -9.436 -4.892 21.862 1.00 92.12 340 ALA A O 1
ATOM 2676 N N . ILE A 1 341 ? -9.476 -6.294 20.104 1.00 92.25 341 ILE A N 1
ATOM 2677 C CA . ILE A 1 341 ? -10.891 -6.675 20.211 1.00 92.25 341 ILE A CA 1
ATOM 2678 C C . ILE A 1 341 ? -11.080 -7.913 21.101 1.00 92.25 341 ILE A C 1
ATOM 2680 O O . ILE A 1 341 ? -12.002 -7.955 21.915 1.00 92.25 341 ILE A O 1
ATOM 2684 N N . VAL A 1 342 ? -10.219 -8.922 20.961 1.00 93.75 342 VAL A N 1
ATOM 2685 C CA . VAL A 1 342 ? -10.320 -10.212 21.662 1.00 93.75 342 VAL A CA 1
ATOM 2686 C C . VAL A 1 342 ? -10.119 -10.053 23.161 1.00 93.75 342 VAL A C 1
ATOM 2688 O O . VAL A 1 342 ? -10.901 -10.602 23.931 1.00 93.75 342 VAL A O 1
ATOM 2691 N N . VAL A 1 343 ? -9.113 -9.284 23.588 1.00 93.94 343 VAL A N 1
ATOM 2692 C CA . VAL A 1 343 ? -8.753 -9.170 25.010 1.00 93.94 343 VAL A CA 1
ATOM 2693 C C . VAL A 1 343 ? -9.909 -8.621 25.869 1.00 93.94 343 VAL A C 1
ATOM 2695 O O . VAL A 1 343 ? -10.260 -9.280 26.850 1.00 93.94 343 VAL A O 1
ATOM 2698 N N . PRO A 1 344 ? -10.564 -7.487 25.532 1.00 94.94 344 PRO A N 1
ATOM 2699 C CA . PRO A 1 344 ? -11.706 -6.995 26.308 1.00 94.94 344 PRO A CA 1
ATOM 2700 C C . PRO A 1 344 ? -12.919 -7.934 26.288 1.00 94.94 344 PRO A C 1
ATOM 2702 O O . PRO A 1 344 ? -13.597 -8.080 27.304 1.00 94.94 344 PRO A O 1
ATOM 2705 N N . ILE A 1 345 ? -13.207 -8.572 25.145 1.00 93.75 345 ILE A N 1
ATOM 2706 C CA . ILE A 1 345 ? -14.336 -9.509 25.015 1.00 93.75 345 ILE A CA 1
ATOM 2707 C C . ILE A 1 345 ? -14.087 -10.768 25.856 1.00 93.75 345 ILE A C 1
ATOM 2709 O O . ILE A 1 345 ? -14.993 -11.227 26.551 1.00 93.75 345 ILE A O 1
ATOM 2713 N N . GLY A 1 346 ? -12.863 -11.296 25.836 1.00 94.12 346 GLY A N 1
ATOM 2714 C CA . GLY A 1 346 ? -12.457 -12.448 26.638 1.00 94.12 346 GLY A CA 1
ATOM 2715 C C . GLY A 1 346 ? -12.509 -12.171 28.142 1.00 94.12 346 GLY A C 1
ATOM 2716 O O . GLY A 1 346 ? -13.023 -12.998 28.899 1.00 94.12 346 GLY A O 1
ATOM 2717 N N . GLU A 1 347 ? -12.060 -10.992 28.593 1.00 95.81 347 GLU A N 1
ATOM 2718 C CA . GLU A 1 347 ? -12.195 -10.603 30.005 1.00 95.81 347 GLU A CA 1
ATOM 2719 C C . GLU A 1 347 ? -13.674 -10.475 30.403 1.00 95.81 347 GLU A C 1
ATOM 2721 O O . GLU A 1 347 ? -14.080 -11.018 31.431 1.00 95.81 347 GLU A O 1
ATOM 2726 N N . ALA A 1 348 ? -14.503 -9.824 29.579 1.00 95.88 348 ALA A N 1
ATOM 2727 C CA . ALA A 1 348 ? -15.937 -9.704 29.838 1.00 95.88 348 ALA A CA 1
ATOM 2728 C C . ALA A 1 348 ? -16.618 -11.078 29.962 1.00 95.88 348 ALA A C 1
ATOM 2730 O O . ALA A 1 348 ? -17.403 -11.291 30.887 1.00 95.88 348 ALA A O 1
ATOM 2731 N N . ALA A 1 349 ? -16.288 -12.022 29.072 1.00 95.25 349 ALA A N 1
ATOM 2732 C CA . ALA A 1 349 ? -16.781 -13.396 29.137 1.00 95.25 349 ALA A CA 1
ATOM 2733 C C . ALA A 1 349 ? -16.344 -14.095 30.436 1.00 95.25 349 ALA A C 1
ATOM 2735 O O . ALA A 1 349 ? -17.178 -14.667 31.132 1.00 95.25 349 ALA A O 1
ATOM 2736 N N . THR A 1 350 ? -15.072 -13.956 30.821 1.00 95.94 350 THR A N 1
ATOM 2737 C CA . THR A 1 350 ? -14.532 -14.522 32.071 1.00 95.94 350 THR A CA 1
ATOM 2738 C C . THR A 1 350 ? -15.248 -13.963 33.308 1.00 95.94 350 THR A C 1
ATOM 2740 O O . THR A 1 350 ? -15.571 -14.695 34.244 1.00 95.94 350 THR A O 1
ATOM 2743 N N . VAL A 1 351 ? -15.530 -12.656 33.329 1.00 97.00 351 VAL A N 1
ATOM 2744 C CA . VAL A 1 351 ? -16.288 -12.019 34.418 1.00 97.00 351 VAL A CA 1
ATOM 2745 C C . VAL A 1 351 ? -17.723 -12.542 34.457 1.00 97.00 351 VAL A C 1
ATOM 2747 O O . VAL A 1 351 ? -18.209 -12.874 35.536 1.00 97.00 351 VAL A O 1
ATOM 2750 N N . LEU A 1 352 ? -18.389 -12.670 33.307 1.00 97.00 352 LEU A N 1
ATOM 2751 C CA . LEU A 1 352 ? -19.737 -13.241 33.223 1.00 97.00 352 LEU A CA 1
ATOM 2752 C C . LEU A 1 352 ? -19.785 -14.700 33.702 1.00 97.00 352 LEU A C 1
ATOM 2754 O O . LEU A 1 352 ? -20.716 -15.062 34.419 1.00 97.00 352 LEU A O 1
ATOM 2758 N N . GLU A 1 353 ? -18.783 -15.519 33.376 1.00 96.62 353 GLU A N 1
ATOM 2759 C CA . GLU A 1 353 ? -18.673 -16.898 33.875 1.00 96.62 353 GLU A CA 1
ATOM 2760 C C . GLU A 1 353 ? -18.541 -16.950 35.403 1.00 96.62 353 GLU A C 1
ATOM 2762 O O . GLU A 1 353 ? -19.226 -17.741 36.056 1.00 96.62 353 GLU A O 1
ATOM 2767 N N . ARG A 1 354 ? -17.725 -16.071 36.001 1.00 96.50 354 ARG A N 1
ATOM 2768 C CA . ARG A 1 354 ? -17.599 -15.962 37.467 1.00 96.50 354 ARG A CA 1
ATOM 2769 C C . ARG A 1 354 ? -18.898 -15.497 38.126 1.00 96.50 354 ARG A C 1
ATOM 2771 O O . ARG A 1 354 ? -19.328 -16.059 39.130 1.00 96.50 354 ARG A O 1
ATOM 2778 N N . VAL A 1 355 ? -19.585 -14.528 37.526 1.00 95.25 355 VAL A N 1
ATOM 2779 C CA . VAL A 1 355 ? -20.906 -14.085 37.998 1.00 95.25 355 VAL A CA 1
ATOM 2780 C C . VAL A 1 355 ? -21.920 -15.232 37.928 1.00 95.25 355 VAL A C 1
ATOM 2782 O O . VAL A 1 355 ? -22.694 -15.423 38.866 1.00 95.25 355 VAL A O 1
ATOM 2785 N N . ALA A 1 356 ? -21.884 -16.051 36.871 1.00 94.75 356 ALA A N 1
ATOM 2786 C CA . ALA A 1 356 ? -22.750 -17.222 36.727 1.00 94.75 356 ALA A CA 1
ATOM 2787 C C . ALA A 1 356 ? -22.487 -18.299 37.799 1.00 94.75 356 ALA A C 1
ATOM 2789 O O . ALA A 1 356 ? -23.422 -18.973 38.240 1.00 94.75 356 ALA A O 1
ATOM 2790 N N . THR A 1 357 ? -21.248 -18.424 38.284 1.00 95.38 357 THR A N 1
ATOM 2791 C CA . THR A 1 357 ? -20.896 -19.288 39.426 1.00 95.38 357 THR A CA 1
ATOM 2792 C C . THR A 1 357 ? -21.118 -18.627 40.792 1.00 95.38 357 THR A C 1
ATOM 2794 O O . THR A 1 357 ? -20.774 -19.217 41.814 1.00 95.38 357 THR A O 1
ATOM 2797 N N . ARG A 1 358 ? -21.806 -17.471 40.828 1.00 92.75 358 ARG A N 1
ATOM 2798 C CA . ARG A 1 358 ? -22.147 -16.666 42.020 1.00 92.75 358 ARG A CA 1
ATOM 2799 C C . ARG A 1 358 ? -20.960 -15.954 42.672 1.00 92.75 358 ARG A C 1
ATOM 2801 O O . ARG A 1 358 ? -21.082 -15.473 43.796 1.00 92.75 358 ARG A O 1
ATOM 2808 N N . ASP A 1 359 ? -19.839 -15.830 41.973 1.00 94.38 359 ASP A N 1
ATOM 2809 C CA . ASP A 1 359 ? -18.731 -14.985 42.401 1.00 94.38 359 ASP A CA 1
ATOM 2810 C C . ASP A 1 359 ? -18.949 -13.541 41.922 1.00 94.38 359 ASP A C 1
ATOM 2812 O O . ASP A 1 359 ? -18.505 -13.122 40.850 1.00 94.38 359 ASP A O 1
ATOM 2816 N N . LEU A 1 360 ? -19.645 -12.761 42.753 1.00 94.81 360 LEU A N 1
ATOM 2817 C CA . LEU A 1 360 ? -19.936 -11.347 42.506 1.00 94.81 360 LEU A CA 1
ATOM 2818 C C . LEU A 1 360 ? -18.774 -10.415 42.876 1.00 94.81 360 LEU A C 1
ATOM 2820 O O . LEU A 1 360 ? -18.936 -9.199 42.810 1.00 94.81 360 LEU A O 1
ATOM 2824 N N . SER A 1 361 ? -17.592 -10.943 43.217 1.00 93.81 361 SER A N 1
ATOM 2825 C CA . SER A 1 361 ? -16.373 -10.134 43.373 1.00 93.81 361 SER A CA 1
ATOM 2826 C C . SER A 1 361 ? -15.685 -9.851 42.031 1.00 93.81 361 SER A C 1
ATOM 2828 O O . SER A 1 361 ? -14.851 -8.951 41.925 1.00 93.81 361 SER A O 1
ATOM 2830 N N . ALA A 1 362 ? -16.046 -10.598 40.981 1.00 95.25 362 ALA A N 1
ATOM 2831 C CA . ALA A 1 362 ? -15.459 -10.463 39.657 1.00 95.25 362 ALA A CA 1
ATOM 2832 C C . ALA A 1 362 ? -15.757 -9.089 39.041 1.00 95.25 362 ALA A C 1
ATOM 2834 O O . ALA A 1 362 ? -16.898 -8.625 39.012 1.00 95.25 362 ALA A O 1
ATOM 2835 N N . ARG A 1 363 ? -14.721 -8.432 38.527 1.00 96.19 363 ARG A N 1
ATOM 2836 C CA . ARG A 1 363 ? -14.813 -7.159 37.806 1.00 96.19 363 ARG A CA 1
ATOM 2837 C C . ARG A 1 363 ? -13.878 -7.212 36.609 1.00 96.19 363 ARG A C 1
ATOM 2839 O O . ARG A 1 363 ? -12.824 -7.835 36.698 1.00 96.19 363 ARG A O 1
ATOM 2846 N N . MET A 1 364 ? -14.242 -6.522 35.533 1.00 97.19 364 MET A N 1
ATOM 2847 C CA . MET A 1 364 ? -13.300 -6.202 34.463 1.00 97.19 364 MET A CA 1
ATOM 2848 C C . MET A 1 364 ? -12.282 -5.199 35.008 1.00 97.19 364 MET A C 1
ATOM 2850 O O . MET A 1 364 ? -12.673 -4.133 35.502 1.00 97.19 364 MET A O 1
ATOM 2854 N N . GLN A 1 365 ? -10.997 -5.540 34.941 1.00 96.00 365 GLN A N 1
ATOM 2855 C CA . GLN A 1 365 ? -9.889 -4.758 35.486 1.00 96.00 365 GLN A CA 1
ATOM 2856 C C . GLN A 1 365 ? -9.112 -4.021 34.396 1.00 96.00 365 GLN A C 1
ATOM 2858 O O . GLN A 1 365 ? -8.571 -2.953 34.684 1.00 96.00 365 GLN A O 1
ATOM 2863 N N . GLY A 1 366 ? -9.132 -4.510 33.150 1.00 93.81 366 GLY A N 1
ATOM 2864 C CA . GLY A 1 366 ? -8.336 -3.954 32.056 1.00 93.81 366 GLY A CA 1
ATOM 2865 C C . GLY A 1 366 ? -8.521 -2.448 31.829 1.00 93.81 366 GLY A C 1
ATOM 2866 O O . GLY A 1 366 ? -9.604 -1.881 32.031 1.00 93.81 366 GLY A O 1
ATOM 2867 N N . GLU A 1 367 ? -7.446 -1.773 31.422 1.00 94.44 367 GLU A N 1
ATOM 2868 C CA . GLU A 1 367 ? -7.461 -0.356 31.051 1.00 94.44 367 GLU A CA 1
ATOM 2869 C C . GLU A 1 367 ? -7.965 -0.190 29.615 1.00 94.44 367 GLU A C 1
ATOM 2871 O O . GLU A 1 367 ? -7.204 -0.146 28.651 1.00 94.44 367 GLU A O 1
ATOM 2876 N N . TYR A 1 368 ? -9.286 -0.129 29.470 1.00 94.56 368 TYR A N 1
ATOM 2877 C CA . TYR A 1 368 ? -9.939 0.033 28.176 1.00 94.56 368 TYR A CA 1
ATOM 2878 C C . TYR A 1 368 ? -10.341 1.479 27.913 1.00 94.56 368 TYR A C 1
ATOM 2880 O O . TYR A 1 368 ? -10.661 2.227 28.835 1.00 94.56 368 TYR A O 1
ATOM 2888 N N . GLN A 1 369 ? -10.384 1.847 26.634 1.00 92.75 369 GLN A N 1
ATOM 2889 C CA . GLN A 1 369 ? -10.844 3.153 26.163 1.00 92.75 369 GLN A CA 1
ATOM 2890 C C . GLN A 1 369 ? -12.052 3.008 25.226 1.00 92.75 369 GLN A C 1
ATOM 2892 O O . GLN A 1 369 ? -12.383 1.907 24.779 1.00 92.75 369 GLN A O 1
ATOM 2897 N N . GLY A 1 370 ? -12.731 4.123 24.943 1.00 95.25 370 GLY A N 1
ATOM 2898 C CA . GLY A 1 370 ? -13.846 4.166 23.993 1.00 95.25 370 GLY A CA 1
ATOM 2899 C C . GLY A 1 370 ? -14.989 3.215 24.359 1.00 95.25 370 GLY A C 1
ATOM 2900 O O . GLY A 1 370 ? -15.462 3.196 25.497 1.00 95.25 370 GLY A O 1
ATOM 2901 N N . ASP A 1 371 ? -15.451 2.423 23.392 1.00 95.25 371 ASP A N 1
ATOM 2902 C CA . ASP A 1 371 ? -16.599 1.531 23.584 1.00 95.25 371 ASP A CA 1
ATOM 2903 C C . ASP A 1 371 ? -16.305 0.359 24.532 1.00 95.25 371 ASP A C 1
ATOM 2905 O O . ASP A 1 371 ? -17.175 -0.028 25.313 1.00 95.25 371 ASP A O 1
ATOM 2909 N N . PHE A 1 372 ? -15.067 -0.139 24.578 1.00 95.88 372 PHE A N 1
ATOM 2910 C CA . PHE A 1 372 ? -14.680 -1.174 25.543 1.00 95.88 372 PHE A CA 1
ATOM 2911 C C . PHE A 1 372 ? -14.700 -0.658 26.993 1.00 95.88 372 PHE A C 1
ATOM 2913 O O . PHE A 1 372 ? -15.086 -1.392 27.904 1.00 95.88 372 PHE A O 1
ATOM 2920 N N . ALA A 1 373 ? -14.393 0.626 27.224 1.00 95.44 373 ALA A N 1
ATOM 2921 C CA . ALA A 1 373 ? -14.545 1.256 28.542 1.00 95.44 373 ALA A CA 1
ATOM 2922 C C . ALA A 1 373 ? -16.015 1.337 28.990 1.00 95.44 373 ALA A C 1
ATOM 2924 O O . ALA A 1 373 ? -16.325 1.159 30.175 1.00 95.44 373 ALA A O 1
ATOM 2925 N N . LYS A 1 374 ? -16.931 1.577 28.038 1.00 96.62 374 LYS A N 1
ATOM 2926 C CA . LYS A 1 374 ? -18.378 1.556 28.295 1.00 96.62 374 LYS A CA 1
ATOM 2927 C C . LYS A 1 374 ? -18.836 0.150 28.679 1.00 96.62 374 LYS A C 1
ATOM 2929 O O . LYS A 1 374 ? -19.564 0.024 29.659 1.00 96.62 374 LYS A O 1
ATOM 2934 N N . ILE A 1 375 ? -18.367 -0.888 27.974 1.00 96.50 375 ILE A N 1
ATOM 2935 C CA . ILE A 1 375 ? -18.654 -2.296 28.308 1.00 96.50 375 ILE A CA 1
ATOM 2936 C C . ILE A 1 375 ? -18.160 -2.624 29.722 1.00 96.50 375 ILE A C 1
ATOM 2938 O O . ILE A 1 375 ? -18.951 -3.101 30.531 1.00 96.50 375 ILE A O 1
ATOM 2942 N N . LYS A 1 376 ? -16.906 -2.287 30.058 1.00 97.06 376 LYS A N 1
ATOM 2943 C CA . LYS A 1 376 ? -16.348 -2.461 31.413 1.00 97.06 376 LYS A CA 1
ATOM 2944 C C . LYS A 1 376 ? -17.212 -1.799 32.480 1.00 97.06 376 LYS A C 1
ATOM 2946 O O . LYS A 1 376 ? -17.588 -2.441 33.457 1.00 97.06 376 LYS A O 1
ATOM 2951 N N . THR A 1 377 ? -17.530 -0.518 32.297 1.00 97.38 377 THR A N 1
ATOM 2952 C CA . THR A 1 377 ? -18.332 0.248 33.262 1.00 97.38 377 THR A CA 1
ATOM 2953 C C . THR A 1 377 ? -19.725 -0.358 33.428 1.00 97.38 377 THR A C 1
ATOM 2955 O O . THR A 1 377 ? -20.185 -0.537 34.554 1.00 97.38 377 THR A O 1
ATOM 2958 N N . ALA A 1 378 ? -20.386 -0.704 32.321 1.00 97.31 378 ALA A N 1
ATOM 2959 C CA . ALA A 1 378 ? -21.719 -1.293 32.337 1.00 97.31 378 ALA A CA 1
ATOM 2960 C C . ALA A 1 378 ? -21.731 -2.674 33.008 1.00 97.31 378 ALA A C 1
ATOM 2962 O O . ALA A 1 378 ? -22.574 -2.914 33.871 1.00 97.31 378 ALA A O 1
ATOM 2963 N N . LEU A 1 379 ? -20.780 -3.552 32.663 1.00 97.38 379 LEU A N 1
ATOM 2964 C CA . LEU A 1 379 ? -20.676 -4.882 33.259 1.00 97.38 379 LEU A CA 1
ATOM 2965 C C . LEU A 1 379 ? -20.369 -4.786 34.756 1.00 97.38 379 LEU A C 1
ATOM 2967 O O . LEU A 1 379 ? -21.097 -5.363 35.557 1.00 97.38 379 LEU A O 1
ATOM 2971 N N . ASN A 1 380 ? -19.369 -3.996 35.157 1.00 97.31 380 ASN A N 1
ATOM 2972 C CA . ASN A 1 380 ? -19.018 -3.822 36.570 1.00 97.31 380 ASN A CA 1
ATOM 2973 C C . ASN A 1 380 ? -20.186 -3.264 37.395 1.00 97.31 380 ASN A C 1
ATOM 2975 O O . ASN A 1 380 ? -20.431 -3.752 38.497 1.00 97.31 380 ASN A O 1
ATOM 2979 N N . ARG A 1 381 ? -20.937 -2.298 36.850 1.00 97.44 381 ARG A N 1
ATOM 2980 C CA . ARG A 1 381 ? -22.139 -1.753 37.496 1.00 97.44 381 ARG A CA 1
ATOM 2981 C C . ARG A 1 381 ? -23.259 -2.787 37.605 1.00 97.44 381 ARG A C 1
ATOM 2983 O O . ARG A 1 381 ? -23.966 -2.813 38.607 1.00 97.44 381 ARG A O 1
ATOM 2990 N N . ALA A 1 382 ? -23.434 -3.643 36.599 1.00 96.19 382 ALA A N 1
ATOM 2991 C CA . ALA A 1 382 ? -24.405 -4.730 36.669 1.00 96.19 382 ALA A CA 1
ATOM 2992 C C . ALA A 1 382 ? -24.049 -5.727 37.784 1.00 96.19 382 ALA A C 1
ATOM 2994 O O . ALA A 1 382 ? -24.927 -6.096 38.563 1.00 96.19 382 ALA A O 1
ATOM 2995 N N . VAL A 1 383 ? -22.771 -6.107 37.907 1.00 96.81 383 VAL A N 1
ATOM 2996 C CA . VAL A 1 383 ? -22.314 -6.991 38.993 1.00 96.81 383 VAL A CA 1
ATOM 2997 C C . VAL A 1 383 ? -22.470 -6.325 40.361 1.00 96.81 383 VAL A C 1
ATOM 2999 O O . VAL A 1 383 ? -22.930 -6.970 41.296 1.00 96.81 383 VAL A O 1
ATOM 3002 N N . GLU A 1 384 ? -22.158 -5.034 40.483 1.00 96.12 384 GLU A N 1
ATOM 3003 C CA . GLU A 1 384 ? -22.357 -4.271 41.722 1.00 96.12 384 GLU A CA 1
ATOM 3004 C C . GLU A 1 384 ? -23.831 -4.204 42.145 1.00 96.12 384 GLU A C 1
ATOM 3006 O O . GLU A 1 384 ? -24.150 -4.461 43.303 1.00 96.12 384 GLU A O 1
ATOM 3011 N N . ASN A 1 385 ? -24.747 -3.931 41.212 1.00 95.94 385 ASN A N 1
ATOM 3012 C CA . ASN A 1 385 ? -26.181 -3.923 41.505 1.00 95.94 385 ASN A CA 1
ATOM 3013 C C . ASN A 1 385 ? -26.679 -5.300 41.977 1.00 95.94 385 ASN A C 1
ATOM 3015 O O . ASN A 1 385 ? -27.520 -5.377 42.872 1.00 95.94 385 ASN A O 1
ATOM 3019 N N . LEU A 1 386 ? -26.171 -6.386 41.380 1.00 94.81 386 LEU A N 1
ATOM 3020 C CA . LEU A 1 386 ? -26.492 -7.746 41.817 1.00 94.81 386 LEU A CA 1
ATOM 3021 C C . LEU A 1 386 ? -25.968 -8.011 43.232 1.00 94.81 386 LEU A C 1
ATOM 3023 O O . LEU A 1 386 ? -26.721 -8.503 44.068 1.00 94.81 386 LEU A O 1
ATOM 3027 N N . ASP A 1 387 ? -24.717 -7.649 43.515 1.00 93.88 387 ASP A N 1
ATOM 3028 C CA . ASP A 1 387 ? -24.083 -7.816 44.829 1.00 93.88 387 ASP A CA 1
ATOM 3029 C C . ASP A 1 387 ? -24.837 -7.062 45.940 1.00 93.88 387 ASP A C 1
ATOM 3031 O O . ASP A 1 387 ? -25.184 -7.629 46.983 1.00 93.88 387 ASP A O 1
ATOM 3035 N N . GLN A 1 388 ? -25.209 -5.805 45.676 1.00 93.62 388 GLN A N 1
ATOM 3036 C CA . GLN A 1 388 ? -26.046 -5.008 46.577 1.00 93.62 388 GLN A CA 1
ATOM 3037 C C . GLN A 1 388 ? -27.430 -5.639 46.782 1.00 93.62 388 GLN A C 1
ATOM 3039 O O . GLN A 1 388 ? -27.910 -5.714 47.915 1.00 93.62 388 GLN A O 1
ATOM 3044 N N . GLY A 1 389 ? -28.057 -6.134 45.710 1.00 93.12 389 GLY A N 1
ATOM 3045 C CA . GLY A 1 389 ? -29.347 -6.821 45.778 1.00 93.12 389 GLY A CA 1
ATOM 3046 C C . GLY A 1 389 ? -29.299 -8.079 46.650 1.00 93.12 389 GLY A C 1
ATOM 3047 O O . GLY A 1 389 ? -30.139 -8.248 47.535 1.00 93.12 389 GLY A O 1
ATOM 3048 N N . PHE A 1 390 ? -28.289 -8.935 46.472 1.00 91.94 390 PHE A N 1
ATOM 3049 C CA . PHE A 1 390 ? -28.110 -10.127 47.308 1.00 91.94 390 PHE A CA 1
ATOM 3050 C C . PHE A 1 390 ? -27.806 -9.780 48.768 1.00 91.94 390 PHE A C 1
ATOM 3052 O O . PHE A 1 390 ? -28.337 -10.430 49.671 1.00 91.94 390 PHE A O 1
ATOM 3059 N N . THR A 1 391 ? -27.024 -8.728 49.014 1.00 93.06 391 THR A N 1
ATOM 3060 C CA . THR A 1 391 ? -26.750 -8.239 50.372 1.00 93.06 391 THR A CA 1
ATOM 3061 C C . THR A 1 391 ? -28.030 -7.770 51.068 1.00 93.06 391 THR A C 1
ATOM 3063 O O . THR A 1 391 ? -28.284 -8.144 52.214 1.00 93.06 391 THR A O 1
ATOM 3066 N N . GLN A 1 392 ? -28.888 -7.012 50.377 1.00 93.19 392 GLN A N 1
ATOM 3067 C CA . GLN A 1 392 ? -30.185 -6.587 50.919 1.00 93.19 392 GLN A CA 1
ATOM 3068 C C . GLN A 1 392 ? -31.095 -7.778 51.237 1.00 93.19 392 GLN A C 1
ATOM 3070 O O . GLN A 1 392 ? -31.709 -7.810 52.304 1.00 93.19 392 GLN A O 1
ATOM 3075 N N . VAL A 1 393 ? -31.143 -8.785 50.358 1.00 94.12 393 VAL A N 1
ATOM 3076 C CA . VAL A 1 393 ? -31.903 -10.021 50.603 1.00 94.12 393 VAL A CA 1
ATOM 3077 C C . VAL A 1 393 ? -31.370 -10.767 51.829 1.00 94.12 393 VAL A C 1
ATOM 3079 O O . VAL A 1 393 ? -32.163 -11.230 52.649 1.00 94.12 393 VAL A O 1
ATOM 3082 N N . ALA A 1 394 ? -30.049 -10.851 52.006 1.00 91.56 394 ALA A N 1
ATOM 3083 C CA . ALA A 1 394 ? -29.444 -11.489 53.175 1.00 91.56 394 ALA A CA 1
ATOM 3084 C C . ALA A 1 394 ? -29.798 -10.758 54.488 1.00 91.56 394 ALA A C 1
ATOM 3086 O O . ALA A 1 394 ? -30.169 -11.395 55.480 1.00 91.56 394 ALA A O 1
ATOM 3087 N N . VAL A 1 395 ? -29.760 -9.421 54.491 1.00 94.69 395 VAL A N 1
ATOM 3088 C CA . VAL A 1 395 ? -30.185 -8.607 55.644 1.00 94.69 395 VAL A CA 1
ATOM 3089 C C . VAL A 1 395 ? -31.676 -8.804 55.940 1.00 94.69 395 VAL A C 1
ATOM 3091 O O . VAL A 1 395 ? -32.044 -9.061 57.085 1.00 94.69 395 VAL A O 1
ATOM 3094 N N . ALA A 1 396 ? -32.538 -8.779 54.923 1.00 93.88 396 ALA A N 1
ATOM 3095 C CA . ALA A 1 396 ? -33.967 -9.026 55.108 1.00 93.88 396 ALA A CA 1
ATOM 3096 C C . ALA A 1 396 ? -34.239 -10.430 55.685 1.00 93.88 396 ALA A C 1
ATOM 3098 O O . ALA A 1 3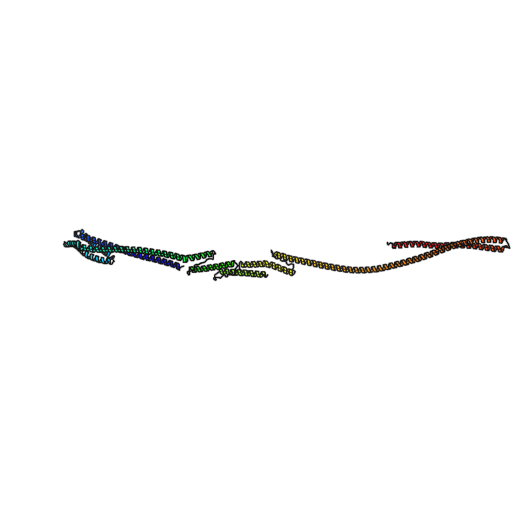96 ? -35.029 -10.579 56.616 1.00 93.88 396 ALA A O 1
ATOM 3099 N N . ALA A 1 397 ? -33.538 -11.459 55.198 1.00 95.44 397 ALA A N 1
ATOM 3100 C CA . ALA A 1 397 ? -33.672 -12.824 55.703 1.00 95.44 397 ALA A CA 1
ATOM 3101 C C . ALA A 1 397 ? -33.273 -12.941 57.185 1.00 95.44 397 ALA A C 1
ATOM 3103 O O . ALA A 1 397 ? -33.962 -13.600 57.966 1.00 95.44 397 ALA A O 1
ATOM 3104 N N . THR A 1 398 ? -32.192 -12.271 57.598 1.00 95.12 398 THR A N 1
ATOM 3105 C CA . THR A 1 398 ? -31.763 -12.254 59.009 1.00 95.12 398 THR A CA 1
ATOM 3106 C C . THR A 1 398 ? -32.744 -11.513 59.919 1.00 95.12 398 THR A C 1
ATOM 3108 O O . THR A 1 398 ? -33.021 -11.998 61.017 1.00 95.12 398 THR A O 1
ATOM 3111 N N . GLN A 1 399 ? -33.332 -10.402 59.463 1.00 93.81 399 GLN A N 1
ATOM 3112 C CA . GLN A 1 399 ? -34.395 -9.696 60.189 1.00 93.81 399 GLN A CA 1
ATOM 3113 C C . GLN A 1 399 ? -35.657 -10.550 60.340 1.00 93.81 399 GLN A C 1
ATOM 3115 O O . GLN A 1 399 ? -36.185 -10.658 61.445 1.00 93.81 399 GLN A O 1
ATOM 3120 N N . VAL A 1 400 ? -36.105 -11.217 59.271 1.00 95.38 400 VAL A N 1
ATOM 3121 C CA . VAL A 1 400 ? -37.248 -12.143 59.328 1.00 95.38 400 VAL A CA 1
ATOM 3122 C C . VAL A 1 400 ? -36.975 -13.282 60.313 1.00 95.38 400 VAL A C 1
ATOM 3124 O O . VAL A 1 400 ? -37.830 -13.601 61.135 1.00 95.38 400 VAL A O 1
ATOM 3127 N N . ALA A 1 401 ? -35.771 -13.860 60.299 1.00 93.88 401 ALA A N 1
ATOM 3128 C CA . ALA A 1 401 ? -35.389 -14.912 61.241 1.00 93.88 401 ALA A CA 1
ATOM 3129 C C . ALA A 1 401 ? -35.303 -14.427 62.703 1.00 93.88 401 ALA A C 1
ATOM 3131 O O . ALA A 1 401 ? -35.499 -15.217 63.630 1.00 93.88 401 ALA A O 1
ATOM 3132 N N . ALA A 1 402 ? -34.976 -13.154 62.936 1.00 94.25 402 ALA A N 1
ATOM 3133 C CA . ALA A 1 402 ? -35.006 -12.548 64.267 1.00 94.25 402 ALA A CA 1
ATOM 3134 C C . ALA A 1 402 ? -36.450 -12.304 64.736 1.00 94.25 402 ALA A C 1
ATOM 3136 O O . ALA A 1 402 ? -36.819 -12.766 65.814 1.00 94.25 402 ALA A O 1
ATOM 3137 N N . ALA A 1 403 ? -37.284 -11.688 63.893 1.00 94.00 403 ALA A N 1
ATOM 3138 C CA . ALA A 1 403 ? -38.697 -11.443 64.180 1.00 94.00 403 ALA A CA 1
ATOM 3139 C C . ALA A 1 403 ? -39.469 -12.748 64.434 1.00 94.00 403 ALA A C 1
ATOM 3141 O O . ALA A 1 403 ? -40.265 -12.830 65.363 1.00 94.00 403 ALA A O 1
ATOM 3142 N N . ALA A 1 404 ? -39.191 -13.805 63.666 1.00 95.75 404 ALA A N 1
ATOM 3143 C CA . ALA A 1 404 ? -39.794 -15.118 63.884 1.00 95.75 404 ALA A CA 1
ATOM 3144 C C . ALA A 1 404 ? -39.448 -15.702 65.268 1.00 95.75 404 ALA A C 1
ATOM 3146 O O . ALA A 1 404 ? -40.308 -16.296 65.919 1.00 95.75 404 ALA A O 1
ATOM 3147 N N . ARG A 1 405 ? -38.208 -15.509 65.745 1.00 94.69 405 ARG A N 1
ATOM 3148 C CA . ARG A 1 405 ? -37.792 -15.939 67.092 1.00 94.69 405 ARG A CA 1
ATOM 3149 C C . ARG A 1 405 ? -38.498 -15.149 68.193 1.00 94.69 405 ARG A C 1
ATOM 3151 O O . ARG A 1 405 ? -38.914 -15.751 69.177 1.00 94.69 405 ARG A O 1
ATOM 3158 N N . GLU A 1 406 ? -38.660 -13.841 68.018 1.00 94.50 406 GLU A N 1
ATOM 3159 C CA . GLU A 1 406 ? -39.383 -12.977 68.960 1.00 94.50 406 GLU A CA 1
ATOM 3160 C C . GLU A 1 406 ? -40.881 -13.306 69.006 1.00 94.50 406 GLU A C 1
ATOM 3162 O O . GLU A 1 406 ? -41.437 -13.515 70.078 1.00 94.50 406 GLU A O 1
ATOM 3167 N N . ILE A 1 407 ? -41.528 -13.481 67.850 1.00 95.38 407 ILE A N 1
ATOM 3168 C CA . ILE A 1 407 ? -42.929 -13.922 67.786 1.00 95.38 407 ILE A CA 1
ATOM 3169 C C . ILE A 1 407 ? -43.102 -15.269 68.491 1.00 95.38 407 ILE A C 1
ATOM 3171 O O . ILE A 1 407 ? -44.071 -15.455 69.229 1.00 95.38 407 ILE A O 1
ATOM 3175 N N . SER A 1 408 ? -42.172 -16.208 68.298 1.00 94.88 408 SER A N 1
ATOM 3176 C CA . SER A 1 408 ? -42.222 -17.506 68.973 1.00 94.88 408 SER A CA 1
ATOM 3177 C C . SER A 1 408 ? -42.129 -17.368 70.495 1.00 94.88 408 SER A C 1
ATOM 3179 O O . SER A 1 408 ? -42.874 -18.046 71.201 1.00 94.88 408 SER A O 1
ATOM 3181 N N . SER A 1 409 ? -41.248 -16.507 71.017 1.00 95.38 409 SER A N 1
ATOM 3182 C CA . SER A 1 409 ? -41.119 -16.305 72.465 1.00 95.38 409 SER A CA 1
ATOM 3183 C C . SER A 1 409 ? -42.328 -15.570 73.049 1.00 95.38 409 SER A C 1
ATOM 3185 O O . SER A 1 409 ? -42.853 -15.989 74.080 1.00 95.38 409 SER A O 1
ATOM 3187 N N . SER A 1 410 ? -42.837 -14.540 72.367 1.00 95.88 410 SER A N 1
ATOM 3188 C CA . SER A 1 410 ? -44.070 -13.849 72.754 1.00 95.88 410 SER A CA 1
ATOM 3189 C C . SER A 1 410 ? -45.278 -14.782 72.732 1.00 95.88 410 SER A C 1
ATOM 3191 O O . SER A 1 410 ? -46.086 -14.748 73.653 1.00 95.88 410 SER A O 1
ATOM 3193 N N . SER A 1 411 ? -45.385 -15.660 71.732 1.00 95.06 411 SER A N 1
ATOM 3194 C CA . SER A 1 411 ? -46.464 -16.654 71.657 1.00 95.06 411 SER A CA 1
ATOM 3195 C C . SER A 1 411 ? -46.416 -17.623 72.838 1.00 95.06 411 SER A C 1
ATOM 3197 O O . SER A 1 411 ? -47.457 -17.941 73.407 1.00 95.06 411 SER A O 1
ATOM 3199 N N . GLN A 1 412 ? -45.216 -18.039 73.261 1.00 93.81 412 GLN A N 1
ATOM 3200 C CA . GLN A 1 412 ? -45.045 -18.878 74.448 1.00 93.81 412 GLN A CA 1
ATOM 3201 C C . GLN A 1 412 ? -45.458 -18.141 75.731 1.00 93.81 412 GLN A C 1
ATOM 3203 O O . GLN A 1 412 ? -46.138 -18.719 76.576 1.00 93.81 412 GLN A O 1
ATOM 3208 N N . ALA A 1 413 ? -45.092 -16.862 75.866 1.00 93.25 413 ALA A N 1
ATOM 3209 C CA . ALA A 1 413 ? -45.486 -16.033 77.006 1.00 93.25 413 ALA A CA 1
ATOM 3210 C C . ALA A 1 413 ? -47.006 -15.806 77.058 1.00 93.25 413 ALA A C 1
ATOM 3212 O O . ALA A 1 413 ? -47.605 -15.908 78.125 1.00 93.25 413 ALA A O 1
ATOM 3213 N N . VAL A 1 414 ? -47.646 -15.563 75.909 1.00 94.00 414 VAL A N 1
ATOM 3214 C CA . VAL A 1 414 ? -49.110 -15.452 75.806 1.00 94.00 414 VAL A CA 1
ATOM 3215 C C . VAL A 1 414 ? -49.783 -16.774 76.160 1.00 94.00 414 VAL A C 1
ATOM 3217 O O . VAL A 1 414 ? -50.750 -16.767 76.913 1.00 94.00 414 VAL A O 1
ATOM 3220 N N . ALA A 1 415 ? -49.275 -17.909 75.670 1.00 93.50 415 ALA A N 1
ATOM 3221 C CA . ALA A 1 415 ? -49.817 -19.223 76.012 1.00 93.50 415 ALA A CA 1
ATOM 3222 C C . ALA A 1 415 ? -49.732 -19.499 77.523 1.00 93.50 415 ALA A C 1
ATOM 3224 O O . ALA A 1 415 ? -50.702 -19.965 78.121 1.00 93.50 415 ALA A O 1
ATOM 3225 N N . GLN A 1 416 ? -48.605 -19.150 78.150 1.00 93.06 416 GLN A N 1
ATOM 3226 C CA . GLN A 1 416 ? -48.425 -19.258 79.596 1.00 93.06 416 GLN A CA 1
ATOM 3227 C C . GLN A 1 416 ? -49.391 -18.338 80.359 1.00 93.06 416 GLN A C 1
ATOM 3229 O O . GLN A 1 416 ? -50.108 -18.805 81.242 1.00 93.06 416 GLN A O 1
ATOM 3234 N N . GLY A 1 417 ? -49.481 -17.062 79.974 1.00 94.38 417 GLY A N 1
ATOM 3235 C CA . GLY A 1 417 ? -50.395 -16.100 80.595 1.00 94.38 417 GLY A CA 1
ATOM 3236 C C . GLY A 1 417 ? -51.867 -16.489 80.436 1.00 94.38 417 GLY A C 1
ATOM 3237 O O . GLY A 1 417 ? -52.642 -16.364 81.379 1.00 94.38 417 GLY A O 1
ATOM 3238 N N . ALA A 1 418 ? -52.254 -17.042 79.284 1.00 93.12 418 ALA A N 1
ATOM 3239 C CA . ALA A 1 418 ? -53.592 -17.586 79.070 1.00 93.12 418 ALA A CA 1
ATOM 3240 C C . ALA A 1 418 ? -53.876 -18.787 79.991 1.00 93.12 418 ALA A C 1
ATOM 3242 O O . ALA A 1 418 ? -54.986 -18.910 80.508 1.00 93.12 418 ALA A O 1
ATOM 3243 N N . SER A 1 419 ? -52.881 -19.646 80.241 1.00 92.06 419 SER A N 1
ATOM 3244 C CA . SER A 1 419 ? -53.005 -20.761 81.188 1.00 92.06 419 SER A CA 1
ATOM 3245 C C . SER A 1 419 ? -53.157 -20.276 82.636 1.00 92.06 419 SER A C 1
ATOM 3247 O O . SER A 1 419 ? -53.981 -20.807 83.381 1.00 92.06 419 SER A O 1
ATOM 3249 N N . GLU A 1 420 ? -52.403 -19.253 83.039 1.00 92.44 420 GLU A N 1
ATOM 3250 C CA . GLU A 1 420 ? -52.529 -18.622 84.361 1.00 92.44 420 GLU A CA 1
ATOM 3251 C C . GLU A 1 420 ? -53.885 -17.923 84.522 1.00 92.44 420 GLU A C 1
ATOM 3253 O O . GLU A 1 420 ? -54.551 -18.074 85.546 1.00 92.44 420 GLU A O 1
ATOM 3258 N N . GLN A 1 421 ? -54.350 -17.223 83.485 1.00 94.12 421 GLN A N 1
ATOM 3259 C CA . GLN A 1 421 ? -55.663 -16.583 83.467 1.00 94.12 421 GLN A CA 1
ATOM 3260 C C . GLN A 1 421 ? -56.805 -17.607 83.539 1.00 94.12 421 GLN A C 1
ATOM 3262 O O . GLN A 1 421 ? -57.797 -17.373 84.224 1.00 94.12 421 GLN A O 1
ATOM 3267 N N . ALA A 1 422 ? -56.666 -18.764 82.886 1.00 93.12 422 ALA A N 1
ATOM 3268 C CA . ALA A 1 422 ? -57.624 -19.857 83.029 1.00 93.12 422 ALA A CA 1
ATOM 3269 C C . ALA A 1 422 ? -57.686 -20.365 84.481 1.00 93.12 422 ALA A C 1
ATOM 3271 O O . ALA A 1 422 ? -58.777 -20.572 85.011 1.00 93.12 422 ALA A O 1
ATOM 3272 N N . SER A 1 423 ? -56.536 -20.491 85.152 1.00 92.62 423 SER A N 1
ATOM 3273 C CA . SER A 1 423 ? -56.474 -20.890 86.564 1.00 92.62 423 SER A CA 1
ATOM 3274 C C . SER A 1 423 ? -57.127 -19.862 87.492 1.00 92.62 423 SER A C 1
ATOM 3276 O O . SER A 1 423 ? -57.909 -20.240 88.363 1.00 92.62 423 SER A O 1
ATOM 3278 N N . THR A 1 424 ? -56.852 -18.567 87.304 1.00 92.06 424 THR A N 1
ATOM 3279 C CA . THR A 1 424 ? -57.462 -17.512 88.134 1.00 92.06 424 THR A CA 1
ATOM 3280 C C . THR A 1 424 ? -58.965 -17.398 87.895 1.00 92.06 424 THR A C 1
ATOM 3282 O O . THR A 1 424 ? -59.720 -17.207 88.843 1.00 92.06 424 THR A O 1
ATOM 3285 N N . LEU A 1 425 ? -59.443 -17.600 86.661 1.00 91.31 425 LEU A N 1
ATOM 3286 C CA . LEU A 1 425 ? -60.879 -17.693 86.377 1.00 91.31 425 LEU A CA 1
ATOM 3287 C C . LEU A 1 425 ? -61.538 -18.874 87.100 1.00 91.31 425 LEU A C 1
ATOM 3289 O O . LEU A 1 425 ? -62.669 -18.748 87.572 1.00 91.31 425 LEU A O 1
ATOM 3293 N N . GLN A 1 426 ? -60.840 -20.003 87.218 1.00 89.62 426 GLN A N 1
ATOM 3294 C CA . GLN A 1 426 ? -61.336 -21.170 87.944 1.00 89.62 426 GLN A CA 1
ATOM 3295 C C . GLN A 1 426 ? -61.459 -20.893 89.450 1.00 89.62 426 GLN A C 1
ATOM 3297 O O . GLN A 1 426 ? -62.465 -21.249 90.064 1.00 89.62 426 GLN A O 1
ATOM 3302 N N . GLU A 1 427 ? -60.480 -20.194 90.026 1.00 92.06 427 GLU A N 1
ATOM 3303 C CA . GLU A 1 427 ? -60.510 -19.739 91.419 1.00 92.06 427 GLU A CA 1
ATOM 3304 C C . GLU A 1 427 ? -61.643 -18.732 91.662 1.00 92.06 427 GLU A C 1
ATOM 3306 O O . GLU A 1 427 ? -62.462 -18.935 92.558 1.00 92.06 427 GLU A O 1
ATOM 3311 N N . VAL A 1 428 ? -61.779 -17.714 90.802 1.00 91.56 428 VAL A N 1
ATOM 3312 C CA . VAL A 1 428 ? -62.877 -16.732 90.869 1.00 91.56 428 VAL A CA 1
ATOM 3313 C C . VAL A 1 428 ? -64.237 -17.421 90.771 1.00 91.56 428 VAL A C 1
ATOM 3315 O O . VAL A 1 428 ? -65.147 -17.080 91.524 1.00 91.56 428 VAL A O 1
ATOM 3318 N N . SER A 1 429 ? -64.391 -18.413 89.890 1.00 93.00 429 SER A N 1
ATOM 3319 C CA . SER A 1 429 ? -65.629 -19.197 89.795 1.00 93.00 429 SER A CA 1
ATOM 3320 C C . SER A 1 429 ? -65.945 -19.927 91.103 1.00 93.00 429 SER A C 1
ATOM 3322 O O . SER A 1 429 ? -67.099 -19.931 91.536 1.00 93.00 429 SER A O 1
ATOM 3324 N N . SER A 1 430 ? -64.933 -20.511 91.753 1.00 93.69 430 SER A N 1
ATOM 3325 C CA . SER A 1 430 ? -65.091 -21.172 93.052 1.00 93.69 430 SER A CA 1
ATOM 3326 C C . SER A 1 430 ? -65.505 -20.178 94.140 1.00 93.69 430 SER A C 1
ATOM 3328 O O . SER A 1 430 ? -66.474 -20.423 94.862 1.00 93.69 430 SER A O 1
ATOM 3330 N N . SER A 1 431 ? -64.842 -19.021 94.222 1.00 92.56 431 SER A N 1
ATOM 3331 C CA . SER A 1 431 ? -65.208 -17.959 95.167 1.00 92.56 431 SER A CA 1
ATOM 3332 C C . SER A 1 431 ? -66.614 -17.412 94.906 1.00 92.56 431 SER A C 1
ATOM 3334 O O . SER A 1 431 ? -67.351 -17.131 95.850 1.00 92.56 431 SER A O 1
ATOM 3336 N N . LEU A 1 432 ? -67.037 -17.300 93.642 1.00 91.94 432 LEU A N 1
ATOM 3337 C CA . LEU A 1 432 ? -68.405 -16.909 93.285 1.00 91.94 432 LEU A CA 1
ATOM 3338 C C . LEU A 1 432 ? -69.440 -17.964 93.705 1.00 91.94 432 LEU A C 1
ATOM 3340 O O . LEU A 1 432 ? -70.528 -17.600 94.157 1.00 91.94 432 LEU A O 1
ATOM 3344 N N . GLN A 1 433 ? -69.123 -19.259 93.602 1.00 89.88 433 GLN A N 1
ATOM 3345 C CA . GLN A 1 433 ? -69.987 -20.332 94.110 1.00 89.88 433 GLN A CA 1
ATOM 3346 C C . GLN A 1 433 ? -70.125 -20.280 95.635 1.00 89.88 433 GLN A C 1
ATOM 3348 O O . GLN A 1 433 ? -71.245 -20.368 96.147 1.00 89.88 433 GLN A O 1
ATOM 3353 N N . GLU A 1 434 ? -69.023 -20.077 96.356 1.00 92.25 434 GLU A N 1
ATOM 3354 C CA . GLU A 1 434 ? -69.030 -19.921 97.814 1.00 92.25 434 GLU A CA 1
ATOM 3355 C C . GLU A 1 434 ? -69.828 -18.680 98.242 1.00 92.25 434 GLU A C 1
ATOM 3357 O O . GLU A 1 434 ? -70.720 -18.770 99.089 1.00 92.25 434 GLU A O 1
ATOM 3362 N N . MET A 1 435 ? -69.609 -17.541 97.579 1.00 91.81 435 MET A N 1
ATOM 3363 C CA . MET A 1 435 ? -70.351 -16.304 97.826 1.00 91.81 435 MET A CA 1
ATOM 3364 C C . MET A 1 435 ? -71.852 -16.463 97.543 1.00 91.81 435 MET A C 1
ATOM 3366 O O . MET A 1 435 ? -72.680 -15.986 98.321 1.00 91.81 435 MET A O 1
ATOM 3370 N N . SER A 1 436 ? -72.231 -17.172 96.473 1.00 92.56 436 SER A N 1
ATOM 3371 C CA . SER A 1 436 ? -73.636 -17.495 96.186 1.00 92.56 436 SER A CA 1
ATOM 3372 C C . SER A 1 436 ? -74.259 -18.343 97.299 1.00 92.56 436 SER A C 1
ATOM 3374 O O . SER A 1 436 ? -75.392 -18.079 97.709 1.00 92.56 436 SER A O 1
ATOM 3376 N N . SER A 1 437 ? -73.521 -19.327 97.823 1.00 94.56 437 SER A N 1
ATOM 3377 C CA . SER A 1 437 ? -73.961 -20.151 98.954 1.00 94.56 437 SER A CA 1
ATOM 3378 C C . SER A 1 437 ? -74.160 -19.311 100.220 1.00 94.56 437 SER A C 1
ATOM 3380 O O . SER A 1 437 ? -75.220 -19.373 100.841 1.00 94.56 437 SER A O 1
ATOM 3382 N N . MET A 1 438 ? -73.193 -18.451 100.553 1.00 91.12 438 MET A N 1
ATOM 3383 C CA . MET A 1 438 ? -73.279 -17.537 101.697 1.00 91.12 438 MET A CA 1
ATOM 3384 C C . MET A 1 438 ? -74.439 -16.546 101.568 1.00 91.12 438 MET A C 1
ATOM 3386 O O . MET A 1 438 ? -75.150 -16.297 102.538 1.00 91.12 438 MET A O 1
ATOM 3390 N N . SER A 1 439 ? -74.688 -16.014 100.369 1.00 92.00 439 SER A N 1
ATOM 3391 C CA . SER A 1 439 ? -75.827 -15.127 100.112 1.00 92.00 439 SER A CA 1
ATOM 3392 C C . SER A 1 439 ? -77.168 -15.837 100.342 1.00 92.00 439 SER A C 1
ATOM 3394 O O . SER A 1 439 ? -78.052 -15.272 100.990 1.00 92.00 439 SER A O 1
ATOM 3396 N N . ARG A 1 440 ? -77.308 -17.102 99.906 1.00 90.56 440 ARG A N 1
ATOM 3397 C CA . ARG A 1 440 ? -78.497 -17.922 100.213 1.00 90.56 440 ARG A CA 1
ATOM 3398 C C . ARG A 1 440 ? -78.646 -18.175 101.712 1.00 90.56 440 ARG A C 1
ATOM 3400 O O . ARG A 1 440 ? -79.757 -18.063 102.222 1.00 90.56 440 ARG A O 1
ATOM 3407 N N . GLN A 1 441 ? -77.550 -18.472 102.412 1.00 92.88 441 GLN A N 1
ATOM 3408 C CA . GLN A 1 441 ? -77.570 -18.680 103.861 1.00 92.88 441 GLN A CA 1
ATOM 3409 C C . GLN A 1 441 ? -77.984 -17.407 104.611 1.00 92.88 441 GLN A C 1
ATOM 3411 O O . GLN A 1 441 ? -78.838 -17.463 105.490 1.00 92.88 441 GLN A O 1
ATOM 3416 N N . ASN A 1 442 ? -77.442 -16.246 104.235 1.00 91.94 442 ASN A N 1
ATOM 3417 C CA . ASN A 1 442 ? -77.817 -14.962 104.829 1.00 91.94 442 ASN A CA 1
ATOM 3418 C C . ASN A 1 442 ? -79.297 -14.637 104.591 1.00 91.94 442 ASN A C 1
ATOM 3420 O O . ASN A 1 442 ? -79.974 -14.173 105.507 1.00 91.94 442 ASN A O 1
ATOM 3424 N N . ALA A 1 443 ? -79.818 -14.913 103.391 1.00 91.38 443 ALA A N 1
ATOM 3425 C CA . ALA A 1 443 ? -81.238 -14.744 103.095 1.00 91.38 443 ALA A CA 1
ATOM 3426 C C . ALA A 1 443 ? -82.123 -15.654 103.968 1.00 91.38 443 ALA A C 1
ATOM 3428 O O . ALA A 1 443 ? -83.140 -15.192 104.484 1.00 91.38 443 ALA A O 1
ATOM 3429 N N . ALA A 1 444 ? -81.720 -16.913 104.178 1.00 91.06 444 ALA A N 1
ATOM 3430 C CA . ALA A 1 444 ? -82.423 -17.844 105.062 1.00 91.06 444 ALA A CA 1
ATOM 3431 C C . ALA A 1 444 ? -82.399 -17.375 106.528 1.00 91.06 444 ALA A C 1
ATOM 3433 O O . ALA A 1 444 ? -83.450 -17.291 107.159 1.00 91.06 444 ALA A O 1
ATOM 3434 N N . ASN A 1 445 ? -81.232 -16.971 107.041 1.00 91.56 445 ASN A N 1
ATOM 3435 C CA . ASN A 1 445 ? -81.094 -16.442 108.401 1.00 91.56 445 ASN A CA 1
ATOM 3436 C C . ASN A 1 445 ? -81.947 -15.175 108.610 1.00 91.56 445 ASN A C 1
ATOM 3438 O O . ASN A 1 445 ? -82.572 -15.012 109.654 1.00 91.56 445 ASN A O 1
ATOM 3442 N N . ALA A 1 446 ? -82.011 -14.279 107.617 1.00 91.25 446 ALA A N 1
ATOM 3443 C CA . ALA A 1 446 ? -82.856 -13.087 107.682 1.00 91.25 446 ALA A CA 1
ATOM 3444 C C . ALA A 1 446 ? -84.357 -13.436 107.700 1.00 91.25 446 ALA A C 1
ATOM 3446 O O . ALA A 1 446 ? -85.134 -12.794 108.410 1.00 91.25 446 ALA A O 1
ATOM 3447 N N . GLN A 1 447 ? -84.775 -14.464 106.951 1.00 90.06 447 GLN A N 1
ATOM 3448 C CA . GLN A 1 447 ? -86.147 -14.978 107.006 1.00 90.06 447 GLN A CA 1
ATOM 3449 C C . GLN A 1 447 ? -86.477 -15.594 108.371 1.00 90.06 447 GLN A C 1
ATOM 3451 O O . GLN A 1 447 ? -87.556 -15.337 108.903 1.00 90.06 447 GLN A O 1
ATOM 3456 N N . GLU A 1 448 ? -85.555 -16.355 108.958 1.00 90.62 448 GLU A N 1
ATOM 3457 C CA . GLU A 1 448 ? -85.718 -16.945 110.290 1.00 90.62 448 GLU A CA 1
ATOM 3458 C C . GLU A 1 448 ? -85.796 -15.870 111.384 1.00 90.62 448 GLU A C 1
ATOM 3460 O O . GLU A 1 448 ? -86.720 -15.880 112.198 1.00 90.62 448 GLU A O 1
ATOM 3465 N N . ALA A 1 449 ? -84.899 -14.879 111.350 1.00 88.00 449 ALA A N 1
ATOM 3466 C CA . ALA A 1 449 ? -84.929 -13.738 112.263 1.00 88.00 449 ALA A CA 1
ATOM 3467 C C . ALA A 1 449 ? -86.256 -12.968 112.172 1.00 88.00 449 ALA A C 1
ATOM 3469 O O . ALA A 1 449 ? -86.830 -12.590 113.195 1.00 88.00 449 ALA A O 1
ATOM 3470 N N . ARG A 1 450 ? -86.792 -12.784 110.957 1.00 86.75 450 ARG A N 1
ATOM 3471 C CA . ARG A 1 450 ? -88.111 -12.174 110.755 1.00 86.75 450 ARG A CA 1
ATOM 3472 C C . ARG A 1 450 ? -89.234 -13.015 111.363 1.00 86.75 450 ARG A C 1
ATOM 3474 O O . ARG A 1 450 ? -90.105 -12.456 112.022 1.00 86.75 450 ARG A O 1
ATOM 3481 N N . ALA A 1 451 ? -89.212 -14.332 111.167 1.00 86.94 451 ALA A N 1
ATOM 3482 C CA . ALA A 1 451 ? -90.212 -15.229 111.742 1.00 86.94 451 ALA A CA 1
ATOM 3483 C C . ALA A 1 451 ? -90.197 -15.190 113.281 1.00 86.94 451 ALA A C 1
ATOM 3485 O O . ALA A 1 451 ? -91.256 -15.119 113.906 1.00 86.94 451 ALA A O 1
ATOM 3486 N N . LEU A 1 452 ? -89.006 -15.162 113.889 1.00 86.94 452 LEU A N 1
ATOM 3487 C CA . LEU A 1 452 ? -88.838 -14.992 115.335 1.00 86.94 452 LEU A CA 1
ATOM 3488 C C . LEU A 1 452 ? -89.383 -13.643 115.822 1.00 86.94 452 LEU A C 1
ATOM 3490 O O . LEU A 1 452 ? -90.109 -13.603 116.815 1.00 86.94 452 LEU A O 1
ATOM 3494 N N . ALA A 1 453 ? -89.086 -12.549 115.113 1.00 86.25 453 ALA A N 1
ATOM 3495 C CA . ALA A 1 453 ? -89.585 -11.217 115.453 1.00 86.25 453 ALA A CA 1
ATOM 3496 C C . ALA A 1 453 ? -91.122 -11.123 115.366 1.00 86.25 453 ALA A C 1
ATOM 3498 O O . ALA A 1 453 ? -91.758 -10.567 116.264 1.00 86.25 453 ALA A O 1
ATOM 3499 N N . ASP A 1 454 ? -91.739 -11.702 114.330 1.00 85.00 454 ASP A N 1
ATOM 3500 C CA . ASP A 1 454 ? -93.201 -11.763 114.208 1.00 85.00 454 ASP A CA 1
ATOM 3501 C C . ASP A 1 454 ? -93.831 -12.610 115.335 1.00 85.00 454 ASP A C 1
ATOM 3503 O O . ASP A 1 454 ? -94.857 -12.220 115.901 1.00 85.00 454 ASP A O 1
ATOM 3507 N N . GLY A 1 455 ? -93.195 -13.722 115.725 1.00 87.00 455 GLY A N 1
ATOM 3508 C CA . GLY A 1 455 ? -93.626 -14.551 116.857 1.00 87.00 455 GLY A CA 1
ATOM 3509 C C . GLY A 1 455 ? -93.546 -13.829 118.209 1.00 87.00 455 GLY A C 1
ATOM 3510 O O . GLY A 1 455 ? -94.486 -13.895 119.010 1.00 87.00 455 GLY A O 1
ATOM 3511 N N . ALA A 1 456 ? -92.465 -13.081 118.448 1.00 83.69 456 ALA A N 1
ATOM 3512 C CA . ALA A 1 456 ? -92.327 -12.236 119.632 1.00 83.69 456 ALA A CA 1
ATOM 3513 C C . ALA A 1 456 ? -93.434 -11.171 119.679 1.00 83.69 456 ALA A C 1
ATOM 3515 O O . ALA A 1 456 ? -94.121 -11.054 120.692 1.00 83.69 456 ALA A O 1
ATOM 3516 N N . ARG A 1 457 ? -93.697 -10.481 118.556 1.00 80.81 457 ARG A N 1
ATOM 3517 C CA . ARG A 1 457 ? -94.775 -9.480 118.456 1.00 80.81 457 ARG A CA 1
ATOM 3518 C C . ARG A 1 457 ? -96.146 -10.064 118.803 1.00 80.81 457 ARG A C 1
ATOM 3520 O O . ARG A 1 457 ? -96.910 -9.431 119.527 1.00 80.81 457 ARG A O 1
ATOM 3527 N N . MET A 1 458 ? -96.465 -11.261 118.304 1.00 82.12 458 MET A N 1
ATOM 3528 C CA . MET A 1 458 ? -97.726 -11.939 118.631 1.00 82.12 458 MET A CA 1
ATOM 3529 C C . MET A 1 458 ? -97.852 -12.247 120.127 1.00 82.12 458 MET A C 1
ATOM 3531 O O . MET A 1 458 ? -98.917 -12.043 120.707 1.00 82.12 458 MET A O 1
ATOM 3535 N N . THR A 1 459 ? -96.769 -12.713 120.750 1.00 79.94 459 THR A N 1
ATOM 3536 C CA . THR A 1 459 ? -96.747 -13.045 122.182 1.00 79.94 459 THR A CA 1
ATOM 3537 C C . THR A 1 459 ? -96.923 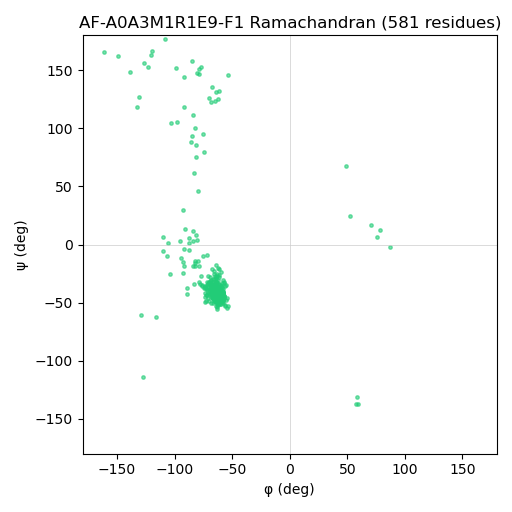-11.791 123.042 1.00 79.94 459 THR A C 1
ATOM 3539 O O . THR A 1 459 ? -97.718 -11.796 123.982 1.00 79.94 459 THR A O 1
ATOM 3542 N N . THR A 1 460 ? -96.257 -10.687 122.687 1.00 78.31 460 THR A N 1
ATOM 3543 C CA . THR A 1 460 ? -96.419 -9.393 123.366 1.00 78.31 460 THR A CA 1
ATOM 3544 C C . THR A 1 460 ? -97.853 -8.869 123.257 1.00 78.31 460 THR A C 1
ATOM 3546 O O . THR A 1 460 ? -98.406 -8.404 124.251 1.00 78.31 460 THR A O 1
ATOM 3549 N N . GLU A 1 461 ? -98.506 -8.999 122.099 1.00 79.81 461 GLU A N 1
ATOM 3550 C CA . GLU A 1 461 ? -99.896 -8.550 121.925 1.00 79.81 461 GLU A CA 1
ATOM 3551 C C . GLU A 1 461 ? -100.887 -9.366 122.777 1.00 79.81 461 GLU A C 1
ATOM 3553 O O . GLU A 1 461 ? -101.779 -8.799 123.410 1.00 79.81 461 GLU A O 1
ATOM 3558 N N . GLN A 1 462 ? -100.691 -10.686 122.882 1.00 81.38 462 GLN A N 1
ATOM 3559 C CA . GLN A 1 462 ? -101.465 -11.532 123.804 1.00 81.38 462 GLN A CA 1
ATOM 3560 C C . GLN A 1 462 ? -101.225 -11.161 125.276 1.00 81.38 462 GLN A C 1
ATOM 3562 O O . GLN A 1 462 ? -102.161 -11.156 126.086 1.00 81.38 462 GLN A O 1
ATOM 3567 N N . GLY A 1 463 ? -99.980 -10.821 125.624 1.00 83.31 463 GLY A N 1
ATOM 3568 C CA . GLY A 1 463 ? -99.629 -10.282 126.935 1.00 83.31 463 GLY A CA 1
ATOM 3569 C C . GLY A 1 463 ? -100.382 -8.984 127.227 1.00 83.31 463 GLY A C 1
ATOM 3570 O O . GLY A 1 463 ? -101.023 -8.861 128.272 1.00 83.31 463 GLY A O 1
ATOM 3571 N N . ARG A 1 464 ? -100.402 -8.051 126.268 1.00 80.06 464 ARG A N 1
ATOM 3572 C CA . ARG A 1 464 ? -101.120 -6.772 126.363 1.00 80.06 464 ARG A CA 1
ATOM 3573 C C . ARG A 1 464 ? -102.614 -6.971 126.622 1.00 80.06 464 ARG A C 1
ATOM 3575 O O . ARG A 1 464 ? -103.165 -6.328 127.514 1.00 80.06 464 ARG A O 1
ATOM 3582 N N . GLU A 1 465 ? -103.266 -7.873 125.890 1.00 81.19 465 GLU A N 1
ATOM 3583 C CA . GLU A 1 465 ? -104.692 -8.172 126.073 1.00 81.19 465 GLU A CA 1
ATOM 3584 C C . GLU A 1 465 ? -104.981 -8.767 127.463 1.00 81.19 465 GLU A C 1
ATOM 3586 O O . GLU A 1 465 ? -105.927 -8.361 128.143 1.00 81.19 465 GLU A O 1
ATOM 3591 N N . SER A 1 466 ? -104.130 -9.687 127.926 1.00 80.50 466 SER A N 1
ATOM 3592 C CA . SER A 1 466 ? -104.248 -10.290 129.259 1.00 80.50 466 SER A CA 1
ATOM 3593 C C . SER A 1 466 ? -104.116 -9.240 130.368 1.00 80.50 466 SER A C 1
ATOM 3595 O O . SER A 1 466 ? -104.901 -9.240 131.318 1.00 80.50 466 SER A O 1
ATOM 3597 N N . MET A 1 467 ? -103.190 -8.289 130.210 1.00 79.81 467 MET A N 1
ATOM 3598 C CA . MET A 1 467 ? -103.012 -7.168 131.138 1.00 79.81 467 MET A CA 1
ATOM 3599 C C . MET A 1 467 ? -104.209 -6.209 131.150 1.00 79.81 467 MET A C 1
ATOM 3601 O O . MET A 1 467 ? -104.588 -5.720 132.213 1.00 79.81 467 MET A O 1
ATOM 3605 N N . GLN A 1 468 ? -104.859 -5.977 130.004 1.00 81.12 468 GLN A N 1
ATOM 3606 C CA . GLN A 1 468 ? -106.089 -5.177 129.948 1.00 81.12 468 GLN A CA 1
ATOM 3607 C C . GLN A 1 468 ? -107.244 -5.839 130.706 1.00 81.12 468 GLN A C 1
ATOM 3609 O O . GLN A 1 468 ? -107.947 -5.164 131.460 1.00 81.12 468 GLN A O 1
ATOM 3614 N N . ARG A 1 469 ? -107.422 -7.160 130.558 1.00 82.25 469 ARG A N 1
ATOM 3615 C CA . ARG A 1 469 ? -108.435 -7.902 131.330 1.00 82.25 469 ARG A CA 1
ATOM 3616 C C . ARG A 1 469 ? -108.149 -7.854 132.830 1.00 82.25 469 ARG A C 1
ATOM 3618 O O . ARG A 1 469 ? -109.079 -7.682 133.613 1.00 82.25 469 ARG A O 1
ATOM 3625 N N . LEU A 1 470 ? -106.878 -7.974 133.222 1.00 82.38 470 LEU A N 1
ATOM 3626 C CA . LEU A 1 470 ? -106.467 -7.871 134.622 1.00 82.38 470 LEU A CA 1
ATOM 3627 C C . LEU A 1 470 ? -106.787 -6.486 135.203 1.00 82.38 470 LEU A C 1
ATOM 3629 O O . LEU A 1 470 ? -107.357 -6.410 136.287 1.00 82.38 470 LEU A O 1
ATOM 3633 N N . SER A 1 471 ? -106.497 -5.406 134.468 1.00 80.88 471 SER A N 1
ATOM 3634 C CA . SER A 1 471 ? -106.834 -4.035 134.883 1.00 80.88 471 SER A CA 1
ATOM 3635 C C . SER A 1 471 ? -108.334 -3.864 135.130 1.00 80.88 471 SER A C 1
ATOM 3637 O O . SER A 1 471 ? -108.727 -3.366 136.179 1.00 80.88 471 SER A O 1
ATOM 3639 N N . ALA A 1 472 ? -109.174 -4.333 134.203 1.00 83.81 472 ALA A N 1
ATOM 3640 C CA . ALA A 1 472 ? -110.626 -4.230 134.344 1.00 83.81 472 ALA A CA 1
ATOM 3641 C C . ALA A 1 472 ? -111.156 -5.020 135.556 1.00 83.81 472 ALA A C 1
ATOM 3643 O O . ALA A 1 472 ? -112.052 -4.555 136.259 1.00 83.81 472 ALA A O 1
ATOM 3644 N N . ALA A 1 473 ? -110.586 -6.199 135.832 1.00 83.50 473 ALA A N 1
ATOM 3645 C CA . ALA A 1 473 ? -110.943 -6.987 137.009 1.00 83.50 473 ALA A CA 1
ATOM 3646 C C . ALA A 1 473 ? -110.551 -6.280 138.321 1.00 83.50 473 ALA A C 1
ATOM 3648 O O . ALA A 1 473 ? -111.329 -6.294 139.273 1.00 83.50 473 ALA A O 1
ATOM 3649 N N . ILE A 1 474 ? -109.381 -5.632 138.368 1.00 82.00 474 ILE A N 1
ATOM 3650 C CA . ILE A 1 474 ? -108.919 -4.842 139.524 1.00 82.00 474 ILE A CA 1
ATOM 3651 C C . ILE A 1 474 ? -109.857 -3.649 139.784 1.00 82.00 474 ILE A C 1
ATOM 3653 O O . ILE A 1 474 ? -110.252 -3.432 140.929 1.00 82.00 474 ILE A O 1
ATOM 3657 N N . ASP A 1 475 ? -110.278 -2.925 138.740 1.00 81.56 475 ASP A N 1
ATOM 3658 C CA . ASP A 1 475 ? -111.235 -1.813 138.871 1.00 81.56 475 ASP A CA 1
ATOM 3659 C C . ASP A 1 475 ? -112.585 -2.286 139.436 1.00 81.56 475 ASP A C 1
ATOM 3661 O O . ASP A 1 475 ? -113.189 -1.629 140.288 1.00 81.56 475 ASP A O 1
ATOM 3665 N N . GLN A 1 476 ? -113.044 -3.464 139.006 1.00 83.69 476 GLN A N 1
ATOM 3666 C CA . GLN A 1 476 ? -114.279 -4.061 139.507 1.00 83.69 476 GLN A CA 1
ATOM 3667 C C . GLN A 1 476 ? -114.156 -4.518 140.971 1.00 83.69 476 GLN A C 1
ATOM 3669 O O . GLN A 1 476 ? -115.095 -4.332 141.749 1.00 83.69 476 GLN A O 1
ATOM 3674 N N . ILE A 1 477 ? -112.999 -5.065 141.368 1.00 83.12 477 ILE A N 1
ATOM 3675 C CA . ILE A 1 477 ? -112.699 -5.403 142.770 1.00 83.12 477 ILE A CA 1
ATOM 3676 C C . ILE A 1 477 ? -112.760 -4.147 143.642 1.00 83.12 477 ILE A C 1
ATOM 3678 O O . ILE A 1 477 ? -113.388 -4.178 144.699 1.00 83.12 477 ILE A O 1
ATOM 3682 N N . LYS A 1 478 ? -112.169 -3.034 143.191 1.00 81.88 478 LYS A N 1
ATOM 3683 C CA . LYS A 1 478 ? -112.202 -1.757 143.914 1.00 81.88 478 LYS A CA 1
ATOM 3684 C C . LYS A 1 478 ? -113.630 -1.259 144.132 1.00 81.88 478 LYS A C 1
ATOM 3686 O O . LYS A 1 478 ? -114.003 -0.974 145.265 1.00 81.88 478 LYS A O 1
ATOM 3691 N N . ALA A 1 479 ? -114.444 -1.235 143.076 1.00 84.38 479 ALA A N 1
ATOM 3692 C CA . ALA A 1 479 ? -115.839 -0.811 143.183 1.00 84.38 479 ALA A CA 1
ATOM 3693 C C . ALA A 1 479 ? -116.632 -1.668 144.189 1.00 84.38 479 ALA A C 1
ATOM 3695 O O . ALA A 1 479 ? -117.379 -1.136 145.009 1.00 84.38 479 ALA A O 1
ATOM 3696 N N . SER A 1 480 ? -116.430 -2.991 144.174 1.00 85.50 480 SER A N 1
ATOM 3697 C CA . SER A 1 480 ? -117.077 -3.903 145.125 1.00 85.50 480 SER A CA 1
ATOM 3698 C C . SER A 1 480 ? -116.580 -3.710 146.564 1.00 85.50 480 SER A C 1
ATOM 3700 O O . SER A 1 480 ? -117.366 -3.826 147.508 1.00 85.50 480 SER A O 1
ATOM 3702 N N . ALA A 1 481 ? -115.291 -3.422 146.755 1.00 85.88 481 ALA A N 1
ATOM 3703 C CA . ALA A 1 481 ? -114.710 -3.165 148.069 1.00 85.88 481 ALA A CA 1
ATOM 3704 C C . ALA A 1 481 ? -115.213 -1.842 148.676 1.00 85.88 481 ALA A C 1
ATOM 3706 O O . ALA A 1 481 ? -115.516 -1.803 149.870 1.00 85.88 481 ALA A O 1
ATOM 3707 N N . ASP A 1 482 ? -115.382 -0.795 147.863 1.00 82.06 482 ASP A N 1
ATOM 3708 C CA . ASP A 1 482 ? -115.965 0.486 148.286 1.00 82.06 482 ASP A CA 1
ATOM 3709 C C . ASP A 1 482 ? -117.421 0.308 148.749 1.00 82.06 482 ASP A C 1
ATOM 3711 O O . ASP A 1 482 ? -117.814 0.787 149.816 1.00 82.06 482 ASP A O 1
ATOM 3715 N N . GLU A 1 483 ? -118.215 -0.455 147.991 1.00 84.50 483 GLU A N 1
ATOM 3716 C CA . GLU A 1 483 ? -119.598 -0.775 148.355 1.00 84.50 483 GLU A CA 1
ATOM 3717 C C . GLU A 1 483 ? -119.662 -1.587 149.660 1.00 84.50 483 GLU A C 1
ATOM 3719 O O . GLU A 1 483 ? -120.458 -1.290 150.555 1.00 84.50 483 GLU A O 1
ATOM 3724 N N . THR A 1 484 ? -118.755 -2.555 149.826 1.00 83.56 484 THR A N 1
ATOM 3725 C CA . THR A 1 484 ? -118.653 -3.343 151.063 1.00 83.56 484 THR A CA 1
ATOM 3726 C C . THR A 1 484 ? -118.245 -2.468 152.251 1.00 83.56 484 THR A C 1
ATOM 3728 O O . THR A 1 484 ? -118.797 -2.614 153.340 1.00 83.56 484 THR A O 1
ATOM 3731 N N . THR A 1 485 ? -117.340 -1.508 152.052 1.00 86.19 485 THR A N 1
ATOM 3732 C CA . THR A 1 485 ? -116.925 -0.544 153.085 1.00 86.19 485 THR A CA 1
ATOM 3733 C C . THR A 1 485 ? -118.109 0.295 153.564 1.00 86.19 485 THR A C 1
ATOM 3735 O O . THR A 1 485 ? -118.271 0.520 154.766 1.00 86.19 485 THR A O 1
ATOM 3738 N N . GLN A 1 486 ? -118.992 0.696 152.646 1.00 83.88 486 GLN A N 1
ATOM 3739 C CA . GLN A 1 486 ? -120.214 1.416 152.989 1.00 83.88 486 GLN A CA 1
ATOM 3740 C C . GLN A 1 486 ? -121.167 0.556 153.836 1.00 83.88 486 GLN A C 1
ATOM 3742 O O . GLN A 1 486 ? -121.699 1.043 154.833 1.00 83.88 486 GLN A O 1
ATOM 3747 N N . ILE A 1 487 ? -121.333 -0.729 153.495 1.00 84.25 487 ILE A N 1
ATOM 3748 C CA . ILE A 1 487 ? -122.135 -1.679 154.287 1.00 84.25 487 ILE A CA 1
ATOM 3749 C C . ILE A 1 487 ? -121.545 -1.846 155.690 1.00 84.25 487 ILE A C 1
ATOM 3751 O O . ILE A 1 487 ? -122.272 -1.774 156.680 1.00 84.25 487 ILE A O 1
ATOM 3755 N N . VAL A 1 488 ? -120.228 -2.037 155.791 1.00 85.12 488 VAL A N 1
ATOM 3756 C CA . VAL A 1 488 ? -119.518 -2.185 157.069 1.00 85.12 488 VAL A CA 1
ATOM 3757 C C . VAL A 1 488 ? -119.719 -0.955 157.958 1.00 85.12 488 VAL A C 1
ATOM 3759 O O . VAL A 1 488 ? -119.969 -1.099 159.153 1.00 85.12 488 VAL A O 1
ATOM 3762 N N . LYS A 1 489 ? -119.700 0.250 157.378 1.00 85.06 489 LYS A N 1
ATOM 3763 C CA . LYS A 1 489 ? -119.986 1.497 158.097 1.00 85.06 489 LYS A CA 1
ATOM 3764 C C . LYS A 1 489 ? -121.412 1.532 158.652 1.00 85.06 489 LYS A C 1
ATOM 3766 O O . LYS A 1 489 ? -121.614 1.901 159.804 1.00 85.06 489 LYS A O 1
ATOM 3771 N N . THR A 1 490 ? -122.396 1.082 157.874 1.00 85.62 490 THR A N 1
ATOM 3772 C CA . THR A 1 490 ? -123.780 0.941 158.353 1.00 85.62 490 THR A CA 1
ATOM 3773 C C . THR A 1 490 ? -123.903 -0.112 159.462 1.00 85.62 490 THR A C 1
ATOM 3775 O O . THR A 1 490 ? -124.666 0.085 160.405 1.00 85.62 490 THR A O 1
ATOM 3778 N N . ILE A 1 491 ? -123.140 -1.212 159.406 1.00 85.00 491 ILE A N 1
ATOM 3779 C CA . ILE A 1 491 ? -123.107 -2.223 160.479 1.00 85.00 491 ILE A CA 1
ATOM 3780 C C . ILE A 1 491 ? -122.529 -1.634 161.773 1.00 85.00 491 ILE A C 1
ATOM 3782 O O . ILE A 1 491 ? -123.093 -1.875 162.839 1.00 85.00 491 ILE A O 1
ATOM 3786 N N . ASP A 1 492 ? -121.452 -0.849 161.691 1.00 85.81 492 ASP A N 1
ATOM 3787 C CA . ASP A 1 492 ? -120.868 -0.152 162.846 1.00 85.81 492 ASP A CA 1
ATOM 3788 C C . ASP A 1 492 ? -121.876 0.823 163.486 1.00 85.81 492 ASP A C 1
ATOM 3790 O O . ASP A 1 492 ? -122.063 0.839 164.704 1.00 85.81 492 ASP A O 1
ATOM 3794 N N . GLU A 1 493 ? -122.633 1.557 162.664 1.00 85.31 493 GLU A N 1
ATOM 3795 C CA . GLU A 1 493 ? -123.718 2.431 163.126 1.00 85.31 493 GLU A CA 1
ATOM 3796 C C . GLU A 1 493 ? -124.857 1.651 163.812 1.00 85.31 493 GLU A C 1
ATOM 3798 O O . GLU A 1 493 ? -125.322 2.053 164.885 1.00 85.31 493 GLU A O 1
ATOM 3803 N N . ILE A 1 494 ? -125.287 0.513 163.248 1.00 83.75 494 ILE A N 1
ATOM 3804 C CA . ILE A 1 494 ? -126.299 -0.364 163.866 1.00 83.75 494 ILE A CA 1
ATOM 3805 C C . ILE A 1 494 ? -125.786 -0.911 165.199 1.00 83.75 494 ILE A C 1
ATOM 3807 O O . ILE A 1 494 ? -126.515 -0.908 166.194 1.00 83.75 494 ILE A O 1
ATOM 3811 N N . ALA A 1 495 ? -124.537 -1.367 165.241 1.00 83.94 495 ALA A N 1
ATOM 3812 C CA . ALA A 1 495 ? -123.897 -1.859 166.450 1.00 83.94 495 ALA A CA 1
ATOM 3813 C C . ALA A 1 495 ? -123.859 -0.769 167.535 1.00 83.94 495 ALA A C 1
ATOM 3815 O O . ALA A 1 495 ? -124.251 -1.009 168.677 1.00 83.94 495 ALA A O 1
ATOM 3816 N N . PHE A 1 496 ? -123.510 0.466 167.180 1.00 83.12 496 PHE A N 1
ATOM 3817 C CA . PHE A 1 496 ? -123.519 1.593 168.110 1.00 83.12 496 PHE A CA 1
ATOM 3818 C C . PHE A 1 496 ? -124.922 1.903 168.665 1.00 83.12 496 PHE A C 1
ATOM 3820 O O . PHE A 1 496 ? -125.095 2.067 169.878 1.00 83.12 496 PHE A O 1
ATOM 3827 N N . GLN A 1 497 ? -125.946 1.928 167.808 1.00 84.50 497 GLN A N 1
ATOM 3828 C CA . GLN A 1 497 ? -127.334 2.138 168.238 1.00 84.50 497 GLN A CA 1
ATOM 3829 C C . GLN A 1 497 ? -127.845 0.999 169.126 1.00 84.50 497 GLN A C 1
ATOM 3831 O O . GLN A 1 497 ? -128.508 1.243 170.137 1.00 84.50 497 GLN A O 1
ATOM 3836 N N . THR A 1 498 ? -127.500 -0.243 168.786 1.00 84.25 498 THR A N 1
ATOM 3837 C CA . THR A 1 498 ? -127.888 -1.436 169.549 1.00 84.25 498 THR A CA 1
ATOM 3838 C C . THR A 1 498 ? -127.250 -1.425 170.939 1.00 84.25 498 THR A C 1
ATOM 3840 O O . THR A 1 498 ? -127.922 -1.718 171.925 1.00 84.25 498 THR A O 1
ATOM 3843 N N . ASN A 1 499 ? -125.989 -0.994 171.045 1.00 82.50 499 ASN A N 1
ATOM 3844 C CA . ASN A 1 499 ? -125.282 -0.803 172.313 1.00 82.50 499 ASN A CA 1
ATOM 3845 C C . ASN A 1 499 ? -125.994 0.223 173.224 1.00 82.50 499 ASN A C 1
ATOM 3847 O O . ASN A 1 499 ? -126.149 -0.012 174.423 1.00 82.50 499 ASN A O 1
ATOM 3851 N N . LEU A 1 500 ? -126.491 1.332 172.660 1.00 84.25 500 LEU A N 1
ATOM 3852 C CA . LEU A 1 500 ? -127.241 2.361 173.398 1.00 84.25 500 LEU A CA 1
ATOM 3853 C C . LEU A 1 500 ? -128.635 1.892 173.841 1.00 84.25 500 LEU A C 1
ATOM 3855 O O . LEU A 1 500 ? -129.040 2.139 174.978 1.00 84.25 500 LEU A O 1
ATOM 3859 N N . LEU A 1 501 ? -129.367 1.198 172.965 1.00 79.81 501 LEU A N 1
ATOM 3860 C CA . LEU A 1 501 ? -130.675 0.610 173.283 1.00 79.81 501 LEU A CA 1
ATOM 3861 C C . LEU A 1 501 ? -130.565 -0.417 174.411 1.00 79.81 501 LEU A C 1
ATOM 3863 O O . LEU A 1 501 ? -131.359 -0.403 175.352 1.00 79.81 501 LEU A O 1
ATOM 3867 N N . ALA A 1 502 ? -129.549 -1.271 174.331 1.00 80.50 502 ALA A N 1
ATOM 3868 C CA . ALA A 1 502 ? -129.265 -2.287 175.326 1.00 80.50 502 ALA A CA 1
ATOM 3869 C C . ALA A 1 502 ? -128.868 -1.677 176.680 1.00 80.50 502 ALA A C 1
ATOM 3871 O O . ALA A 1 502 ? -129.359 -2.115 177.715 1.00 80.50 502 ALA A O 1
ATOM 3872 N N . LEU A 1 503 ? -128.067 -0.606 176.690 1.00 78.38 503 LEU A N 1
ATOM 3873 C CA . LEU A 1 503 ? -127.747 0.139 177.911 1.00 78.38 503 LEU A CA 1
ATOM 3874 C C . LEU A 1 503 ? -129.008 0.707 178.582 1.00 78.38 503 LEU A C 1
ATOM 3876 O O . LEU A 1 503 ? -129.189 0.542 179.788 1.00 78.38 503 LEU A O 1
ATOM 3880 N N . ASN A 1 504 ? -129.892 1.337 177.804 1.00 76.81 504 ASN A N 1
ATOM 3881 C CA . ASN A 1 504 ? -131.151 1.875 178.324 1.00 76.81 504 ASN A CA 1
ATOM 3882 C C . ASN A 1 504 ? -132.045 0.766 178.899 1.00 76.81 504 ASN A C 1
ATOM 3884 O O . ASN A 1 504 ? -132.624 0.931 179.972 1.00 76.81 504 ASN A O 1
ATOM 3888 N N . ALA A 1 505 ? -132.116 -0.385 178.224 1.00 74.12 505 ALA A N 1
ATOM 3889 C CA . ALA A 1 505 ? -132.869 -1.540 178.704 1.00 74.12 505 ALA A CA 1
ATOM 3890 C C . ALA A 1 505 ? -132.276 -2.142 179.996 1.00 74.12 505 ALA A C 1
ATOM 3892 O O . ALA A 1 505 ? -133.032 -2.508 180.896 1.00 74.12 505 ALA A O 1
ATOM 3893 N N . ALA A 1 506 ? -130.946 -2.200 180.126 1.00 74.44 506 ALA A N 1
ATOM 3894 C CA . ALA A 1 506 ? -130.266 -2.699 181.325 1.00 74.44 506 ALA A CA 1
ATOM 3895 C C . ALA A 1 506 ? -130.532 -1.803 182.548 1.00 74.44 506 ALA A C 1
ATOM 3897 O O . ALA A 1 506 ? -130.786 -2.303 183.647 1.00 74.44 506 ALA A O 1
ATOM 3898 N N . VAL A 1 507 ? -130.542 -0.479 182.347 1.00 74.00 507 VAL A N 1
ATOM 3899 C CA . VAL A 1 507 ? -130.846 0.510 183.394 1.00 74.00 507 VAL A CA 1
ATOM 3900 C C . VAL A 1 507 ? -132.285 0.375 183.891 1.00 74.00 507 VAL A C 1
ATOM 3902 O O . VAL A 1 507 ? -132.515 0.327 185.102 1.00 74.00 507 VAL A O 1
ATOM 3905 N N . GLU A 1 508 ? -133.257 0.266 182.985 1.00 71.38 508 GLU A N 1
ATOM 3906 C CA . GLU A 1 508 ? -134.665 0.201 183.389 1.00 71.38 508 GLU A CA 1
ATOM 3907 C C . GLU A 1 508 ? -135.010 -1.142 184.053 1.00 71.38 508 GLU A C 1
ATOM 3909 O O . GLU A 1 508 ? -135.780 -1.194 185.015 1.00 71.38 508 GLU A O 1
ATOM 3914 N N . ALA A 1 509 ? -134.354 -2.226 183.630 1.00 67.75 509 ALA A N 1
ATOM 3915 C CA . ALA A 1 509 ? -134.467 -3.531 184.272 1.00 67.75 509 ALA A CA 1
ATOM 3916 C C . ALA A 1 509 ? -133.890 -3.554 185.701 1.00 67.75 509 ALA A C 1
ATOM 3918 O O . ALA A 1 509 ? -134.474 -4.181 186.586 1.00 67.75 509 ALA A O 1
ATOM 3919 N N . ALA A 1 510 ? -132.796 -2.828 185.966 1.00 65.62 510 ALA A N 1
ATOM 3920 C CA . ALA A 1 510 ? -132.242 -2.675 187.316 1.00 65.62 510 ALA A CA 1
ATOM 3921 C C . ALA A 1 510 ? -133.191 -1.912 188.264 1.00 65.62 510 ALA A C 1
ATOM 3923 O O . ALA A 1 510 ? -133.184 -2.132 189.477 1.00 65.62 510 ALA A O 1
ATOM 3924 N N . ARG A 1 511 ? -134.048 -1.046 187.712 1.00 69.94 511 ARG A N 1
ATOM 3925 C CA . ARG A 1 511 ? -135.007 -0.225 188.464 1.00 69.94 511 ARG A CA 1
ATOM 3926 C C . ARG A 1 511 ? -136.234 -1.006 188.943 1.00 69.94 511 ARG A C 1
ATOM 3928 O O . ARG A 1 511 ? -136.815 -0.660 189.968 1.00 69.94 511 ARG A O 1
ATOM 3935 N N . ALA A 1 512 ? -136.599 -2.076 188.236 1.00 68.88 512 ALA A N 1
ATOM 3936 C CA . ALA A 1 512 ? -137.759 -2.917 188.540 1.00 68.88 512 ALA A CA 1
ATOM 3937 C C . ALA A 1 512 ? -137.521 -3.960 189.659 1.00 68.88 512 ALA A C 1
ATOM 3939 O O . ALA A 1 512 ? -138.412 -4.756 189.966 1.00 68.88 512 ALA A O 1
ATOM 3940 N N . GLY A 1 513 ? -136.346 -3.963 190.299 1.00 68.81 513 GLY A N 1
ATOM 3941 C CA . GLY A 1 513 ? -136.061 -4.815 191.459 1.00 68.81 513 GLY A CA 1
ATOM 3942 C C . GLY A 1 513 ? -136.217 -6.315 191.167 1.00 68.81 513 GLY A C 1
ATOM 3943 O O . GLY A 1 513 ? -135.794 -6.796 190.116 1.00 68.81 513 GLY A O 1
ATOM 3944 N N . ASP A 1 514 ? -136.829 -7.074 192.087 1.00 62.81 514 ASP A N 1
ATOM 3945 C CA . ASP A 1 514 ? -136.964 -8.538 191.960 1.00 62.81 514 ASP A CA 1
ATOM 3946 C C . ASP A 1 514 ? -137.817 -8.991 190.759 1.00 62.81 514 ASP A C 1
ATOM 3948 O O . ASP A 1 514 ? -137.664 -10.122 190.303 1.00 62.81 514 ASP A O 1
ATOM 3952 N N . ALA A 1 515 ? -138.628 -8.103 190.173 1.00 59.47 515 ALA A N 1
ATOM 3953 C CA . ALA A 1 515 ? -139.341 -8.367 188.921 1.00 59.47 515 ALA A CA 1
ATOM 3954 C C . ALA A 1 515 ? -138.475 -8.144 187.655 1.00 59.47 515 ALA A C 1
ATOM 3956 O O . ALA A 1 515 ? -138.857 -8.582 186.572 1.00 59.47 515 ALA A O 1
ATOM 3957 N N . GLY A 1 516 ? -137.309 -7.487 187.765 1.00 60.34 516 GLY A N 1
ATOM 3958 C CA . GLY A 1 516 ? -136.487 -7.028 186.631 1.00 60.34 516 GLY A CA 1
ATOM 3959 C C . GLY A 1 516 ? -135.198 -7.811 186.346 1.00 60.34 516 GLY A C 1
ATOM 3960 O O . GLY A 1 516 ? -134.596 -7.633 185.286 1.00 60.34 516 GLY A O 1
ATOM 3961 N N . LYS A 1 517 ? -134.774 -8.720 187.237 1.00 63.97 517 LYS A N 1
ATOM 3962 C CA . LYS A 1 517 ? -133.491 -9.454 187.123 1.00 63.97 517 LYS A CA 1
ATOM 3963 C C . LYS A 1 517 ? -133.317 -10.221 185.805 1.00 63.97 517 LYS A C 1
ATOM 3965 O O . LYS A 1 517 ? -132.206 -10.279 185.289 1.00 63.97 517 LYS A O 1
ATOM 3970 N N . GLY A 1 518 ? -134.395 -10.775 185.245 1.00 68.62 518 GLY A N 1
ATOM 3971 C CA . GLY A 1 518 ? -134.346 -11.484 183.960 1.00 68.62 518 GLY A CA 1
ATOM 3972 C C . GLY A 1 518 ? -134.085 -10.569 182.757 1.00 68.62 518 GLY A C 1
ATOM 3973 O O . GLY A 1 518 ? -133.379 -10.962 181.835 1.00 68.62 518 GLY A O 1
ATOM 3974 N N . PHE A 1 519 ? -134.595 -9.333 182.778 1.00 66.12 519 PHE A N 1
ATOM 3975 C CA . PHE A 1 519 ? -134.440 -8.375 181.674 1.00 66.12 519 PHE A CA 1
ATOM 3976 C C . PHE A 1 519 ? -133.054 -7.718 181.643 1.00 66.12 519 PHE A C 1
ATOM 3978 O O . PHE A 1 519 ? -132.521 -7.475 180.562 1.00 66.12 519 PHE A O 1
ATOM 3985 N N . ALA A 1 520 ? -132.441 -7.479 182.807 1.00 70.62 520 ALA A N 1
ATOM 3986 C CA . ALA A 1 520 ? -131.122 -6.848 182.897 1.00 70.62 520 ALA A CA 1
ATOM 3987 C C . ALA A 1 520 ? -130.024 -7.726 182.276 1.00 70.62 520 ALA A C 1
ATOM 3989 O O . ALA A 1 520 ? -129.153 -7.223 181.576 1.00 70.62 520 ALA A O 1
ATOM 3990 N N . VAL A 1 521 ? -130.110 -9.046 182.478 1.00 74.94 521 VAL A N 1
ATOM 3991 C CA . VAL A 1 521 ? -129.143 -10.006 181.923 1.00 74.94 521 VAL A CA 1
ATOM 3992 C C . VAL A 1 521 ? -129.217 -10.044 180.395 1.00 74.94 521 VAL A C 1
ATOM 3994 O O . VAL A 1 521 ? -128.184 -10.035 179.735 1.00 74.94 521 VAL A O 1
ATOM 3997 N N . VAL A 1 522 ? -130.422 -10.026 179.817 1.00 75.62 522 VAL A N 1
ATOM 3998 C CA . VAL A 1 522 ? -130.587 -10.010 178.353 1.00 75.62 522 VAL A CA 1
ATOM 3999 C C . VAL A 1 522 ? -130.067 -8.701 177.759 1.00 75.62 522 VAL A C 1
ATOM 4001 O O . VAL A 1 522 ? -129.408 -8.712 176.724 1.00 75.62 522 VAL A O 1
ATOM 4004 N N . ALA A 1 523 ? -130.321 -7.572 178.418 1.00 75.25 523 ALA A N 1
ATOM 4005 C CA . ALA A 1 523 ? -129.858 -6.270 177.960 1.00 75.25 523 ALA A CA 1
ATOM 4006 C C . ALA A 1 523 ? -128.323 -6.131 178.013 1.00 75.25 523 ALA A C 1
ATOM 4008 O O . ALA A 1 523 ? -127.725 -5.661 177.048 1.00 75.25 523 ALA A O 1
ATOM 4009 N N . GLU A 1 524 ? -127.667 -6.601 179.078 1.00 78.88 524 GLU A N 1
ATOM 4010 C CA . GLU A 1 524 ? -126.198 -6.614 179.158 1.00 78.88 524 GLU A CA 1
ATOM 4011 C C . GLU A 1 524 ? -125.586 -7.505 178.055 1.00 78.88 524 GLU A C 1
ATOM 4013 O O . GLU A 1 524 ? -124.591 -7.131 177.430 1.00 78.88 524 GLU A O 1
ATOM 4018 N N . GLU A 1 525 ? -126.230 -8.634 177.735 1.00 82.62 525 GLU A N 1
ATOM 4019 C CA . GLU A 1 525 ? -125.769 -9.544 176.680 1.00 82.62 525 GLU A CA 1
ATOM 4020 C C . GLU A 1 525 ? -125.920 -8.938 175.271 1.00 82.62 525 GLU A C 1
ATOM 4022 O O . GLU A 1 525 ? -124.998 -9.016 174.455 1.00 82.62 525 GLU A O 1
ATOM 4027 N N . VAL A 1 526 ? -127.034 -8.247 174.987 1.00 80.56 526 VAL A N 1
ATOM 4028 C CA . VAL A 1 526 ? -127.232 -7.514 173.718 1.00 80.56 526 VAL A CA 1
ATOM 4029 C C . VAL A 1 526 ? -126.215 -6.378 173.580 1.00 80.56 526 VAL A C 1
ATOM 4031 O O . VAL A 1 526 ? -125.683 -6.151 172.492 1.00 80.56 526 VAL A O 1
ATOM 4034 N N . ARG A 1 527 ? -125.888 -5.693 174.682 1.00 79.81 527 ARG A N 1
ATOM 4035 C CA . ARG A 1 527 ? -124.875 -4.630 174.708 1.00 79.81 527 ARG A CA 1
ATOM 4036 C C . ARG A 1 527 ? -123.490 -5.170 174.356 1.00 79.81 527 ARG A C 1
ATOM 4038 O O . ARG A 1 527 ? -122.775 -4.588 173.540 1.00 79.81 527 ARG A O 1
ATOM 4045 N N . ASN A 1 528 ? -123.122 -6.304 174.945 1.00 79.94 528 ASN A N 1
ATOM 4046 C CA . ASN A 1 528 ? -121.839 -6.949 174.694 1.00 79.94 528 ASN A CA 1
ATOM 4047 C C . ASN A 1 528 ? -121.734 -7.447 173.238 1.00 79.94 528 ASN A C 1
ATOM 4049 O O . ASN A 1 528 ? -120.713 -7.248 172.577 1.00 79.94 528 ASN A O 1
ATOM 4053 N N . LEU A 1 529 ? -122.820 -8.001 172.686 1.00 82.19 529 LEU A N 1
ATOM 4054 C CA . LEU A 1 529 ? -122.885 -8.412 171.279 1.00 82.19 529 LEU A CA 1
ATOM 4055 C C . LEU A 1 529 ? -122.753 -7.224 170.309 1.00 82.19 529 LEU A C 1
ATOM 4057 O O . LEU A 1 529 ? -122.098 -7.331 169.268 1.00 82.19 529 LEU A O 1
ATOM 4061 N N . ALA A 1 530 ? -123.332 -6.081 170.666 1.00 80.50 530 ALA A N 1
ATOM 4062 C CA . ALA A 1 530 ? -123.248 -4.852 169.895 1.00 80.50 530 ALA A CA 1
ATOM 4063 C C . ALA A 1 530 ? -121.817 -4.282 169.865 1.00 80.50 530 ALA A C 1
ATOM 4065 O O . ALA A 1 530 ? -121.301 -4.000 168.787 1.00 80.50 530 ALA A O 1
ATOM 4066 N N . MET A 1 531 ? -121.117 -4.210 171.005 1.00 81.25 531 MET A N 1
ATOM 4067 C CA . MET A 1 531 ? -119.704 -3.788 171.025 1.00 81.25 531 MET A CA 1
ATOM 4068 C C . MET A 1 531 ? -118.808 -4.717 170.194 1.00 81.25 531 MET A C 1
ATOM 4070 O O . MET A 1 531 ? -117.969 -4.239 169.432 1.00 81.25 531 MET A O 1
ATOM 4074 N N . ARG A 1 532 ? -119.033 -6.037 170.267 1.00 81.44 532 ARG A N 1
ATOM 4075 C CA . ARG A 1 532 ? -118.311 -7.011 169.431 1.00 81.44 532 ARG A CA 1
ATOM 4076 C C . ARG A 1 532 ? -118.589 -6.832 167.935 1.00 81.44 532 ARG A C 1
ATOM 4078 O O . ARG A 1 532 ? -117.697 -7.069 167.126 1.00 81.44 532 ARG A O 1
ATOM 4085 N N . SER A 1 533 ? -119.800 -6.415 167.565 1.00 82.69 533 SER A N 1
ATOM 4086 C CA . SER A 1 533 ? -120.166 -6.158 166.164 1.00 82.69 533 SER A CA 1
ATOM 4087 C C . SER A 1 533 ? -119.496 -4.893 165.615 1.00 82.69 533 SER A C 1
ATOM 4089 O O . SER A 1 533 ? -119.009 -4.919 164.488 1.00 82.69 533 SER A O 1
ATOM 4091 N N . ALA A 1 534 ? -119.393 -3.830 166.421 1.00 81.19 534 ALA A N 1
ATOM 4092 C CA . ALA A 1 534 ? -118.668 -2.604 166.065 1.00 81.19 534 ALA A CA 1
ATOM 4093 C C . ALA A 1 534 ? -117.163 -2.868 165.870 1.00 81.19 534 ALA A C 1
ATOM 4095 O O . ALA A 1 534 ? -116.557 -2.460 164.879 1.00 81.19 534 ALA A O 1
ATOM 4096 N N . GLU A 1 535 ? -116.553 -3.638 166.776 1.00 82.81 535 GLU A N 1
ATOM 4097 C CA . GLU A 1 535 ? -115.141 -4.018 166.664 1.00 82.81 535 GLU A CA 1
ATOM 4098 C C . GLU A 1 535 ? -114.866 -4.883 165.419 1.00 82.81 535 GLU A C 1
ATOM 4100 O O . GLU A 1 535 ? -113.901 -4.641 164.689 1.00 82.81 535 GLU A O 1
ATOM 4105 N N . ALA A 1 536 ? -115.745 -5.846 165.115 1.00 82.25 536 ALA A N 1
ATOM 4106 C CA . ALA A 1 536 ? -115.642 -6.662 163.905 1.00 82.25 536 ALA A CA 1
ATOM 4107 C C . ALA A 1 536 ? -115.823 -5.838 162.616 1.00 82.25 536 ALA A C 1
ATOM 4109 O O . ALA A 1 536 ? -115.086 -6.044 161.646 1.00 82.25 536 ALA A O 1
ATOM 4110 N N . ALA A 1 537 ? -116.759 -4.883 162.605 1.00 84.56 537 ALA A N 1
ATOM 4111 C CA . ALA A 1 537 ? -116.959 -3.968 161.484 1.00 84.56 537 ALA A CA 1
ATOM 4112 C C . ALA A 1 537 ? -115.700 -3.122 161.233 1.00 84.56 537 ALA A C 1
ATOM 4114 O O . ALA A 1 537 ? -115.174 -3.109 160.121 1.00 84.56 537 ALA A O 1
ATOM 4115 N N . LYS A 1 538 ? -115.130 -2.515 162.279 1.00 82.56 538 LYS A N 1
ATOM 4116 C CA . LYS A 1 538 ? -113.898 -1.721 162.170 1.00 82.56 538 LYS A CA 1
ATOM 4117 C C . LYS A 1 538 ? -112.715 -2.524 161.611 1.00 82.56 538 LYS A C 1
ATOM 4119 O O . LYS A 1 538 ? -112.004 -2.028 160.738 1.00 82.56 538 LYS A O 1
ATOM 4124 N N . ASN A 1 539 ? -112.531 -3.767 162.060 1.00 82.62 539 ASN A N 1
ATOM 4125 C CA . ASN A 1 539 ? -111.481 -4.645 161.529 1.00 82.62 539 ASN A CA 1
ATOM 4126 C C . ASN A 1 539 ? -111.720 -5.018 160.055 1.00 82.62 539 ASN A C 1
ATOM 4128 O O . ASN A 1 539 ? -110.772 -5.087 159.276 1.00 82.62 539 ASN A O 1
ATOM 4132 N N . THR A 1 540 ? -112.977 -5.216 159.652 1.00 84.38 540 THR A N 1
ATOM 4133 C CA . THR A 1 540 ? -113.332 -5.521 158.254 1.00 84.38 540 THR A CA 1
ATOM 4134 C C . THR A 1 540 ? -113.057 -4.330 157.333 1.00 84.38 540 THR A C 1
ATOM 4136 O O . THR A 1 540 ? -112.531 -4.517 156.239 1.00 84.38 540 THR A O 1
ATOM 4139 N N . ALA A 1 541 ? -113.346 -3.104 157.786 1.00 82.75 541 ALA A N 1
ATOM 4140 C CA . ALA A 1 541 ? -113.049 -1.886 157.030 1.00 82.75 541 ALA A CA 1
ATOM 4141 C C . ALA A 1 541 ? -111.541 -1.725 156.768 1.00 82.75 541 ALA A C 1
ATOM 4143 O O . ALA A 1 541 ? -111.145 -1.458 155.637 1.00 82.75 541 ALA A O 1
ATOM 4144 N N . HIS A 1 542 ? -110.702 -1.969 157.781 1.00 84.69 542 HIS A N 1
ATOM 4145 C CA . HIS A 1 542 ? -109.245 -1.914 157.623 1.00 84.69 542 HIS A CA 1
ATOM 4146 C C . HIS A 1 542 ? -108.727 -2.938 156.597 1.00 84.69 542 HIS A C 1
ATOM 4148 O O . HIS A 1 542 ? -107.924 -2.599 155.732 1.00 84.69 542 HIS A O 1
ATOM 4154 N N . LEU A 1 543 ? -109.214 -4.185 156.650 1.00 83.06 543 LEU A N 1
ATOM 4155 C CA . LEU A 1 543 ? -108.805 -5.234 155.704 1.00 83.06 543 LEU A CA 1
ATOM 4156 C C . LEU A 1 543 ? -109.239 -4.941 154.257 1.00 83.06 543 LEU A C 1
ATOM 4158 O O . LEU A 1 543 ? -108.526 -5.300 153.317 1.00 83.06 543 LEU A O 1
ATOM 4162 N N . LEU A 1 544 ? -110.394 -4.297 154.060 1.00 83.56 544 LEU A N 1
ATOM 4163 C CA . LEU A 1 544 ? -110.850 -3.863 152.736 1.00 83.56 544 LEU A CA 1
ATOM 4164 C C . LEU A 1 544 ? -109.947 -2.764 152.164 1.00 83.56 544 LEU A C 1
ATOM 4166 O O . LEU A 1 544 ? -109.552 -2.853 151.002 1.00 83.56 544 LEU A O 1
ATOM 4170 N N . GLU A 1 545 ? -109.570 -1.780 152.983 1.00 80.94 545 GLU A N 1
ATOM 4171 C CA . GLU A 1 545 ? -108.681 -0.684 152.579 1.00 80.94 545 GLU A CA 1
ATOM 4172 C C . GLU A 1 545 ? -107.289 -1.206 152.166 1.00 80.94 545 GLU A C 1
ATOM 4174 O O . GLU A 1 545 ? -106.802 -0.883 151.078 1.00 80.94 545 GLU A O 1
ATOM 4179 N N . GLU A 1 546 ? -106.696 -2.116 152.951 1.00 82.25 546 GLU A N 1
ATOM 4180 C CA . GLU A 1 546 ? -105.427 -2.780 152.600 1.00 82.25 546 GLU A CA 1
ATOM 4181 C C . GLU A 1 546 ? -105.522 -3.620 151.311 1.00 82.25 546 GLU A C 1
ATOM 4183 O O . GLU A 1 546 ? -104.579 -3.657 150.508 1.00 82.25 546 GLU A O 1
ATOM 4188 N N . SER A 1 547 ? -106.659 -4.287 151.085 1.00 80.69 547 SER A N 1
ATOM 4189 C CA . SER A 1 547 ? -106.875 -5.130 149.901 1.00 80.69 547 SER A CA 1
ATOM 4190 C C . SER A 1 547 ? -106.945 -4.304 148.614 1.00 80.69 547 SER A C 1
ATOM 4192 O O . SER A 1 547 ? -106.327 -4.674 147.612 1.00 80.69 547 SER A O 1
ATOM 4194 N N . VAL A 1 548 ? -107.639 -3.160 148.638 1.00 82.25 548 VAL A N 1
ATOM 4195 C CA . VAL A 1 548 ? -107.708 -2.231 147.494 1.00 82.25 548 VAL A CA 1
ATOM 4196 C C . VAL A 1 548 ? -106.333 -1.635 147.200 1.00 82.25 548 VAL A C 1
ATOM 4198 O O . VAL A 1 548 ? -105.896 -1.620 146.047 1.00 82.25 548 VAL A O 1
ATOM 4201 N N . GLN A 1 549 ? -105.609 -1.208 148.235 1.00 79.88 549 GLN A N 1
ATOM 4202 C CA . GLN A 1 549 ? -104.289 -0.603 148.068 1.00 79.88 549 GLN A CA 1
ATOM 4203 C C . GLN A 1 549 ? -103.267 -1.591 147.471 1.00 79.88 549 GLN A C 1
ATOM 4205 O O . GLN A 1 549 ? -102.481 -1.226 146.591 1.00 79.88 549 GLN A O 1
ATOM 4210 N N . SER A 1 550 ? -103.312 -2.862 147.884 1.00 78.75 550 SER A N 1
ATOM 4211 C CA . SER A 1 550 ? -102.457 -3.931 147.339 1.00 78.75 550 SER A CA 1
ATOM 4212 C C . SER A 1 550 ? -102.788 -4.271 145.878 1.00 78.75 550 SER A C 1
ATOM 4214 O O . SER A 1 550 ? -101.888 -4.540 145.071 1.00 78.75 550 SER A O 1
ATOM 4216 N N . ALA A 1 551 ? -104.071 -4.221 145.510 1.00 77.69 551 ALA A N 1
ATOM 4217 C CA . ALA A 1 551 ? -104.523 -4.422 144.136 1.00 77.69 551 ALA A CA 1
ATOM 4218 C C . ALA A 1 551 ? -104.033 -3.291 143.205 1.00 77.69 551 ALA A C 1
ATOM 4220 O O . ALA A 1 551 ? -103.480 -3.561 142.135 1.00 77.69 551 ALA A O 1
ATOM 4221 N N . GLU A 1 552 ? -104.132 -2.028 143.634 1.00 73.94 552 GLU A N 1
ATOM 4222 C CA . GLU A 1 552 ? -103.651 -0.872 142.861 1.00 73.94 552 GLU A CA 1
ATOM 4223 C C . GLU A 1 552 ? -102.123 -0.844 142.700 1.00 73.94 552 GLU A C 1
ATOM 4225 O O . GLU A 1 552 ? -101.614 -0.535 141.617 1.00 73.94 552 GLU A O 1
ATOM 4230 N N . ALA A 1 553 ? -101.369 -1.188 143.750 1.00 70.81 553 ALA A N 1
ATOM 4231 C CA . ALA A 1 553 ? -99.908 -1.253 143.687 1.00 70.81 553 ALA A CA 1
ATOM 4232 C C . ALA A 1 553 ? -99.426 -2.274 142.641 1.00 70.81 553 ALA A C 1
ATOM 4234 O O . ALA A 1 553 ? -98.507 -1.991 141.866 1.00 70.81 553 ALA A O 1
ATOM 4235 N N . SER A 1 554 ? -100.099 -3.426 142.570 1.00 69.00 554 SER A N 1
ATOM 4236 C CA . SER A 1 554 ? -99.810 -4.479 141.591 1.00 69.00 554 SER A CA 1
ATOM 4237 C C . SER A 1 554 ? -100.048 -4.004 140.151 1.00 69.00 554 SER A C 1
ATOM 4239 O O . SER A 1 554 ? -99.238 -4.279 139.262 1.00 69.00 554 SER A O 1
ATOM 4241 N N . LEU A 1 555 ? -101.097 -3.206 139.921 1.00 67.56 555 LEU A N 1
ATOM 4242 C CA . LEU A 1 555 ? -101.374 -2.612 138.612 1.00 67.56 555 LEU A CA 1
ATOM 4243 C C . LEU A 1 555 ? -100.318 -1.564 138.226 1.00 67.56 555 LEU A C 1
ATOM 4245 O O . LEU A 1 555 ? -99.824 -1.582 137.098 1.00 67.56 555 LEU A O 1
ATOM 4249 N N . LYS A 1 556 ? -99.914 -0.689 139.156 1.00 64.75 556 LYS A N 1
ATOM 4250 C CA . LYS A 1 556 ? -98.904 0.359 138.910 1.00 64.75 556 LYS A CA 1
ATOM 4251 C C . LYS A 1 556 ? -97.527 -0.213 138.576 1.00 64.75 556 LYS A C 1
ATOM 4253 O O . LYS A 1 556 ? -96.870 0.296 137.669 1.00 64.75 556 LYS A O 1
ATOM 4258 N N . GLY A 1 557 ? -97.119 -1.287 139.256 1.00 61.47 557 GLY A N 1
ATOM 4259 C CA . GLY A 1 557 ? -95.904 -2.032 138.911 1.00 61.47 557 GLY A CA 1
ATOM 4260 C C . GLY A 1 557 ? -95.957 -2.601 137.490 1.00 61.47 557 GLY A C 1
ATOM 4261 O O . GLY A 1 557 ? -94.962 -2.575 136.771 1.00 61.47 557 GLY A O 1
ATOM 4262 N N . SER A 1 558 ? -97.139 -3.028 137.046 1.00 59.91 558 SER A N 1
ATOM 4263 C CA . SER A 1 558 ? -97.334 -3.571 135.701 1.00 59.91 558 SER A CA 1
ATOM 4264 C C . SER A 1 558 ? -97.437 -2.509 134.592 1.00 59.91 558 SER A C 1
ATOM 4266 O O . SER A 1 558 ? -96.953 -2.725 133.483 1.00 59.91 558 SER A O 1
ATOM 4268 N N . LEU A 1 559 ? -97.983 -1.325 134.890 1.00 57.38 559 LEU A N 1
ATOM 4269 C CA . LEU A 1 559 ? -98.024 -0.195 133.953 1.00 57.38 559 LEU A CA 1
ATOM 4270 C C . LEU A 1 559 ? -96.634 0.427 133.744 1.00 57.38 559 LEU A C 1
ATOM 4272 O O . LEU A 1 559 ? -96.311 0.874 132.645 1.00 57.38 559 LEU A O 1
ATOM 4276 N N . LEU A 1 560 ? -95.788 0.418 134.780 1.00 55.56 560 LEU A N 1
ATOM 4277 C CA . LEU A 1 560 ? -94.377 0.796 134.660 1.00 55.56 560 LEU A CA 1
ATOM 4278 C C . LEU A 1 560 ? -93.603 -0.159 133.735 1.00 55.56 560 LEU A C 1
ATOM 4280 O O . LEU A 1 560 ? -92.736 0.303 133.000 1.00 55.56 560 LEU A O 1
ATOM 4284 N N . ALA A 1 561 ? -93.960 -1.448 133.690 1.00 57.00 561 ALA A N 1
ATOM 4285 C CA . ALA A 1 561 ? -93.401 -2.385 132.712 1.00 57.00 561 ALA A CA 1
ATOM 4286 C C . ALA A 1 561 ? -93.855 -2.069 131.268 1.00 57.00 561 ALA A C 1
ATOM 4288 O O . ALA A 1 561 ? -93.035 -2.100 130.354 1.00 57.00 561 ALA A O 1
ATOM 4289 N N . GLN A 1 562 ? -95.114 -1.657 131.062 1.00 57.03 562 GLN A N 1
ATOM 4290 C CA . GLN A 1 562 ? -95.614 -1.243 129.737 1.00 57.03 562 GLN A CA 1
ATOM 4291 C C . GLN A 1 562 ? -94.938 0.027 129.192 1.00 57.03 562 GLN A C 1
ATOM 4293 O O . GLN A 1 562 ? -94.728 0.143 127.986 1.00 57.03 562 GLN A O 1
ATOM 4298 N N . LEU A 1 563 ? -94.580 0.982 130.057 1.00 54.22 563 LEU A N 1
ATOM 4299 C CA . LEU A 1 563 ? -93.856 2.194 129.647 1.00 54.22 563 LEU A CA 1
ATOM 4300 C C . LEU A 1 563 ? -92.419 1.896 129.194 1.00 54.22 563 LEU A C 1
ATOM 4302 O O . LEU A 1 563 ? -91.934 2.549 128.274 1.00 54.22 563 LEU A O 1
ATOM 4306 N N . ILE A 1 564 ? -91.768 0.889 129.782 1.00 56.47 564 ILE A N 1
ATOM 4307 C CA . ILE A 1 564 ? -90.422 0.457 129.377 1.00 56.47 564 ILE A CA 1
ATOM 4308 C C . ILE A 1 564 ? -90.469 -0.310 128.040 1.00 56.47 564 ILE A C 1
ATOM 4310 O O . ILE A 1 564 ? -89.601 -0.113 127.191 1.00 56.47 564 ILE A O 1
ATOM 4314 N N . GLU A 1 565 ? -91.506 -1.118 127.789 1.00 57.62 565 GLU A N 1
ATOM 4315 C CA . GLU A 1 565 ? -91.691 -1.799 126.493 1.00 57.62 565 GLU A CA 1
ATOM 4316 C C . GLU A 1 565 ? -92.067 -0.839 125.346 1.00 57.62 565 GLU A C 1
ATOM 4318 O O . GLU A 1 565 ? -91.664 -1.050 124.199 1.00 57.62 565 GLU A O 1
ATOM 4323 N N . GLY A 1 566 ? -92.794 0.246 125.637 1.00 55.91 566 GLY A N 1
ATOM 4324 C CA . GLY A 1 566 ? -93.164 1.260 124.643 1.00 55.91 566 GLY A CA 1
ATOM 4325 C C . GLY A 1 566 ? -91.971 2.016 124.041 1.00 55.91 566 GLY A C 1
ATOM 4326 O O . GLY A 1 566 ? -91.993 2.338 122.850 1.00 55.91 566 GLY A O 1
ATOM 4327 N N . ASP A 1 567 ? -90.917 2.260 124.826 1.00 50.50 567 ASP A N 1
ATOM 4328 C CA . ASP A 1 567 ? -89.697 2.922 124.338 1.00 50.50 567 ASP A CA 1
ATOM 4329 C C . ASP A 1 567 ? -88.819 1.975 123.499 1.00 50.50 567 ASP A C 1
ATOM 4331 O O . ASP A 1 567 ? -88.294 2.384 122.461 1.00 50.50 567 ASP A O 1
ATOM 4335 N N . ALA A 1 568 ? -88.767 0.681 123.839 1.00 51.16 568 ALA A N 1
ATOM 4336 C CA . ALA A 1 568 ? -88.074 -0.329 123.029 1.00 51.16 568 ALA A CA 1
ATOM 4337 C C . ALA A 1 568 ? -88.714 -0.507 121.633 1.00 51.16 568 ALA A C 1
ATOM 4339 O O . ALA A 1 568 ? -88.019 -0.689 120.629 1.00 51.16 568 ALA A O 1
ATOM 4340 N N . GLY A 1 569 ? -90.044 -0.387 121.533 1.00 53.72 569 GLY A N 1
ATOM 4341 C CA . GLY A 1 569 ? -90.756 -0.421 120.250 1.00 53.72 569 GLY A CA 1
ATOM 4342 C C . GLY A 1 569 ? -90.442 0.770 119.334 1.00 53.72 569 GLY A C 1
ATOM 4343 O O . GLY A 1 569 ? -90.451 0.630 118.109 1.00 53.72 569 GLY A O 1
ATOM 4344 N N . ARG A 1 570 ? -90.119 1.939 119.900 1.00 52.38 570 ARG A N 1
ATOM 4345 C CA . ARG A 1 570 ? -89.724 3.132 119.133 1.00 52.38 570 ARG A CA 1
ATOM 4346 C C . ARG A 1 570 ? -88.323 3.003 118.540 1.00 52.38 570 ARG A C 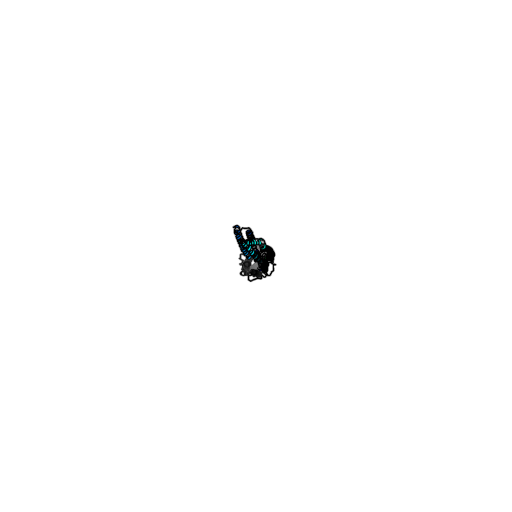1
ATOM 4348 O O . ARG A 1 570 ? -88.106 3.437 117.409 1.00 52.38 570 ARG A O 1
ATOM 4355 N N . GLU A 1 571 ? -87.410 2.359 119.258 1.00 51.75 571 GLU A N 1
ATOM 4356 C CA . GLU A 1 571 ? -86.054 2.078 118.776 1.00 51.75 571 GLU A CA 1
ATOM 4357 C C . GLU A 1 571 ? -86.052 1.079 117.604 1.00 51.75 571 GLU A C 1
ATOM 4359 O O . GLU A 1 571 ? -85.327 1.279 116.627 1.00 51.75 571 GLU A O 1
ATOM 4364 N N . ALA A 1 572 ? -86.941 0.077 117.633 1.00 51.56 572 ALA A N 1
ATOM 4365 C CA . ALA A 1 572 ? -87.097 -0.916 116.563 1.00 51.56 572 ALA A CA 1
ATOM 4366 C C . ALA A 1 572 ? -87.636 -0.323 115.240 1.00 51.56 572 ALA A C 1
ATOM 4368 O O . ALA A 1 572 ? -87.215 -0.717 114.151 1.00 51.56 572 ALA A O 1
ATOM 4369 N N . VAL A 1 573 ? -88.545 0.659 115.307 1.00 53.44 573 VAL A N 1
ATOM 4370 C CA . VAL A 1 573 ? -89.067 1.345 114.105 1.00 53.44 573 VAL A CA 1
ATOM 4371 C C . VAL A 1 573 ? -88.005 2.253 113.474 1.00 53.44 573 VAL A C 1
ATOM 4373 O O . VAL A 1 573 ? -87.927 2.354 112.248 1.00 53.44 573 VAL A O 1
ATOM 4376 N N . LEU A 1 574 ? -87.145 2.870 114.290 1.00 53.09 574 LEU A N 1
ATOM 4377 C CA . LEU A 1 574 ? -86.015 3.663 113.798 1.00 53.09 574 LEU A CA 1
ATOM 4378 C C . LEU A 1 574 ? -84.945 2.786 113.125 1.00 53.09 574 LEU A C 1
ATOM 4380 O O . LEU A 1 574 ? -84.325 3.225 112.155 1.00 53.09 574 LEU A O 1
ATOM 4384 N N . THR A 1 575 ? -84.779 1.531 113.556 1.00 55.50 575 THR A N 1
ATOM 4385 C CA . THR A 1 575 ? -83.861 0.579 112.904 1.00 55.50 575 THR A CA 1
ATOM 4386 C C . THR A 1 575 ? -84.393 0.058 111.560 1.00 55.50 575 THR A C 1
ATOM 4388 O O . THR A 1 575 ? -83.614 -0.052 110.614 1.00 55.50 575 THR A O 1
ATOM 4391 N N . ASP A 1 576 ? -85.705 -0.181 111.412 1.00 48.91 576 ASP A N 1
ATOM 4392 C CA . ASP A 1 576 ? -86.305 -0.554 110.110 1.00 48.91 576 ASP A CA 1
ATOM 4393 C C . ASP A 1 576 ? -86.254 0.604 109.092 1.00 48.91 576 ASP A C 1
ATOM 4395 O O . ASP A 1 576 ? -86.003 0.390 107.903 1.00 48.91 576 ASP A O 1
ATOM 4399 N N . GLN A 1 577 ? -86.411 1.857 109.545 1.00 52.06 577 GLN A N 1
ATOM 4400 C CA . GLN A 1 577 ? -86.227 3.026 108.675 1.00 52.06 577 GLN A CA 1
ATOM 4401 C C . GLN A 1 577 ? -84.767 3.224 108.245 1.00 52.06 577 GLN A C 1
ATOM 4403 O O . GLN A 1 577 ? -84.534 3.574 107.089 1.00 52.06 577 GLN A O 1
ATOM 4408 N N . ALA A 1 578 ? -83.790 2.953 109.115 1.00 52.53 578 ALA A N 1
ATOM 4409 C CA . ALA A 1 578 ? -82.373 3.021 108.752 1.00 52.53 578 ALA A CA 1
ATOM 4410 C C . ALA A 1 578 ? -81.989 1.957 107.702 1.00 52.53 578 ALA A C 1
ATOM 4412 O O . ALA A 1 578 ? -81.270 2.260 106.752 1.00 52.53 578 ALA A O 1
ATOM 4413 N N . LEU A 1 579 ? -82.546 0.744 107.797 1.00 53.28 579 LEU A N 1
ATOM 4414 C CA . LEU A 1 579 ? -82.302 -0.338 106.832 1.00 53.28 579 LEU A CA 1
ATOM 4415 C C . LEU A 1 579 ? -82.954 -0.100 105.457 1.00 53.28 579 LEU A C 1
ATOM 4417 O O . LEU A 1 579 ? -82.436 -0.575 104.447 1.00 53.28 579 LEU A O 1
ATOM 4421 N N . ARG A 1 580 ? -84.058 0.658 105.379 1.00 46.38 580 ARG A N 1
ATOM 4422 C CA . ARG A 1 580 ? -84.707 1.005 104.097 1.00 46.38 580 ARG A CA 1
ATOM 4423 C C . ARG A 1 580 ? -84.022 2.128 103.317 1.00 46.38 580 ARG A C 1
ATOM 4425 O O . ARG A 1 580 ? -84.280 2.239 102.121 1.00 46.38 580 ARG A O 1
ATOM 4432 N N . TYR A 1 581 ? -83.179 2.940 103.957 1.00 49.56 581 TYR A N 1
ATOM 4433 C CA . TYR A 1 581 ? -82.537 4.100 103.324 1.00 49.56 581 TYR A CA 1
ATOM 4434 C C . TYR A 1 581 ? -81.026 3.974 103.092 1.00 49.56 581 TYR A C 1
ATOM 4436 O O . TYR A 1 581 ? -80.434 4.930 102.604 1.00 49.56 581 TYR A O 1
ATOM 4444 N N . GLY A 1 582 ? -80.427 2.803 103.339 1.00 45.84 582 GLY A N 1
ATOM 4445 C CA . GLY A 1 582 ? -79.105 2.437 102.816 1.00 45.84 582 GLY A CA 1
ATOM 4446 C C . GLY A 1 582 ? -78.017 3.495 103.019 1.00 45.84 582 GLY A C 1
ATOM 4447 O O . GLY A 1 582 ? -77.534 4.069 102.042 1.00 45.84 582 GLY A O 1
ATOM 4448 N N . VAL A 1 583 ? -77.632 3.720 104.276 1.00 42.97 583 VAL A N 1
ATOM 4449 C CA . VAL A 1 583 ? -76.258 4.127 104.611 1.00 42.97 583 VAL A CA 1
ATOM 4450 C C . VAL A 1 583 ? -75.507 2.887 105.060 1.00 42.97 583 VAL A C 1
ATOM 4452 O O . VAL A 1 583 ? -76.092 2.133 105.872 1.00 42.97 583 VAL A O 1
#

pLDDT: mean 86.89, std 10.05, range [42.97, 97.44]

Mean predicted aligned error: 18.69 Å

Nearest PDB structures (foldseek):
  8c5v-assembly1_I  TM=4.612E-01  e=5.582E-10  Escherichia coli
  3zx6-assembly1_B  TM=8.109E-01  e=1.465E-02  Archaeoglobus fulgidus DSM 4304
  3g6b-assembly1_B  TM=8.154E-01  e=1.831E+00  Thermotoga maritima
  3g67-assembly1_B  TM=7.745E-01  e=3.164E+00  Thermotoga maritima